Protein AF-0000000074209182 (afdb_homodimer)

Secondary structure (DSSP, 8-state):
------HHHHHHHHHHHHHHHHHHH-GGG--HHHHHHHH---HHHHHHHH-S-HHHHHHHHHHHHHHHHH-------SSHHHHHHHHHHHHS--SHHHHHHHHHHHHHHHHHTT-HHHHHHHHHHHHHHHHHHHHHHHHHTTTS---HHHHHHHHHHHHHHHHHHHHHHHTSSSPPPHHHHHHHHHHHHHHHHHHS----/------HHHHHHHHHHHHHHHHHHH-GGG--HHHHHHHH---HHHHHHHH-S-HHHHHHHHHHHHHHHHH-------SSHHHHHHHHHHHHS--SHHHHHHHHHHHHHHHHHTT-HHHHHHHHHHHHHHHHHHHHHHHHHTTTS---HHHHHHHHHHHHHHHHHHHHHHHTSSSPPPHHHHHHHHHHHHHHHHHHS----

InterPro domains:
  IPR009057 Homedomain-like superfamily [SSF46689] (1-52)
  IPR036271 Tetracyclin repressor-like, C-terminal domain superfamily [SSF48498] (78-194)
  IPR039538 BetI-type transcriptional repressor, C-terminal [PF13977] (80-192)

Foldseek 3Di:
DPDPDDLVVVLVLLLVQQLVCCLVPRNVVDDLVSSCVVSVHDSVVVCVSQNDDPVSSVVVSLVVLLCVLPDDDDDADPQLLSRLLVCLLSSADADPVLLSSLLSNVRLVVVLVPPVVSVVVNVVSLVVQLVVLLVSLCRNQPQWDDDPVVSSVLSVVSSVSSVVNSVVQNPDPHGDHSVVSSVVSVVSSVVVCVVTPRDD/DPDPDDLVVVLVLLLVQQLVCCLVPRNVVDDLVSSCVVSVHDSVVVCVSQNDDPVSSVVVSLVVLLCVLPDDDDDADPQLLSRLLVCLLSSADADPVLLSSLLSNVRLVVVLVPPVVSVVVNVVSLVVQLVVLLVSLCSNQPQWDDDPVVSSVLSVVSSVSSVVNSNVQNPDPHGDHSVVSSVVSVVSSVVVCVVTPRDD

Solvent-accessible surface area (backbone atoms only — not comparable to full-atom values): 21245 Å² total; per-residue (Å²): 125,81,77,76,79,54,65,68,58,52,52,48,49,51,29,51,33,49,39,51,38,22,59,66,57,33,67,85,64,61,41,64,68,57,40,20,69,69,68,71,44,51,61,68,58,50,27,70,76,51,40,93,39,69,64,46,48,50,51,52,30,50,54,52,49,50,46,58,69,68,56,67,93,63,91,65,56,88,47,43,51,51,27,47,27,49,50,43,35,64,56,27,33,60,46,72,68,47,28,45,51,38,31,31,49,50,51,49,51,59,50,19,75,62,32,70,82,46,30,56,59,53,50,50,51,52,51,51,47,37,50,51,33,39,53,42,47,51,58,42,43,60,83,36,88,71,56,68,69,59,47,52,49,50,20,51,49,54,36,45,50,36,48,4,46,28,50,40,24,33,73,38,98,58,58,42,50,61,67,59,43,38,52,53,22,49,38,52,41,51,44,52,46,68,75,44,52,78,67,128,125,81,77,76,79,54,65,67,58,54,52,48,49,51,31,51,35,48,40,50,39,21,58,66,57,30,68,85,64,60,42,63,68,56,40,21,70,68,68,71,45,51,62,68,57,52,28,70,76,51,39,93,39,68,63,45,46,50,51,52,31,50,54,50,49,52,45,57,69,67,57,68,92,64,91,65,56,88,48,43,52,52,26,48,27,49,50,45,36,67,56,27,35,59,45,72,68,45,25,46,52,36,32,30,48,48,51,50,50,59,50,19,74,62,33,72,83,46,29,56,59,52,50,50,50,52,51,51,47,37,51,52,31,41,52,41,47,51,60,41,43,58,82,36,89,70,56,69,68,61,48,52,50,50,19,49,49,54,36,46,50,37,48,3,47,28,49,40,24,33,72,39,98,58,58,43,52,61,68,60,42,37,52,54,24,48,37,52,41,50,44,51,46,68,76,45,51,79,66,129

Organism: NCBI:txid88382

pLDDT: mean 86.75, std 9.21, range [39.56, 97.88]

Structure (mmCIF, N/CA/C/O backbone):
data_AF-0000000074209182-model_v1
#
loop_
_entity.id
_entity.type
_entity.pdbx_description
1 polymer 'AcrR family transcriptional regulator'
#
loop_
_atom_site.group_PDB
_atom_site.id
_atom_site.type_symbol
_atom_site.label_atom_id
_atom_site.label_alt_id
_atom_site.label_comp_id
_atom_site.label_asym_id
_atom_site.label_entity_id
_atom_site.label_seq_id
_atom_site.pdbx_PDB_ins_code
_atom_site.Cartn_x
_atom_site.Cartn_y
_atom_site.Cartn_z
_atom_site.occupancy
_atom_site.B_iso_or_equiv
_atom_site.auth_seq_id
_atom_site.auth_comp_id
_atom_site.auth_asym_id
_atom_site.auth_atom_id
_atom_site.pdbx_PDB_model_num
ATOM 1 N N . MET A 1 1 ? -36.531 -30.547 11.758 1 39.56 1 MET A N 1
ATOM 2 C CA . MET A 1 1 ? -36.312 -30 10.422 1 39.56 1 MET A CA 1
ATOM 3 C C . MET A 1 1 ? -34.844 -29.641 10.203 1 39.56 1 MET A C 1
ATOM 5 O O . MET A 1 1 ? -34.188 -29.156 11.117 1 39.56 1 MET A O 1
ATOM 9 N N . PRO A 1 2 ? -34.094 -30.219 9.273 1 46.34 2 PRO A N 1
ATOM 10 C CA . PRO A 1 2 ? -32.656 -29.891 9.203 1 46.34 2 PRO A CA 1
ATOM 11 C C . PRO A 1 2 ? -32.375 -28.391 9.148 1 46.34 2 PRO A C 1
ATOM 13 O O . PRO A 1 2 ? -33.219 -27.641 8.641 1 46.34 2 PRO A O 1
ATOM 16 N N . LYS A 1 3 ? -31.781 -27.844 9.992 1 56.06 3 LYS A N 1
ATOM 17 C CA . LYS A 1 3 ? -31.484 -26.422 10.062 1 56.06 3 LYS A CA 1
ATOM 18 C C . LYS A 1 3 ? -31.156 -25.859 8.68 1 56.06 3 LYS A C 1
ATOM 20 O O . LYS A 1 3 ? -30.266 -26.359 7.992 1 56.06 3 LYS A O 1
ATOM 25 N N . ARG A 1 4 ? -32.062 -25.328 8.023 1 65.88 4 ARG A N 1
ATOM 26 C CA . ARG A 1 4 ? -31.906 -24.703 6.711 1 65.88 4 ARG A CA 1
ATOM 27 C C . ARG A 1 4 ? -30.656 -23.828 6.652 1 65.88 4 ARG A C 1
ATOM 29 O O . ARG A 1 4 ? -30.5 -22.906 7.453 1 65.88 4 ARG A O 1
ATOM 36 N N . VAL A 1 5 ? -29.688 -24.469 5.918 1 73.25 5 VAL A N 1
ATOM 37 C CA . VAL A 1 5 ? -28.438 -23.734 5.773 1 73.25 5 VAL A CA 1
ATOM 38 C C . VAL A 1 5 ? -28.703 -22.406 5.059 1 73.25 5 VAL A C 1
ATOM 40 O O . VAL A 1 5 ? -29.375 -22.375 4.027 1 73.25 5 VAL A O 1
ATOM 43 N N . ASP A 1 6 ? -28.547 -21.281 5.672 1 86 6 ASP A N 1
ATOM 44 C CA . ASP A 1 6 ? -28.609 -19.953 5.059 1 86 6 ASP A CA 1
ATOM 45 C C . ASP A 1 6 ? -27.484 -19.766 4.039 1 86 6 ASP A C 1
ATOM 47 O O . ASP A 1 6 ? -26.312 -19.703 4.402 1 86 6 ASP A O 1
ATOM 51 N N . PRO A 1 7 ? -27.859 -19.812 2.793 1 88 7 PRO A N 1
ATOM 52 C CA . PRO A 1 7 ? -26.859 -19.734 1.73 1 88 7 PRO A CA 1
ATOM 53 C C . PRO A 1 7 ? -25.922 -18.547 1.89 1 88 7 PRO A C 1
ATOM 55 O O . PRO A 1 7 ? -24.734 -18.656 1.604 1 88 7 PRO A O 1
ATOM 58 N N . ASP A 1 8 ? -26.469 -17.469 2.316 1 89.81 8 ASP A N 1
ATOM 59 C CA . ASP A 1 8 ? -25.641 -16.281 2.486 1 89.81 8 ASP A CA 1
ATOM 60 C C . ASP A 1 8 ? -24.609 -16.469 3.592 1 89.81 8 ASP A C 1
ATOM 62 O O . ASP A 1 8 ? -23.469 -16.031 3.471 1 89.81 8 ASP A O 1
ATOM 66 N N . ALA A 1 9 ? -25 -17.125 4.555 1 91.75 9 ALA A N 1
ATOM 67 C CA . ALA A 1 9 ? -24.078 -17.406 5.656 1 91.75 9 ALA A CA 1
ATOM 68 C C . ALA A 1 9 ? -22.953 -18.344 5.207 1 91.75 9 ALA A C 1
ATOM 70 O O . ALA A 1 9 ? -21.797 -18.172 5.625 1 91.75 9 ALA A O 1
ATOM 71 N N . ARG A 1 10 ? -23.281 -19.266 4.41 1 92.75 10 ARG A N 1
ATOM 72 C CA . ARG A 1 10 ? -22.281 -20.203 3.9 1 92.75 10 ARG A CA 1
ATOM 73 C C . ARG A 1 10 ? -21.297 -19.5 2.965 1 92.75 10 ARG A C 1
ATOM 75 O O . ARG A 1 10 ? -20.094 -19.75 3.023 1 92.75 10 ARG A O 1
ATOM 82 N N . ARG A 1 11 ? -21.812 -18.656 2.16 1 94.44 11 ARG A N 1
ATOM 83 C CA . ARG A 1 11 ? -20.953 -17.891 1.267 1 94.44 11 ARG A CA 1
ATOM 84 C C . ARG A 1 11 ? -20.016 -16.984 2.055 1 94.44 11 ARG A C 1
ATOM 86 O O . ARG A 1 11 ? -18.844 -16.844 1.7 1 94.44 11 ARG A O 1
ATOM 93 N N . GLU A 1 12 ? -20.5 -16.438 3.084 1 95.31 12 GLU A N 1
ATOM 94 C CA . GLU A 1 12 ? -19.672 -15.602 3.938 1 95.31 12 GLU A CA 1
ATOM 95 C C . GLU A 1 12 ? -18.578 -16.422 4.617 1 95.31 12 GLU A C 1
ATOM 97 O O . GLU A 1 12 ? -17.453 -15.953 4.781 1 95.31 12 GLU A O 1
ATOM 102 N N . GLN A 1 13 ? -18.938 -17.547 5.012 1 96.06 13 GLN A N 1
ATOM 103 C CA . GLN A 1 13 ? -17.969 -18.453 5.602 1 96.06 13 GLN A CA 1
ATOM 104 C C . GLN A 1 13 ? -16.828 -18.75 4.629 1 96.06 13 GLN A C 1
ATOM 106 O O . GLN A 1 13 ? -15.664 -18.766 5.02 1 96.06 13 GLN A O 1
ATOM 111 N N . VAL A 1 14 ? -17.188 -19 3.443 1 96.56 14 VAL A N 1
ATOM 112 C CA . VAL A 1 14 ? -16.219 -19.281 2.4 1 96.56 14 VAL A CA 1
ATOM 113 C C . VAL A 1 14 ? -15.336 -18.047 2.168 1 96.56 14 VAL A C 1
ATOM 115 O O . VAL A 1 14 ? -14.109 -18.156 2.078 1 96.56 14 VAL A O 1
ATOM 118 N N . ALA A 1 15 ? -15.953 -16.922 2.125 1 96.88 15 ALA A N 1
ATOM 119 C CA . ALA A 1 15 ? -15.211 -15.688 1.931 1 96.88 15 ALA A CA 1
ATOM 120 C C . ALA A 1 15 ? -14.227 -15.445 3.074 1 96.88 15 ALA A C 1
ATOM 122 O O . ALA A 1 15 ? -13.086 -15.047 2.846 1 96.88 15 ALA A O 1
ATOM 123 N N . ASP A 1 16 ? -14.672 -15.742 4.242 1 97.5 16 ASP A N 1
ATOM 124 C CA . ASP A 1 16 ? -13.797 -15.602 5.402 1 97.5 16 ASP A CA 1
ATOM 125 C C . ASP A 1 16 ? -12.594 -16.531 5.301 1 97.5 16 ASP A C 1
ATOM 127 O O . ASP A 1 16 ? -11.477 -16.156 5.656 1 97.5 16 ASP A O 1
ATOM 131 N N . ALA A 1 17 ? -12.844 -17.688 4.844 1 97.81 17 ALA A N 1
ATOM 132 C CA . ALA A 1 17 ? -11.758 -18.641 4.648 1 97.81 17 ALA A CA 1
ATOM 133 C C . ALA A 1 17 ? -10.758 -18.141 3.613 1 97.81 17 ALA A C 1
ATOM 135 O O . ALA A 1 17 ? -9.547 -18.297 3.779 1 97.81 17 ALA A O 1
ATOM 136 N N . VAL A 1 18 ? -11.25 -17.578 2.531 1 97.88 18 VAL A N 1
ATOM 137 C CA . VAL A 1 18 ? -10.391 -17 1.505 1 97.88 18 VAL A CA 1
ATOM 138 C C . VAL A 1 18 ? -9.508 -15.914 2.119 1 97.88 18 VAL A C 1
ATOM 140 O O . VAL A 1 18 ? -8.297 -15.891 1.894 1 97.88 18 VAL A O 1
ATOM 143 N N . ILE A 1 19 ? -10.102 -15.078 2.92 1 97.5 19 ILE A N 1
ATOM 144 C CA . ILE A 1 19 ? -9.367 -13.992 3.561 1 97.5 19 ILE A CA 1
ATOM 145 C C . ILE A 1 19 ? -8.258 -14.562 4.441 1 97.5 19 ILE A C 1
ATOM 147 O O . ILE A 1 19 ? -7.109 -14.125 4.363 1 97.5 19 ILE A O 1
ATOM 151 N N . GLU A 1 20 ? -8.578 -15.547 5.18 1 97.44 20 GLU A N 1
ATOM 152 C CA . GLU A 1 20 ? -7.594 -16.156 6.07 1 97.44 20 GLU A CA 1
ATOM 153 C C . GLU A 1 20 ? -6.469 -16.812 5.277 1 97.44 20 GLU A C 1
ATOM 155 O O . GLU A 1 20 ? -5.301 -16.734 5.664 1 97.44 20 GLU A O 1
ATOM 160 N N . GLU A 1 21 ? -6.812 -17.5 4.176 1 97.44 21 GLU A N 1
ATOM 161 C CA . GLU A 1 21 ? -5.797 -18.109 3.324 1 97.44 21 GLU A CA 1
ATOM 162 C C . GLU A 1 21 ? -4.855 -17.047 2.748 1 97.44 21 GLU A C 1
ATOM 164 O O . GLU A 1 21 ? -3.645 -17.266 2.678 1 97.44 21 GLU A O 1
ATOM 169 N N . ILE A 1 22 ? -5.422 -15.938 2.35 1 96.94 22 ILE A N 1
ATOM 170 C CA . ILE A 1 22 ? -4.617 -14.852 1.798 1 96.94 22 ILE A CA 1
ATOM 171 C C . ILE A 1 22 ? -3.67 -14.312 2.869 1 96.94 22 ILE A C 1
ATOM 173 O O . ILE A 1 22 ? -2.48 -14.125 2.611 1 96.94 22 ILE A O 1
ATOM 177 N N . VAL A 1 23 ? -4.223 -14.109 4.035 1 95.25 23 VAL A N 1
ATOM 178 C CA . VAL A 1 23 ? -3.439 -13.531 5.121 1 95.25 23 VAL A CA 1
ATOM 179 C C . VAL A 1 23 ? -2.281 -14.461 5.477 1 95.25 23 VAL A C 1
ATOM 181 O O . VAL A 1 23 ? -1.147 -14.008 5.656 1 95.25 23 VAL A O 1
ATOM 184 N N . GLU A 1 24 ? -2.5 -15.719 5.496 1 94.75 24 GLU A N 1
ATOM 185 C CA . GLU A 1 24 ? -1.509 -16.672 5.988 1 94.75 24 GLU A CA 1
ATOM 186 C C . GLU A 1 24 ? -0.549 -17.094 4.879 1 94.75 24 GLU A C 1
ATOM 188 O O . GLU A 1 24 ? 0.639 -17.312 5.129 1 94.75 24 GLU A O 1
ATOM 193 N N . HIS A 1 25 ? -1.118 -17.172 3.609 1 94 25 HIS A N 1
ATOM 194 C CA . HIS A 1 25 ? -0.312 -17.828 2.586 1 94 25 HIS A CA 1
ATOM 195 C C . HIS A 1 25 ? -0.218 -16.969 1.327 1 94 25 HIS A C 1
ATOM 197 O O . HIS A 1 25 ? 0.547 -17.281 0.414 1 94 25 HIS A O 1
ATOM 203 N N . GLY A 1 26 ? -0.926 -15.953 1.258 1 93.62 26 GLY A N 1
ATOM 204 C CA . GLY A 1 26 ? -0.942 -15.117 0.064 1 93.62 26 GLY A CA 1
ATOM 205 C C . GLY A 1 26 ? -2.066 -15.477 -0.893 1 93.62 26 GLY A C 1
ATOM 206 O O . GLY A 1 26 ? -2.584 -16.594 -0.864 1 93.62 26 GLY A O 1
ATOM 207 N N . LEU A 1 27 ? -2.418 -14.555 -1.725 1 93.69 27 LEU A N 1
ATOM 208 C CA . LEU A 1 27 ? -3.582 -14.672 -2.598 1 93.69 27 LEU A CA 1
ATOM 209 C C . LEU A 1 27 ? -3.393 -15.805 -3.602 1 93.69 27 LEU A C 1
ATOM 211 O O . LEU A 1 27 ? -4.348 -16.516 -3.932 1 93.69 27 LEU A O 1
ATOM 215 N N . ARG A 1 28 ? -2.256 -16.031 -4.031 1 87.31 28 ARG A N 1
ATOM 216 C CA . ARG A 1 28 ? -1.998 -17.031 -5.074 1 87.31 28 ARG A CA 1
ATOM 217 C C . ARG A 1 28 ? -2.045 -18.438 -4.508 1 87.31 28 ARG A C 1
ATOM 219 O O . ARG A 1 28 ? -2.096 -19.422 -5.262 1 87.31 28 ARG A O 1
ATOM 226 N N . ALA A 1 29 ? -2.016 -18.547 -3.305 1 91.44 29 ALA A N 1
ATOM 227 C CA . ALA A 1 29 ? -2.062 -19.859 -2.67 1 91.44 29 ALA A CA 1
ATOM 228 C C . ALA A 1 29 ? -3.502 -20.344 -2.488 1 91.44 29 ALA A C 1
ATOM 230 O O . ALA A 1 29 ? -3.742 -21.5 -2.129 1 91.44 29 ALA A O 1
ATOM 231 N N . VAL A 1 30 ? -4.414 -19.469 -2.727 1 95.38 30 VAL A N 1
ATOM 232 C CA . VAL A 1 30 ? -5.816 -19.797 -2.492 1 95.38 30 VAL A CA 1
ATOM 233 C C . VAL A 1 30 ? -6.289 -20.828 -3.52 1 95.38 30 VAL A C 1
ATOM 235 O O . VAL A 1 30 ? -6.137 -20.625 -4.727 1 95.38 30 VAL A O 1
ATOM 238 N N . THR A 1 31 ? -6.77 -21.906 -3.061 1 95.62 31 THR A N 1
ATOM 239 C CA . THR A 1 31 ? -7.359 -22.953 -3.9 1 95.62 31 THR A CA 1
ATOM 240 C C . THR A 1 31 ? -8.656 -23.469 -3.287 1 95.62 31 THR A C 1
ATOM 242 O O . THR A 1 31 ? -8.922 -23.25 -2.105 1 95.62 31 THR A O 1
ATOM 245 N N . LEU A 1 32 ? -9.43 -24.125 -4.16 1 95.56 32 LEU A N 1
ATOM 246 C CA . LEU A 1 32 ? -10.656 -24.719 -3.643 1 95.56 32 LEU A CA 1
ATOM 247 C C . LEU A 1 32 ? -10.328 -25.766 -2.576 1 95.56 32 LEU A C 1
ATOM 249 O O . LEU A 1 32 ? -11.062 -25.906 -1.593 1 95.56 32 LEU A O 1
ATOM 253 N N . ALA A 1 33 ? -9.25 -26.469 -2.744 1 96.19 33 ALA A N 1
ATOM 254 C CA . ALA A 1 33 ? -8.828 -27.484 -1.784 1 96.19 33 ALA A CA 1
ATOM 255 C C . ALA A 1 33 ? -8.523 -26.859 -0.425 1 96.19 33 ALA A C 1
ATOM 257 O O . ALA A 1 33 ? -8.938 -27.375 0.613 1 96.19 33 ALA A O 1
ATOM 258 N N . ARG A 1 34 ? -7.832 -25.75 -0.391 1 96.62 34 ARG A N 1
ATOM 259 C CA . ARG A 1 34 ? -7.477 -25.078 0.857 1 96.62 34 ARG A CA 1
ATOM 260 C C . ARG A 1 34 ? -8.711 -24.484 1.525 1 96.62 34 ARG A C 1
ATOM 262 O O . ARG A 1 34 ? -8.836 -24.516 2.752 1 96.62 34 ARG A O 1
ATOM 269 N N . ILE A 1 35 ? -9.562 -23.875 0.721 1 97.19 35 ILE A N 1
ATOM 270 C CA . ILE A 1 35 ? -10.82 -23.328 1.241 1 97.19 35 ILE A CA 1
ATOM 271 C C . ILE A 1 35 ? -11.633 -24.453 1.875 1 97.19 35 ILE A C 1
ATOM 273 O O . ILE A 1 35 ? -12.18 -24.297 2.973 1 97.19 35 ILE A O 1
ATOM 277 N N . SER A 1 36 ? -11.719 -25.578 1.171 1 97.19 36 SER A N 1
ATOM 278 C CA . SER A 1 36 ? -12.438 -26.734 1.678 1 97.19 36 SER A CA 1
ATOM 279 C C . SER A 1 36 ? -11.867 -27.188 3.02 1 97.19 36 SER A C 1
ATOM 281 O O . SER A 1 36 ? -12.617 -27.406 3.975 1 97.19 36 SER A O 1
ATOM 283 N N . ALA A 1 37 ? -10.625 -27.297 3.127 1 97.56 37 ALA A N 1
ATOM 284 C CA . ALA A 1 37 ? -9.961 -27.719 4.355 1 97.56 37 ALA A CA 1
ATOM 285 C C . ALA A 1 37 ? -10.258 -26.766 5.504 1 97.56 37 ALA A C 1
ATOM 287 O O . ALA A 1 37 ? -10.516 -27.203 6.629 1 97.56 37 ALA A O 1
ATOM 288 N N . ARG A 1 38 ? -10.328 -25.516 5.207 1 96.75 38 ARG A N 1
ATOM 289 C CA . ARG A 1 38 ? -10.508 -24.516 6.25 1 96.75 38 ARG A CA 1
ATOM 290 C C . ARG A 1 38 ? -11.969 -24.438 6.695 1 96.75 38 ARG A C 1
ATOM 292 O O . ARG A 1 38 ? -12.25 -24.203 7.867 1 96.75 38 ARG A O 1
ATOM 299 N N . THR A 1 39 ? -12.867 -24.609 5.844 1 96.31 39 THR A N 1
ATOM 300 C CA . THR A 1 39 ? -14.281 -24.391 6.145 1 96.31 39 THR A CA 1
ATOM 301 C C . THR A 1 39 ? -14.93 -25.703 6.605 1 96.31 39 THR A C 1
ATOM 303 O O . THR A 1 39 ? -16 -25.672 7.223 1 96.31 39 THR A O 1
ATOM 306 N N . GLY A 1 40 ? -14.336 -26.844 6.168 1 96.62 40 GLY A N 1
ATOM 307 C CA . GLY A 1 40 ? -14.969 -28.141 6.398 1 96.62 40 GLY A CA 1
ATOM 308 C C . GLY A 1 40 ? -16 -28.484 5.348 1 96.62 40 GLY A C 1
ATOM 309 O O . GLY A 1 40 ? -16.609 -29.562 5.406 1 96.62 40 GLY A O 1
ATOM 310 N N . LEU A 1 41 ? -16.234 -27.656 4.418 1 95.25 41 LEU A N 1
ATOM 311 C CA . LEU A 1 41 ? -17.156 -27.938 3.312 1 95.25 41 LEU A CA 1
ATOM 312 C C . LEU A 1 41 ? -16.469 -28.766 2.232 1 95.25 41 LEU A C 1
ATOM 314 O O . LEU A 1 41 ? -15.266 -28.609 1.995 1 95.25 41 LEU A O 1
ATOM 318 N N . SER A 1 42 ? -17.234 -29.578 1.591 1 95 42 SER A N 1
ATOM 319 C CA . SER A 1 42 ? -16.688 -30.266 0.432 1 95 42 SER A CA 1
ATOM 320 C C . SER A 1 42 ? -16.5 -29.328 -0.748 1 95 42 SER A C 1
ATOM 322 O O . SER A 1 42 ? -17.172 -28.297 -0.833 1 95 42 SER A O 1
ATOM 324 N N . ILE A 1 43 ? -15.594 -29.688 -1.666 1 94.62 43 ILE A N 1
ATOM 325 C CA . ILE A 1 43 ? -15.398 -28.906 -2.879 1 94.62 43 ILE A CA 1
ATOM 326 C C . ILE A 1 43 ? -16.703 -28.844 -3.668 1 94.62 43 ILE A C 1
ATOM 328 O O . ILE A 1 43 ? -17.047 -27.797 -4.227 1 94.62 43 ILE A O 1
ATOM 332 N N . GLY A 1 44 ? -17.438 -29.922 -3.701 1 93.69 44 GLY A N 1
ATOM 333 C CA . GLY A 1 44 ? -18.75 -29.938 -4.328 1 93.69 44 GLY A CA 1
ATOM 334 C C . GLY A 1 44 ? -19.719 -28.938 -3.719 1 93.69 44 GLY A C 1
ATOM 335 O O . GLY A 1 44 ? -20.453 -28.266 -4.438 1 93.69 44 GLY A O 1
ATOM 336 N N . SER A 1 45 ? -19.75 -28.859 -2.43 1 92.94 45 SER A N 1
ATOM 337 C CA . SER A 1 45 ? -20.594 -27.906 -1.722 1 92.94 45 SER A CA 1
ATOM 338 C C . SER A 1 45 ? -20.219 -26.469 -2.066 1 92.94 45 SER A C 1
ATOM 340 O O . SER A 1 45 ? -21.094 -25.625 -2.273 1 92.94 45 SER A O 1
ATOM 342 N N . ILE A 1 46 ? -18.922 -26.156 -2.082 1 94.56 46 ILE A N 1
ATOM 343 C CA . ILE A 1 46 ? -18.469 -24.828 -2.439 1 94.56 46 ILE A CA 1
ATOM 344 C C . ILE A 1 46 ? -18.922 -24.484 -3.859 1 94.56 46 ILE A C 1
ATOM 346 O O . ILE A 1 46 ? -19.406 -23.375 -4.113 1 94.56 46 ILE A O 1
ATOM 350 N N . ARG A 1 47 ? -18.812 -25.453 -4.738 1 92.94 47 ARG A N 1
ATOM 351 C CA . ARG A 1 47 ? -19.219 -25.25 -6.125 1 92.94 47 ARG A CA 1
ATOM 352 C C . ARG A 1 47 ? -20.719 -25.016 -6.227 1 92.94 47 ARG A C 1
ATOM 354 O O . ARG A 1 47 ? -21.172 -24.266 -7.086 1 92.94 47 ARG A O 1
ATOM 361 N N . HIS A 1 48 ? -21.406 -25.641 -5.352 1 91.12 48 HIS A N 1
ATOM 362 C CA . HIS A 1 48 ? -22.859 -25.438 -5.297 1 91.12 48 HIS A CA 1
ATOM 363 C C . HIS A 1 48 ? -23.203 -23.984 -5.012 1 91.12 48 HIS A C 1
ATOM 365 O O . HIS A 1 48 ? -24.125 -23.422 -5.617 1 91.12 48 HIS A O 1
ATOM 371 N N . PHE A 1 49 ? -22.422 -23.391 -4.207 1 90.75 49 PHE A N 1
ATOM 372 C CA . PHE A 1 49 ? -22.734 -22.031 -3.781 1 90.75 49 PHE A CA 1
ATOM 373 C C . PHE A 1 49 ? -22.125 -21 -4.73 1 90.75 49 PHE A C 1
ATOM 375 O O . PHE A 1 49 ? -22.609 -19.875 -4.84 1 90.75 49 PHE A O 1
ATOM 382 N N . PHE A 1 50 ? -21.031 -21.25 -5.477 1 91.62 50 PHE A N 1
ATOM 383 C CA . PHE A 1 50 ? -20.297 -20.25 -6.242 1 91.62 50 PHE A CA 1
ATOM 384 C C . PHE A 1 50 ? -20.188 -20.656 -7.707 1 91.62 50 PHE A C 1
ATOM 386 O O . PHE A 1 50 ? -19.938 -19.828 -8.57 1 91.62 50 PHE A O 1
ATOM 393 N N . GLY A 1 51 ? -20.422 -21.781 -7.941 1 82.81 51 GLY A N 1
ATOM 394 C CA . GLY A 1 51 ? -20.109 -22.328 -9.25 1 82.81 51 GLY A CA 1
ATOM 395 C C . GLY A 1 51 ? -18.734 -22.969 -9.312 1 82.81 51 GLY A C 1
ATOM 396 O O . GLY A 1 51 ? -18.094 -23.172 -8.289 1 82.81 51 GLY A O 1
ATOM 397 N N . ASP A 1 52 ? -18.234 -23.297 -10.477 1 76.56 52 ASP A N 1
ATOM 398 C CA . ASP A 1 52 ? -17.078 -24.188 -10.648 1 76.56 52 ASP A CA 1
ATOM 399 C C . ASP A 1 52 ? -15.773 -23.406 -10.648 1 76.56 52 ASP A C 1
ATOM 401 O O . ASP A 1 52 ? -14.695 -23.984 -10.664 1 76.56 52 ASP A O 1
ATOM 405 N N . ASN A 1 53 ? -15.922 -22.234 -10.312 1 86.12 53 ASN A N 1
ATOM 406 C CA . ASN A 1 53 ? -14.703 -21.5 -10.586 1 86.12 53 ASN A CA 1
ATOM 407 C C . ASN A 1 53 ? -14.227 -20.719 -9.367 1 86.12 53 ASN A C 1
ATOM 409 O O . ASN A 1 53 ? -15.008 -19.984 -8.758 1 86.12 53 ASN A O 1
ATOM 413 N N . LEU A 1 54 ? -12.961 -20.938 -9.008 1 91.69 54 LEU A N 1
ATOM 414 C CA . LEU A 1 54 ? -12.281 -20.203 -7.945 1 91.69 54 LEU A CA 1
ATOM 415 C C . LEU A 1 54 ? -12.438 -18.703 -8.133 1 91.69 54 LEU A C 1
ATOM 417 O O . LEU A 1 54 ? -12.555 -17.953 -7.164 1 91.69 54 LEU A O 1
ATOM 421 N N . ARG A 1 55 ? -12.555 -18.312 -9.32 1 92.31 55 ARG A N 1
ATOM 422 C CA . ARG A 1 55 ? -12.625 -16.875 -9.633 1 92.31 55 ARG A CA 1
ATOM 423 C C . ARG A 1 55 ? -13.938 -16.281 -9.125 1 92.31 55 ARG A C 1
ATOM 425 O O . ARG A 1 55 ? -13.969 -15.125 -8.703 1 92.31 55 ARG A O 1
ATOM 432 N N . GLU A 1 56 ? -14.953 -17.078 -9.156 1 94.44 56 GLU A N 1
ATOM 433 C CA . GLU A 1 56 ? -16.234 -16.609 -8.633 1 94.44 56 GLU A CA 1
ATOM 434 C C . GLU A 1 56 ? -16.172 -16.422 -7.117 1 94.44 56 GLU A C 1
ATOM 436 O O . GLU A 1 56 ? -16.719 -15.469 -6.574 1 94.44 56 GLU A O 1
ATOM 441 N N . VAL A 1 57 ? -15.539 -17.375 -6.461 1 96.06 57 VAL A N 1
ATOM 442 C CA . VAL A 1 57 ? -15.344 -17.281 -5.02 1 96.06 57 VAL A CA 1
ATOM 443 C C . VAL A 1 57 ? -14.547 -16.016 -4.684 1 96.06 57 VAL A C 1
ATOM 445 O O . VAL A 1 57 ? -14.922 -15.258 -3.787 1 96.06 57 VAL A O 1
ATOM 448 N N . MET A 1 58 ? -13.539 -15.805 -5.453 1 96 58 MET A N 1
ATOM 449 C CA . MET A 1 58 ? -12.664 -14.664 -5.227 1 96 58 MET A CA 1
ATOM 450 C C . MET A 1 58 ? -13.398 -13.352 -5.484 1 96 58 MET A C 1
ATOM 452 O O . MET A 1 58 ? -13.227 -12.383 -4.746 1 96 58 MET A O 1
ATOM 456 N N . ARG A 1 59 ? -14.211 -13.328 -6.492 1 94.75 59 ARG A N 1
ATOM 457 C CA . ARG A 1 59 ? -14.984 -12.141 -6.809 1 94.75 59 ARG A CA 1
ATOM 458 C C . ARG A 1 59 ? -15.969 -11.812 -5.688 1 94.75 59 ARG A C 1
ATOM 460 O O . ARG A 1 59 ? -16.094 -10.656 -5.285 1 94.75 59 ARG A O 1
ATOM 467 N N . PHE A 1 60 ? -16.641 -12.844 -5.273 1 95.62 60 PHE A N 1
ATOM 468 C CA . PHE A 1 60 ? -17.562 -12.648 -4.164 1 95.62 60 PHE A CA 1
ATOM 469 C C . PHE A 1 60 ? -16.844 -12.117 -2.936 1 95.62 60 PHE A C 1
ATOM 471 O O . PHE A 1 60 ? -17.312 -11.188 -2.277 1 95.62 60 PHE A O 1
ATOM 478 N N . THR A 1 61 ? -15.695 -12.695 -2.617 1 96.94 61 THR A N 1
ATOM 479 C CA . THR A 1 61 ? -14.906 -12.297 -1.456 1 96.94 61 THR A CA 1
ATOM 480 C C . THR A 1 61 ? -14.469 -10.844 -1.569 1 96.94 61 THR A C 1
ATOM 482 O O . THR A 1 61 ? -14.578 -10.078 -0.605 1 96.94 61 THR A O 1
ATOM 485 N N . LEU A 1 62 ? -14.008 -10.445 -2.734 1 96.19 62 LEU A N 1
ATOM 486 C CA . LEU A 1 62 ? -13.609 -9.055 -2.939 1 96.19 62 LEU A CA 1
ATOM 487 C C . LEU A 1 62 ? -14.789 -8.109 -2.734 1 96.19 62 LEU A C 1
ATOM 489 O O . LEU A 1 62 ? -14.641 -7.051 -2.119 1 96.19 62 LEU A O 1
ATOM 493 N N . GLY A 1 63 ? -15.914 -8.5 -3.26 1 93.94 63 GLY A N 1
ATOM 494 C CA . GLY A 1 63 ? -17.109 -7.699 -3.033 1 93.94 63 GLY A CA 1
ATOM 495 C C . GLY A 1 63 ? -17.438 -7.516 -1.563 1 93.94 63 GLY A C 1
ATOM 496 O O . GLY A 1 63 ? -17.734 -6.402 -1.122 1 93.94 63 GLY A O 1
ATOM 497 N N . MET A 1 64 ? -17.344 -8.547 -0.845 1 93.75 64 MET A N 1
ATOM 498 C CA . MET A 1 64 ? -17.609 -8.5 0.593 1 93.75 64 MET A CA 1
ATOM 499 C C . MET A 1 64 ? -16.562 -7.645 1.304 1 93.75 64 MET A C 1
ATOM 501 O O . MET A 1 64 ? -16.906 -6.848 2.182 1 93.75 64 MET A O 1
ATOM 505 N N . LEU A 1 65 ? -15.344 -7.867 0.967 1 92.75 65 LEU A N 1
ATOM 506 C CA . LEU A 1 65 ? -14.25 -7.094 1.558 1 92.75 65 LEU A CA 1
ATOM 507 C C . LEU A 1 65 ? -14.445 -5.605 1.298 1 92.75 65 LEU A C 1
ATOM 509 O O . LEU A 1 65 ? -14.25 -4.785 2.197 1 92.75 65 LEU A O 1
ATOM 513 N N . THR A 1 66 ? -14.812 -5.312 0.097 1 90.19 66 THR A N 1
ATOM 514 C CA . THR A 1 66 ? -15.07 -3.926 -0.283 1 90.19 66 THR A CA 1
ATOM 515 C C . THR A 1 66 ? -16.156 -3.316 0.601 1 90.19 66 THR A C 1
ATOM 517 O O . THR A 1 66 ? -16 -2.197 1.098 1 90.19 66 THR A O 1
ATOM 520 N N . GLN A 1 67 ? -17.125 -4.023 0.864 1 88.38 67 GLN A N 1
ATOM 521 C CA . GLN A 1 67 ? -18.203 -3.559 1.727 1 88.38 67 GLN A CA 1
ATOM 522 C C . GLN A 1 67 ? -17.719 -3.363 3.16 1 88.38 67 GLN A C 1
ATOM 524 O O . GLN A 1 67 ? -18.047 -2.363 3.801 1 88.38 67 GLN A O 1
ATOM 529 N N . ARG A 1 68 ? -16.969 -4.254 3.594 1 86.69 68 ARG A N 1
ATOM 530 C CA . ARG A 1 68 ? -16.5 -4.211 4.973 1 86.69 68 ARG A CA 1
ATOM 531 C C . ARG A 1 68 ? -15.562 -3.029 5.191 1 86.69 68 ARG A C 1
ATOM 533 O O . ARG A 1 68 ? -15.594 -2.389 6.246 1 86.69 68 ARG A O 1
ATOM 540 N N . VAL A 1 69 ? -14.805 -2.787 4.199 1 79.62 69 VAL A N 1
ATOM 541 C CA . VAL A 1 69 ? -13.789 -1.753 4.379 1 79.62 69 VAL A CA 1
ATOM 542 C C . VAL A 1 69 ? -14.414 -0.375 4.172 1 79.62 69 VAL A C 1
ATOM 544 O O . VAL A 1 69 ? -13.898 0.63 4.664 1 79.62 69 VAL A O 1
ATOM 547 N N . THR A 1 70 ? -15.547 -0.352 3.453 1 76.12 70 THR A N 1
ATOM 548 C CA . THR A 1 70 ? -16.172 0.933 3.172 1 76.12 70 THR A CA 1
ATOM 549 C C . THR A 1 70 ? -17.312 1.199 4.148 1 76.12 70 THR A C 1
ATOM 551 O O . THR A 1 70 ? -17.75 2.346 4.32 1 76.12 70 THR A O 1
ATOM 554 N N . SER A 1 71 ? -17.906 0.091 4.668 1 70.31 71 SER A N 1
ATOM 555 C CA . SER A 1 71 ? -19.094 0.232 5.492 1 70.31 71 SER A CA 1
ATOM 556 C C . SER A 1 71 ? -18.734 0.43 6.961 1 70.31 71 SER A C 1
ATOM 558 O O . SER A 1 71 ? -18.172 -0.469 7.594 1 70.31 71 SER A O 1
ATOM 560 N N . GLN A 1 72 ? -18.188 1.48 7.328 1 59.56 72 GLN A N 1
ATOM 561 C CA . GLN A 1 72 ? -18 1.587 8.773 1 59.56 72 GLN A CA 1
ATOM 562 C C . GLN A 1 72 ? -19.016 2.535 9.391 1 59.56 72 GLN A C 1
ATOM 564 O O . GLN A 1 72 ? -19.328 3.586 8.82 1 59.56 72 GLN A O 1
ATOM 569 N N . ASN A 1 73 ? -19.859 1.884 10.227 1 57.09 73 ASN A N 1
ATOM 570 C CA . ASN A 1 73 ? -20.797 2.664 11.016 1 57.09 73 ASN A CA 1
ATOM 571 C C . ASN A 1 73 ? -20.094 3.449 12.117 1 57.09 73 ASN A C 1
ATOM 573 O O . ASN A 1 73 ? -19.484 2.861 13.008 1 57.09 73 ASN A O 1
ATOM 577 N N . PHE A 1 74 ? -19.719 4.637 11.797 1 59.56 74 PHE A N 1
ATOM 578 C CA . PHE A 1 74 ? -19.062 5.355 12.891 1 59.56 74 PHE A CA 1
ATOM 579 C C . PHE A 1 74 ? -19.938 6.492 13.383 1 59.56 74 PHE A C 1
ATOM 581 O O . PHE A 1 74 ? -20.766 7.02 12.641 1 59.56 74 PHE A O 1
ATOM 588 N N . THR A 1 75 ? -19.953 6.523 14.641 1 66.5 75 THR A N 1
ATOM 589 C CA . THR A 1 75 ? -20.469 7.766 15.211 1 66.5 75 THR A CA 1
ATOM 590 C C . THR A 1 75 ? -19.609 8.953 14.781 1 66.5 75 THR A C 1
ATOM 592 O O . THR A 1 75 ? -18.406 8.992 15.055 1 66.5 75 THR A O 1
ATOM 595 N N . LEU A 1 76 ? -20.234 9.805 14 1 76.38 76 LEU A N 1
ATOM 596 C CA . LEU A 1 76 ? -19.5 10.938 13.469 1 76.38 76 LEU A CA 1
ATOM 597 C C . LEU A 1 76 ? -19.719 12.188 14.32 1 76.38 76 LEU A C 1
ATOM 599 O O . LEU A 1 76 ? -20.812 12.367 14.875 1 76.38 76 LEU A O 1
ATOM 603 N N . SER A 1 77 ? -18.656 12.875 14.547 1 80.56 77 SER A N 1
ATOM 604 C CA . SER A 1 77 ? -18.703 14.164 15.234 1 80.56 77 SER A CA 1
ATOM 605 C C . SER A 1 77 ? -19.734 15.086 14.602 1 80.56 77 SER A C 1
ATOM 607 O O . SER A 1 77 ? -20.062 14.953 13.422 1 80.56 77 SER A O 1
ATOM 609 N N . ASP A 1 78 ? -20.234 15.961 15.445 1 84.38 78 ASP A N 1
ATOM 610 C CA . ASP A 1 78 ? -21.125 17 14.938 1 84.38 78 ASP A CA 1
ATOM 611 C C . ASP A 1 78 ? -20.344 18.078 14.18 1 84.38 78 ASP A C 1
ATOM 613 O O . ASP A 1 78 ? -20.906 18.766 13.328 1 84.38 78 ASP A O 1
ATOM 617 N N . ASP A 1 79 ? -19.109 18.234 14.492 1 86.38 79 ASP A N 1
ATOM 618 C CA . ASP A 1 79 ? -18.25 19.188 13.789 1 86.38 79 ASP A CA 1
ATOM 619 C C . ASP A 1 79 ? -17.766 18.609 12.453 1 86.38 79 ASP A C 1
ATOM 621 O O . ASP A 1 79 ? -17.094 17.594 12.422 1 86.38 79 ASP A O 1
ATOM 625 N N . PRO A 1 80 ? -18.109 19.328 11.383 1 86.25 80 PRO A N 1
ATOM 626 C CA . PRO A 1 80 ? -17.812 18.781 10.062 1 86.25 80 PRO A CA 1
ATOM 627 C C . PRO A 1 80 ? -16.312 18.531 9.852 1 86.25 80 PRO A C 1
ATOM 629 O O . PRO A 1 80 ? -15.938 17.562 9.188 1 86.25 80 PRO A O 1
ATOM 632 N N . LEU A 1 81 ? -15.508 19.359 10.375 1 84.38 81 LEU A N 1
ATOM 633 C CA . LEU A 1 81 ? -14.07 19.156 10.234 1 84.38 81 LEU A CA 1
ATOM 634 C C . LEU A 1 81 ? -13.602 17.969 11.07 1 84.38 81 LEU A C 1
ATOM 636 O O . LEU A 1 81 ? -12.758 17.188 10.633 1 84.38 81 LEU A O 1
ATOM 640 N N . GLU A 1 82 ? -14.188 17.8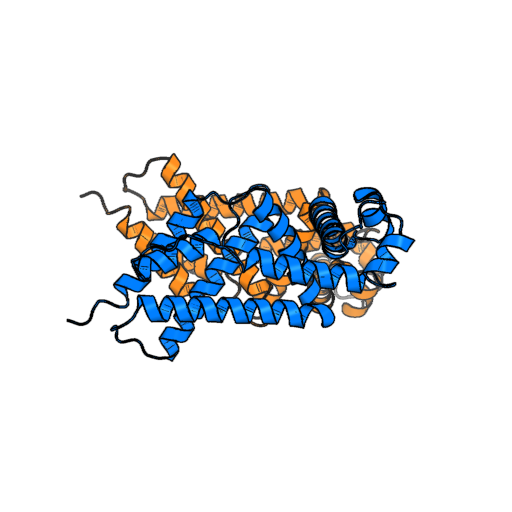44 12.188 1 86.31 82 GLU A N 1
ATOM 641 C CA . GLU A 1 82 ? -13.859 16.703 13.039 1 86.31 82 GLU A CA 1
ATOM 642 C C . GLU A 1 82 ? -14.367 15.398 12.445 1 86.31 82 GLU A C 1
ATOM 644 O O . GLU A 1 82 ? -13.758 14.344 12.641 1 86.31 82 GLU A O 1
ATOM 649 N N . ARG A 1 83 ? -15.359 15.531 11.711 1 88.88 83 ARG A N 1
ATOM 650 C CA . ARG A 1 83 ? -15.867 14.359 11.008 1 88.88 83 ARG A CA 1
ATOM 651 C C . ARG A 1 83 ? -14.844 13.82 10.008 1 88.88 83 ARG A C 1
ATOM 653 O O . ARG A 1 83 ? -14.742 12.609 9.805 1 88.88 83 ARG A O 1
ATOM 660 N N . VAL A 1 84 ? -14.164 14.75 9.383 1 87.5 84 VAL A N 1
ATOM 661 C CA . VAL A 1 84 ? -13.117 14.344 8.453 1 87.5 84 VAL A CA 1
ATOM 662 C C . VAL A 1 84 ? -12.062 13.531 9.188 1 87.5 84 VAL A C 1
ATOM 664 O O . VAL A 1 84 ? -11.656 12.461 8.727 1 87.5 84 VAL A O 1
ATOM 667 N N . ALA A 1 85 ? -11.75 13.984 10.359 1 86 85 ALA A N 1
ATOM 668 C CA . ALA A 1 85 ? -10.758 13.273 11.164 1 86 85 ALA A CA 1
ATOM 669 C C . ALA A 1 85 ? -11.281 11.914 11.602 1 86 85 ALA A C 1
ATOM 671 O O . ALA A 1 85 ? -10.539 10.93 11.609 1 86 85 ALA A O 1
ATOM 672 N N . ASP A 1 86 ? -12.492 11.898 11.914 1 85.69 86 ASP A N 1
ATOM 673 C CA . ASP A 1 86 ? -13.109 10.648 12.352 1 85.69 86 ASP A CA 1
ATOM 674 C C . ASP A 1 86 ? -13.086 9.609 11.234 1 85.69 86 ASP A C 1
ATOM 676 O O . ASP A 1 86 ? -12.703 8.461 11.461 1 85.69 86 ASP A O 1
ATOM 680 N N . VAL A 1 87 ? -13.414 10.023 10.125 1 84.38 87 VAL A N 1
ATOM 681 C CA . VAL A 1 87 ? -13.484 9.109 8.992 1 84.38 87 VAL A CA 1
ATOM 682 C C . VAL A 1 87 ? -12.078 8.617 8.641 1 84.38 87 VAL A C 1
ATOM 684 O O . VAL A 1 87 ? -11.875 7.43 8.383 1 84.38 87 VAL A O 1
ATOM 687 N N . LEU A 1 88 ? -11.102 9.469 8.656 1 83.31 88 LEU A N 1
ATOM 688 C CA . LEU A 1 88 ? -9.727 9.078 8.383 1 83.31 88 LEU A CA 1
ATOM 689 C C . LEU A 1 88 ? -9.234 8.055 9.398 1 83.31 88 LEU A C 1
ATOM 691 O O . LEU A 1 88 ? -8.539 7.105 9.039 1 83.31 88 LEU A O 1
ATOM 695 N N . THR A 1 89 ? -9.68 8.234 10.602 1 79.75 89 THR A N 1
ATOM 696 C CA . THR A 1 89 ? -9.25 7.363 11.688 1 79.75 89 THR A CA 1
ATOM 697 C C . THR A 1 89 ? -9.906 5.992 11.578 1 79.75 89 THR A C 1
ATOM 699 O O . THR A 1 89 ? -9.25 4.965 11.766 1 79.75 89 THR A O 1
ATOM 702 N N . PHE A 1 90 ? -11.109 6.031 11.18 1 77.25 90 PHE A N 1
ATOM 703 C CA . PHE A 1 90 ? -11.859 4.781 11.117 1 77.25 90 PHE A CA 1
ATOM 704 C C . PHE A 1 90 ? -11.484 3.984 9.875 1 77.25 90 PHE A C 1
ATOM 706 O O . PHE A 1 90 ? -11.562 2.754 9.867 1 77.25 90 PHE A O 1
ATOM 713 N N . ALA A 1 91 ? -11.125 4.719 8.914 1 77.5 91 ALA A N 1
ATOM 714 C CA . ALA A 1 91 ? -10.797 4.066 7.645 1 77.5 91 ALA A CA 1
ATOM 715 C C . ALA A 1 91 ? -9.484 3.297 7.746 1 77.5 91 ALA A C 1
ATOM 717 O O . ALA A 1 91 ? -9.25 2.354 6.988 1 77.5 91 ALA A O 1
ATOM 718 N N . ALA A 1 92 ? -8.672 3.66 8.656 1 80.44 92 ALA A N 1
ATOM 719 C CA . ALA A 1 92 ? -7.422 2.934 8.875 1 80.44 92 ALA A CA 1
ATOM 720 C C . ALA A 1 92 ? -7.637 1.732 9.789 1 80.44 92 ALA A C 1
ATOM 722 O O . ALA A 1 92 ? -8.375 1.818 10.773 1 80.44 92 ALA A O 1
ATOM 723 N N . PRO A 1 93 ? -7.043 0.596 9.414 1 81.25 93 PRO A N 1
ATOM 724 C CA . PRO A 1 93 ? -7.215 -0.593 10.25 1 81.25 93 PRO A CA 1
ATOM 725 C C . PRO A 1 93 ? -6.484 -0.483 11.586 1 81.25 93 PRO A C 1
ATOM 727 O O . PRO A 1 93 ? -5.258 -0.366 11.617 1 81.25 93 PRO A O 1
ATOM 730 N N . THR A 1 94 ? -7.285 -0.491 12.695 1 81.75 94 THR A N 1
ATOM 731 C CA . THR A 1 94 ? -6.68 -0.358 14.016 1 81.75 94 THR A CA 1
ATOM 732 C C . THR A 1 94 ? -6.945 -1.601 14.859 1 81.75 94 THR A C 1
ATOM 734 O O . THR A 1 94 ? -6.461 -1.708 15.992 1 81.75 94 THR A O 1
ATOM 737 N N . THR A 1 95 ? -7.789 -2.518 14.352 1 84.06 95 THR A N 1
ATOM 738 C CA . THR A 1 95 ? -8.039 -3.789 15.023 1 84.06 95 THR A CA 1
ATOM 739 C C . THR A 1 95 ? -7.402 -4.941 14.25 1 84.06 95 THR A C 1
ATOM 741 O O . THR A 1 95 ? -7.102 -4.809 13.062 1 84.06 95 THR A O 1
ATOM 744 N N . GLU A 1 96 ? -7.25 -6 14.922 1 88.38 96 GLU A N 1
ATOM 745 C CA . GLU A 1 96 ? -6.68 -7.18 14.273 1 88.38 96 GLU A CA 1
ATOM 746 C C . GLU A 1 96 ? -7.543 -7.645 13.109 1 88.38 96 GLU A C 1
ATOM 748 O O . GLU A 1 96 ? -7.023 -8.016 12.055 1 88.38 96 GLU A O 1
ATOM 753 N N . LYS A 1 97 ? -8.836 -7.66 13.312 1 89.38 97 LYS A N 1
ATOM 754 C CA . LYS A 1 97 ? -9.75 -8.07 12.25 1 89.38 97 LYS A CA 1
ATOM 755 C C . LYS A 1 97 ? -9.633 -7.152 11.039 1 89.38 97 LYS A C 1
ATOM 757 O O . LYS A 1 97 ? -9.516 -7.621 9.906 1 89.38 97 LYS A O 1
ATOM 762 N N . GLN A 1 98 ? -9.648 -5.887 11.266 1 87.31 98 GLN A N 1
ATOM 763 C CA . GLN A 1 98 ? -9.5 -4.922 10.18 1 87.31 98 GLN A CA 1
ATOM 764 C C . GLN A 1 98 ? -8.148 -5.07 9.484 1 87.31 98 GLN A C 1
ATOM 766 O O . GLN A 1 98 ? -8.062 -4.973 8.258 1 87.31 98 GLN A O 1
ATOM 771 N N . HIS A 1 99 ? -7.207 -5.297 10.328 1 90.25 99 HIS A N 1
ATOM 772 C CA . HIS A 1 99 ? -5.863 -5.473 9.789 1 90.25 99 HIS A CA 1
ATOM 773 C C . HIS A 1 99 ? -5.809 -6.645 8.812 1 90.25 99 HIS A C 1
ATOM 775 O O . HIS A 1 99 ? -5.32 -6.496 7.691 1 90.25 99 HIS A O 1
ATOM 781 N N . ARG A 1 100 ? -6.332 -7.75 9.172 1 92.12 100 ARG A N 1
ATOM 782 C CA . ARG A 1 100 ? -6.344 -8.953 8.344 1 92.12 100 ARG A CA 1
ATOM 783 C C . ARG A 1 100 ? -7.129 -8.719 7.055 1 92.12 100 ARG A C 1
ATOM 785 O O . ARG A 1 100 ? -6.707 -9.141 5.977 1 92.12 100 ARG A O 1
ATOM 792 N N . GLU A 1 101 ? -8.227 -8.062 7.195 1 92.88 101 GLU A N 1
ATOM 793 C CA . GLU A 1 101 ? -9.047 -7.738 6.027 1 92.88 101 GLU A CA 1
ATOM 794 C C . GLU A 1 101 ? -8.305 -6.816 5.07 1 92.88 101 GLU A C 1
ATOM 796 O O . GLU A 1 101 ? -8.391 -6.977 3.852 1 92.88 101 GLU A O 1
ATOM 801 N N . HIS A 1 102 ? -7.566 -5.906 5.621 1 91.38 102 HIS A N 1
ATOM 802 C CA . HIS A 1 102 ? -6.832 -4.973 4.77 1 91.38 102 HIS A CA 1
ATOM 803 C C . HIS A 1 102 ? -5.633 -5.652 4.117 1 91.38 102 HIS A C 1
ATOM 805 O O . HIS A 1 102 ? -5.238 -5.293 3.006 1 91.38 102 HIS A O 1
ATOM 811 N N . ILE A 1 103 ? -5.07 -6.637 4.777 1 93.81 103 ILE A N 1
ATOM 812 C CA . ILE A 1 103 ? -4.035 -7.441 4.133 1 93.81 103 ILE A CA 1
ATOM 813 C C . ILE A 1 103 ? -4.598 -8.078 2.861 1 93.81 103 ILE A C 1
ATOM 815 O O . ILE A 1 103 ? -4.023 -7.926 1.78 1 93.81 103 ILE A O 1
ATOM 819 N N . ALA A 1 104 ? -5.711 -8.727 3.041 1 96 104 ALA A N 1
ATOM 820 C CA . ALA A 1 104 ? -6.336 -9.391 1.9 1 96 104 ALA A CA 1
ATOM 821 C C . ALA A 1 104 ? -6.703 -8.383 0.815 1 96 104 ALA A C 1
ATOM 823 O O . ALA A 1 104 ? -6.465 -8.625 -0.371 1 96 104 ALA A O 1
ATOM 824 N N . PHE A 1 105 ? -7.203 -7.273 1.234 1 93.31 105 PHE A N 1
ATOM 825 C CA . PHE A 1 105 ? -7.617 -6.246 0.284 1 93.31 105 PHE A CA 1
ATOM 826 C C . PHE A 1 105 ? -6.422 -5.719 -0.499 1 93.31 105 PHE A C 1
ATOM 828 O O . PHE A 1 105 ? -6.504 -5.52 -1.712 1 93.31 105 PHE A O 1
ATOM 835 N N . THR A 1 106 ? -5.344 -5.52 0.148 1 92.25 106 THR A N 1
ATOM 836 C CA . THR A 1 106 ? -4.121 -5.043 -0.496 1 92.25 106 THR A CA 1
ATOM 837 C C . THR A 1 106 ? -3.633 -6.051 -1.535 1 92.25 106 THR A C 1
ATOM 839 O O . THR A 1 106 ? -3.215 -5.664 -2.629 1 92.25 106 THR A O 1
ATOM 842 N N . GLU A 1 107 ? -3.707 -7.293 -1.218 1 94.38 107 GLU A N 1
ATOM 843 C CA . GLU A 1 107 ? -3.285 -8.305 -2.182 1 94.38 107 GLU A CA 1
ATOM 844 C C . GLU A 1 107 ? -4.199 -8.32 -3.402 1 94.38 107 GLU A C 1
ATOM 846 O O .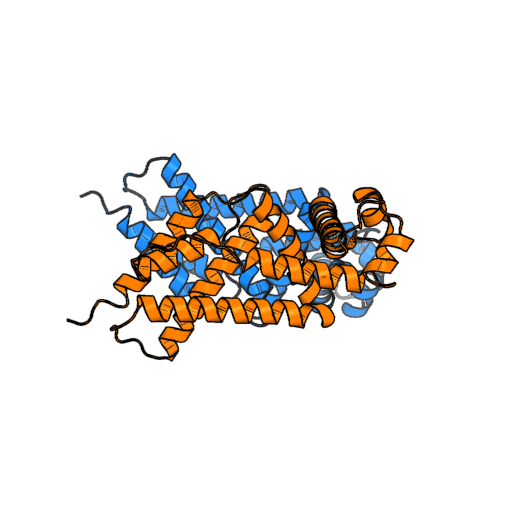 GLU A 1 107 ? -3.736 -8.516 -4.527 1 94.38 107 GLU A O 1
ATOM 851 N N . TYR A 1 108 ? -5.492 -8.117 -3.189 1 94.81 108 TYR A N 1
ATOM 852 C CA . TYR A 1 108 ? -6.41 -7.988 -4.316 1 94.81 108 TYR A CA 1
ATOM 853 C C . TY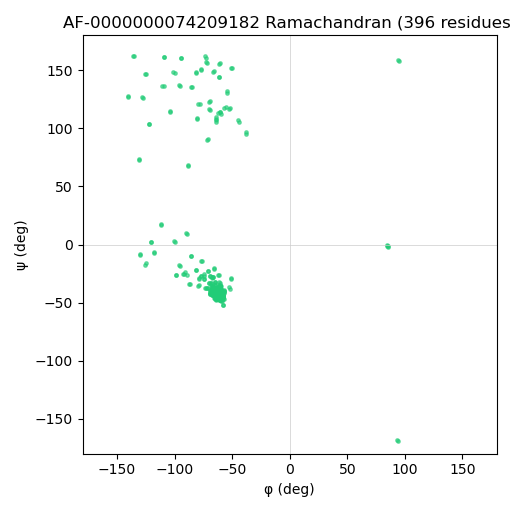R A 1 108 ? -6.035 -6.797 -5.191 1 94.81 108 TYR A C 1
ATOM 855 O O . TYR A 1 108 ? -6.125 -6.867 -6.418 1 94.81 108 TYR A O 1
ATOM 863 N N . ARG A 1 109 ? -5.68 -5.727 -4.539 1 92.25 109 ARG A N 1
ATOM 864 C CA . ARG A 1 109 ? -5.293 -4.535 -5.285 1 92.25 109 ARG A CA 1
ATOM 865 C C . ARG A 1 109 ? -4.066 -4.805 -6.148 1 92.25 109 ARG A C 1
ATOM 867 O O . ARG A 1 109 ? -3.99 -4.348 -7.289 1 92.25 109 ARG A O 1
ATOM 874 N N . VAL A 1 110 ? -3.146 -5.488 -5.566 1 92.44 110 VAL A N 1
ATOM 875 C CA . VAL A 1 110 ? -1.944 -5.852 -6.312 1 92.44 110 VAL A CA 1
ATOM 876 C C . VAL A 1 110 ? -2.318 -6.734 -7.5 1 92.44 110 VAL A C 1
ATOM 878 O O . VAL A 1 110 ? -1.874 -6.496 -8.625 1 92.44 110 VAL A O 1
ATOM 881 N N . LEU A 1 111 ? -3.154 -7.723 -7.281 1 92.88 111 LEU A N 1
ATOM 882 C CA . LEU A 1 111 ? -3.613 -8.609 -8.344 1 92.88 111 LEU A CA 1
ATOM 883 C C . LEU A 1 111 ? -4.348 -7.828 -9.422 1 92.88 111 LEU A C 1
ATOM 885 O O . LEU A 1 111 ? -4.168 -8.094 -10.617 1 92.88 111 LEU A O 1
ATOM 889 N N . ALA A 1 112 ? -5.137 -6.871 -9.039 1 92.62 112 ALA A N 1
ATOM 890 C CA . ALA A 1 112 ? -6.004 -6.109 -9.938 1 92.62 112 ALA A CA 1
ATOM 891 C C . ALA A 1 112 ? -5.18 -5.281 -10.914 1 92.62 112 ALA A C 1
ATOM 893 O O . ALA A 1 112 ? -5.68 -4.871 -11.969 1 92.62 112 ALA A O 1
ATOM 894 N N . ARG A 1 113 ? -3.965 -5.023 -10.617 1 90.69 113 ARG A N 1
ATOM 895 C CA . ARG A 1 113 ? -3.115 -4.254 -11.516 1 90.69 113 ARG A CA 1
ATOM 896 C C . ARG A 1 113 ? -2.947 -4.973 -12.852 1 90.69 113 ARG A C 1
ATOM 898 O O . ARG A 1 113 ? -2.828 -4.328 -13.898 1 90.69 113 ARG A O 1
ATOM 905 N N . THR A 1 114 ? -2.951 -6.328 -12.789 1 90.44 114 THR A N 1
ATOM 906 C CA . THR A 1 114 ? -2.66 -7.094 -13.992 1 90.44 114 THR A CA 1
ATOM 907 C C . THR A 1 114 ? -3.826 -8.008 -14.352 1 90.44 114 THR A C 1
ATOM 909 O O . THR A 1 114 ? -3.725 -8.828 -15.266 1 90.44 114 THR A O 1
ATOM 912 N N . ASP A 1 115 ? -4.895 -7.992 -13.648 1 92.06 115 ASP A N 1
ATOM 913 C CA . ASP A 1 115 ? -6.086 -8.797 -13.898 1 92.06 115 ASP A CA 1
ATOM 914 C C . ASP A 1 115 ? -7.32 -7.914 -14.086 1 92.06 115 ASP A C 1
ATOM 916 O O . ASP A 1 115 ? -7.891 -7.426 -13.102 1 92.06 115 ASP A O 1
ATOM 920 N N . PRO A 1 116 ? -7.766 -7.734 -15.258 1 90.69 116 PRO A N 1
ATOM 921 C CA . PRO A 1 116 ? -8.852 -6.805 -15.555 1 90.69 116 PRO A CA 1
ATOM 922 C C . PRO A 1 116 ? -10.156 -7.176 -14.852 1 90.69 116 PRO A C 1
ATOM 924 O O . PRO A 1 116 ? -10.992 -6.309 -14.578 1 90.69 116 PRO A O 1
ATOM 927 N N . GLU A 1 117 ? -10.312 -8.422 -14.562 1 90.38 117 GLU A N 1
ATOM 928 C CA . GLU A 1 117 ? -11.539 -8.875 -13.898 1 90.38 117 GLU A CA 1
ATOM 929 C C . GLU A 1 117 ? -11.695 -8.227 -12.523 1 90.38 117 GLU A C 1
ATOM 931 O O . GLU A 1 117 ? -12.797 -7.859 -12.133 1 90.38 117 GLU A O 1
ATOM 936 N N . PHE A 1 118 ? -10.609 -8.047 -11.844 1 93.75 118 PHE A N 1
ATOM 937 C CA . PHE A 1 118 ? -10.656 -7.477 -10.508 1 93.75 118 PHE A CA 1
ATOM 938 C C . PHE A 1 118 ? -10.414 -5.973 -10.539 1 93.75 118 PHE A C 1
ATOM 940 O O . PHE A 1 118 ? -10.75 -5.262 -9.594 1 93.75 118 PHE A O 1
ATOM 947 N N . ALA A 1 119 ? -9.852 -5.508 -11.617 1 92.25 119 ALA A N 1
ATOM 948 C CA . ALA A 1 119 ? -9.5 -4.098 -11.75 1 92.25 119 ALA A CA 1
ATOM 949 C C . ALA A 1 119 ? -10.742 -3.211 -11.656 1 92.25 119 ALA A C 1
ATOM 951 O O . ALA A 1 119 ? -10.703 -2.148 -11.031 1 92.25 119 ALA A O 1
ATOM 952 N N . ALA A 1 120 ? -11.758 -3.695 -12.219 1 90.44 120 ALA A N 1
ATOM 953 C CA . ALA A 1 120 ? -12.977 -2.896 -12.234 1 90.44 120 ALA A CA 1
ATOM 954 C C . ALA A 1 120 ? -13.539 -2.719 -10.828 1 90.44 120 ALA A C 1
ATOM 956 O O . ALA A 1 120 ? -13.945 -1.617 -10.445 1 90.44 120 ALA A O 1
ATOM 957 N N . GLU A 1 121 ? -13.547 -3.783 -10.078 1 91.25 121 GLU A N 1
ATOM 958 C CA . GLU A 1 121 ? -14.062 -3.723 -8.711 1 91.25 121 GLU A CA 1
ATOM 959 C C . GLU A 1 121 ? -13.211 -2.807 -7.84 1 91.25 121 GLU A C 1
ATOM 961 O O . GLU A 1 121 ? -13.734 -1.995 -7.078 1 91.25 121 GLU A O 1
ATOM 966 N N . ILE A 1 122 ? -11.945 -2.914 -7.977 1 91.81 122 ILE A N 1
ATOM 967 C CA . ILE A 1 122 ? -11.008 -2.1 -7.207 1 91.81 122 ILE A CA 1
ATOM 968 C C . ILE A 1 122 ? -11.172 -0.629 -7.586 1 91.81 122 ILE A C 1
ATOM 970 O O . ILE A 1 122 ? -11.227 0.241 -6.711 1 91.81 122 ILE A O 1
ATOM 974 N N . ALA A 1 123 ? -11.328 -0.369 -8.859 1 89.06 123 ALA A N 1
ATOM 975 C CA . ALA A 1 123 ? -11.516 0.999 -9.336 1 89.06 123 ALA A CA 1
ATOM 976 C C . ALA A 1 123 ? -12.812 1.59 -8.789 1 89.06 123 ALA A C 1
ATOM 978 O O . ALA A 1 123 ? -12.859 2.766 -8.414 1 89.06 123 ALA A O 1
ATOM 979 N N . GLY A 1 124 ? -13.797 0.761 -8.758 1 87.88 124 GLY A N 1
ATOM 980 C CA . GLY A 1 124 ? -15.062 1.206 -8.195 1 87.88 124 GLY A CA 1
ATOM 981 C C . GLY A 1 124 ? -14.969 1.579 -6.73 1 87.88 124 GLY A C 1
ATOM 982 O O . GLY A 1 124 ? -15.555 2.574 -6.301 1 87.88 124 GLY A O 1
ATOM 983 N N . THR A 1 125 ? -14.234 0.833 -6.004 1 86.62 125 THR A N 1
ATOM 984 C CA . THR A 1 125 ? -14.039 1.112 -4.586 1 86.62 125 THR A CA 1
ATOM 985 C C . THR A 1 125 ? -13.289 2.43 -4.391 1 86.62 125 THR A C 1
ATOM 987 O O . THR A 1 125 ? -13.641 3.221 -3.514 1 86.62 125 THR A O 1
ATOM 990 N N . ALA A 1 126 ? -12.297 2.623 -5.195 1 85.5 126 ALA A N 1
ATOM 991 C CA . ALA A 1 126 ? -11.531 3.863 -5.129 1 85.5 126 ALA A CA 1
ATOM 992 C C . ALA A 1 126 ? -12.406 5.07 -5.461 1 85.5 126 ALA A C 1
ATOM 994 O O . ALA A 1 126 ? -12.305 6.113 -4.816 1 85.5 126 ALA A O 1
ATOM 995 N N . GLN A 1 127 ? -13.234 4.891 -6.43 1 87.31 127 GLN A N 1
ATOM 996 C CA . GLN A 1 127 ? -14.148 5.961 -6.82 1 87.31 127 GLN A CA 1
ATOM 997 C C . GLN A 1 127 ? -15.125 6.293 -5.695 1 87.31 127 GLN A C 1
ATOM 999 O O . GLN A 1 127 ? -15.359 7.465 -5.398 1 87.31 127 GLN A O 1
ATOM 1004 N N . LEU A 1 128 ? -15.625 5.285 -5.082 1 85.25 128 LEU A N 1
ATOM 1005 C CA . LEU A 1 128 ? -16.531 5.48 -3.955 1 85.25 128 LEU A CA 1
ATOM 1006 C C . LEU A 1 128 ? -15.82 6.191 -2.807 1 85.25 128 LEU A C 1
ATOM 1008 O O . LEU A 1 128 ? -16.391 7.098 -2.188 1 85.25 128 LEU A O 1
ATOM 1012 N N . GLY A 1 129 ? -14.625 5.809 -2.535 1 86 129 GLY A N 1
ATOM 1013 C CA . GLY A 1 129 ? -13.836 6.461 -1.501 1 86 129 GLY A CA 1
ATOM 1014 C C . GLY A 1 129 ? -13.602 7.934 -1.767 1 86 129 GLY A C 1
ATOM 1015 O O . GLY A 1 129 ? -13.727 8.758 -0.859 1 86 129 GLY A O 1
ATOM 1016 N N . THR A 1 130 ? -13.336 8.203 -3.006 1 87.25 130 THR A N 1
ATOM 1017 C CA . THR A 1 130 ? -13.125 9.602 -3.389 1 87.25 130 THR A CA 1
ATOM 1018 C C . THR A 1 130 ? -14.406 10.406 -3.201 1 87.25 130 THR A C 1
ATOM 1020 O O . THR A 1 130 ? -14.367 11.531 -2.697 1 87.25 130 THR A O 1
ATOM 1023 N N . GLU A 1 131 ? -15.484 9.82 -3.539 1 89.62 131 GLU A N 1
ATOM 1024 C CA . GLU A 1 131 ? -16.766 10.508 -3.406 1 89.62 131 GLU A CA 1
ATOM 1025 C C . GLU A 1 131 ? -17.109 10.758 -1.941 1 89.62 131 GLU A C 1
ATOM 1027 O O . GLU A 1 131 ? -17.641 11.812 -1.597 1 89.62 131 GLU A O 1
ATOM 1032 N N . VAL A 1 132 ? -16.781 9.852 -1.139 1 87.12 132 VAL A N 1
ATOM 1033 C CA . VAL A 1 132 ? -17.016 10.016 0.293 1 87.12 132 VAL A CA 1
ATOM 1034 C C . VAL A 1 132 ? -16.172 11.172 0.82 1 87.12 132 VAL A C 1
ATOM 1036 O O . VAL A 1 132 ? -16.656 12.008 1.589 1 87.12 132 VAL A O 1
ATOM 1039 N N . MET A 1 133 ? -14.914 11.242 0.393 1 89.56 133 MET A N 1
ATOM 1040 C CA . MET A 1 133 ? -14.031 12.32 0.839 1 89.56 133 MET A CA 1
ATOM 1041 C C . MET A 1 133 ? -14.531 13.672 0.342 1 89.56 133 MET A C 1
ATOM 1043 O O . MET A 1 133 ? -14.461 14.672 1.062 1 89.56 133 MET A O 1
ATOM 1047 N N . ARG A 1 134 ? -15.016 13.656 -0.864 1 91.31 134 ARG A N 1
ATOM 1048 C CA . ARG A 1 134 ? -15.57 14.891 -1.424 1 91.31 134 ARG A CA 1
ATOM 1049 C C . ARG A 1 134 ? -16.766 15.375 -0.607 1 91.31 134 ARG A C 1
ATOM 1051 O O . ARG A 1 134 ? -16.875 16.562 -0.302 1 91.31 134 ARG A O 1
ATOM 1058 N N . SER A 1 135 ? -17.594 14.484 -0.306 1 91.19 135 SER A N 1
ATOM 1059 C CA . SER A 1 135 ? -18.766 14.836 0.482 1 91.19 135 SER A CA 1
ATOM 1060 C C . SER A 1 135 ? -18.375 15.367 1.856 1 91.19 135 SER A C 1
ATOM 1062 O O . SER A 1 135 ? -18.922 16.375 2.314 1 91.19 135 SER A O 1
ATOM 1064 N N . LEU A 1 136 ? -17.438 14.734 2.449 1 88.75 136 LEU A N 1
ATOM 1065 C CA . LEU A 1 136 ? -16.969 15.164 3.762 1 88.75 136 LEU A CA 1
ATOM 1066 C C . LEU A 1 136 ? -16.328 16.547 3.691 1 88.75 136 LEU A C 1
ATOM 1068 O O . LEU A 1 136 ? -16.578 17.391 4.551 1 88.75 136 LEU A O 1
ATOM 1072 N N . LEU A 1 137 ? -15.547 16.672 2.693 1 90.19 137 LEU A N 1
ATOM 1073 C CA . LEU A 1 137 ? -14.844 17.938 2.535 1 90.19 137 LEU A CA 1
ATOM 1074 C C . LEU A 1 137 ? -15.828 19.078 2.24 1 90.19 137 LEU A C 1
ATOM 1076 O O . LEU A 1 137 ? -15.656 20.188 2.73 1 90.19 137 LEU A O 1
ATOM 1080 N N . ARG A 1 138 ? -16.812 18.766 1.436 1 91.75 138 ARG A N 1
ATOM 1081 C CA . ARG A 1 138 ? -17.828 19.766 1.122 1 91.75 138 ARG A CA 1
ATOM 1082 C C . ARG A 1 138 ? -18.531 20.25 2.389 1 91.75 138 ARG A C 1
ATOM 1084 O O . ARG A 1 138 ? -18.734 21.438 2.568 1 91.75 138 ARG A O 1
ATOM 1091 N N . ASP A 1 139 ? -18.875 19.375 3.229 1 90.44 139 ASP A N 1
ATOM 1092 C CA . ASP A 1 139 ? -19.5 19.719 4.5 1 90.44 139 ASP A CA 1
ATOM 1093 C C . ASP A 1 139 ? -18.547 20.5 5.387 1 90.44 139 ASP A C 1
ATOM 1095 O O . ASP A 1 139 ? -18.938 21.484 6.016 1 90.44 139 ASP A O 1
ATOM 1099 N N . ALA A 1 140 ? -17.328 20.047 5.43 1 89.5 140 ALA A N 1
ATOM 1100 C CA . ALA A 1 140 ? -16.328 20.641 6.312 1 89.5 140 ALA A CA 1
ATOM 1101 C C . ALA A 1 140 ? -15.992 22.062 5.887 1 89.5 140 ALA A C 1
ATOM 1103 O O . ALA A 1 140 ? -15.672 22.922 6.723 1 89.5 140 ALA A O 1
ATOM 1104 N N . LEU A 1 141 ? -16.141 22.312 4.613 1 89.19 141 LEU A N 1
ATOM 1105 C CA . LEU A 1 141 ? -15.719 23.609 4.105 1 89.19 141 LEU A CA 1
ATOM 1106 C C . LEU A 1 141 ? -16.922 24.438 3.67 1 89.19 141 LEU A C 1
ATOM 1108 O O . LEU A 1 141 ? -16.781 25.391 2.895 1 89.19 141 LEU A O 1
ATOM 1112 N N . ALA A 1 142 ? -17.969 23.984 4.152 1 87.12 142 ALA A N 1
ATOM 1113 C CA . ALA A 1 142 ? -19.172 24.766 3.85 1 87.12 142 ALA A CA 1
ATOM 1114 C C . ALA A 1 142 ? -18.984 26.219 4.262 1 87.12 142 ALA A C 1
ATOM 1116 O O . ALA A 1 142 ? -18.562 26.516 5.383 1 87.12 142 ALA A O 1
ATOM 1117 N N . GLY A 1 143 ? -19.312 27.094 3.311 1 83.5 143 GLY A N 1
ATOM 1118 C CA . GLY A 1 143 ? -19.234 28.516 3.596 1 83.5 143 GLY A CA 1
ATOM 1119 C C . GLY A 1 143 ? -17.844 29.094 3.375 1 83.5 143 GLY A C 1
ATOM 1120 O O . GLY A 1 143 ? -17.625 30.297 3.555 1 83.5 143 GLY A O 1
ATOM 1121 N N . ARG A 1 144 ? -16.938 28.281 3.016 1 85.25 144 ARG A N 1
ATOM 1122 C CA . ARG A 1 144 ? -15.578 28.75 2.756 1 85.25 144 ARG A CA 1
ATOM 1123 C C . ARG A 1 144 ? -15.336 28.922 1.261 1 85.25 144 ARG A C 1
ATOM 1125 O O . ARG A 1 144 ? -16.031 28.312 0.439 1 85.25 144 ARG A O 1
ATOM 1132 N N . ARG A 1 145 ? -14.508 29.891 0.925 1 84 145 ARG A N 1
ATOM 1133 C CA . ARG A 1 145 ? -14.156 30.125 -0.473 1 84 145 ARG A CA 1
ATOM 1134 C C . ARG A 1 145 ? -13.078 29.141 -0.937 1 84 145 ARG A C 1
ATOM 1136 O O . ARG A 1 145 ? -11.961 29.156 -0.419 1 84 145 ARG A O 1
ATOM 1143 N N . ILE A 1 146 ? -13.445 28.188 -1.772 1 87 146 ILE A N 1
ATOM 1144 C CA . ILE A 1 146 ? -12.516 27.25 -2.379 1 87 146 ILE A CA 1
ATOM 1145 C C . ILE A 1 146 ? -12.898 27 -3.834 1 87 146 ILE A C 1
ATOM 1147 O O . ILE A 1 146 ? -14.078 26.812 -4.145 1 87 146 ILE A O 1
ATOM 1151 N N . ASP A 1 147 ? -11.938 27.188 -4.656 1 89.38 147 ASP A N 1
ATOM 1152 C CA . ASP A 1 147 ? -12.219 26.891 -6.059 1 89.38 147 ASP A CA 1
ATOM 1153 C C . ASP A 1 147 ? -12.305 25.391 -6.301 1 89.38 147 ASP A C 1
ATOM 1155 O O . ASP A 1 147 ? -11.773 24.594 -5.52 1 89.38 147 ASP A O 1
ATOM 1159 N N . GLU A 1 148 ? -12.914 24.969 -7.363 1 89.19 148 GLU A N 1
ATOM 1160 C CA . GLU A 1 148 ? -13.234 23.578 -7.66 1 89.19 148 GLU A CA 1
ATOM 1161 C C . GLU A 1 148 ? -11.961 22.75 -7.824 1 89.19 148 GLU A C 1
ATOM 1163 O O . GLU A 1 148 ? -11.906 21.594 -7.387 1 89.19 148 GLU A O 1
ATOM 1168 N N . GLU A 1 149 ? -11.023 23.281 -8.445 1 87.88 149 GLU A N 1
ATOM 1169 C CA . GLU A 1 149 ? -9.789 22.547 -8.68 1 87.88 149 GLU A CA 1
ATOM 1170 C C . GLU A 1 149 ? -9.078 22.219 -7.371 1 87.88 149 GLU A C 1
ATOM 1172 O O . GLU A 1 149 ? -8.641 21.094 -7.156 1 87.88 149 GLU A O 1
ATOM 1177 N N . THR A 1 150 ? -9.016 23.234 -6.539 1 85.69 150 THR A N 1
ATOM 1178 C CA . THR A 1 150 ? -8.391 23.047 -5.238 1 85.69 150 THR A CA 1
ATOM 1179 C C . THR A 1 150 ? -9.203 22.078 -4.383 1 85.69 150 THR A C 1
ATOM 1181 O O . THR A 1 150 ? -8.633 21.25 -3.668 1 85.69 150 THR A O 1
ATOM 1184 N N . PHE A 1 151 ? -10.508 22.203 -4.508 1 89.62 151 PHE A N 1
ATOM 1185 C CA . PHE A 1 151 ? -11.398 21.297 -3.795 1 89.62 151 PHE A CA 1
ATOM 1186 C C . PHE A 1 151 ? -11.133 19.844 -4.195 1 89.62 151 PHE A C 1
ATOM 1188 O O . PHE A 1 151 ? -10.961 18.984 -3.334 1 89.62 151 PHE A O 1
ATOM 1195 N N . ASP A 1 152 ? -11.023 19.641 -5.465 1 87.94 152 ASP A N 1
ATOM 1196 C CA . ASP A 1 152 ? -10.781 18.297 -5.98 1 87.94 152 ASP A CA 1
ATOM 1197 C C . ASP A 1 152 ? -9.414 17.781 -5.535 1 87.94 152 ASP A C 1
ATOM 1199 O O . ASP A 1 152 ? -9.273 16.609 -5.188 1 87.94 152 ASP A O 1
ATOM 1203 N N . GLN A 1 153 ? -8.523 18.609 -5.504 1 83.56 153 GLN A N 1
ATOM 1204 C CA . GLN A 1 153 ? -7.188 18.234 -5.07 1 83.56 153 GLN A CA 1
ATOM 1205 C C . GLN A 1 153 ? -7.176 17.844 -3.596 1 83.56 153 GLN A C 1
ATOM 1207 O O . GLN A 1 153 ? -6.566 16.828 -3.221 1 83.56 153 GLN A O 1
ATOM 1212 N N . ASP A 1 154 ? -7.918 18.625 -2.846 1 86.38 154 ASP A N 1
ATOM 1213 C CA . ASP A 1 154 ? -7.965 18.328 -1.416 1 86.38 154 ASP A CA 1
ATOM 1214 C C . ASP A 1 154 ? -8.703 17.031 -1.145 1 86.38 154 ASP A C 1
ATOM 1216 O O . ASP A 1 154 ? -8.281 16.219 -0.306 1 86.38 154 ASP A O 1
ATOM 1220 N N . ALA A 1 155 ? -9.703 16.812 -1.826 1 88.75 155 ALA A N 1
ATOM 1221 C CA . ALA A 1 155 ? -10.445 15.562 -1.667 1 88.75 155 ALA A CA 1
ATOM 1222 C C . ALA A 1 155 ? -9.586 14.359 -2.051 1 88.75 155 ALA A C 1
ATOM 1224 O O . ALA A 1 155 ? -9.578 13.344 -1.349 1 88.75 155 ALA A O 1
ATOM 1225 N N . ASN A 1 156 ? -8.867 14.461 -3.139 1 84.88 156 ASN A N 1
ATOM 1226 C CA . ASN A 1 156 ? -7.973 13.398 -3.586 1 84.88 156 ASN A CA 1
ATOM 1227 C C . ASN A 1 156 ? -6.855 13.148 -2.578 1 84.88 156 ASN A C 1
ATOM 1229 O O . ASN A 1 156 ? -6.453 12 -2.363 1 84.88 156 ASN A O 1
ATOM 1233 N N . GLN A 1 157 ? -6.438 14.211 -2.049 1 84 157 GLN A N 1
ATOM 1234 C CA . GLN A 1 157 ? -5.387 14.094 -1.045 1 84 157 GLN A CA 1
ATOM 1235 C C . GLN A 1 157 ? -5.883 13.352 0.191 1 84 157 GLN A C 1
ATOM 1237 O O . GLN A 1 157 ? -5.16 12.531 0.763 1 84 157 GLN A O 1
ATOM 1242 N N . LEU A 1 158 ? -7.055 13.656 0.628 1 87.62 158 LEU A N 1
ATOM 1243 C CA . LEU A 1 158 ? -7.633 12.969 1.777 1 87.62 158 LEU A CA 1
ATOM 1244 C C . LEU A 1 158 ? -7.773 11.477 1.505 1 87.62 158 LEU A C 1
ATOM 1246 O O . LEU A 1 158 ? -7.445 10.648 2.359 1 87.62 158 LEU A O 1
ATOM 1250 N N . PHE A 1 159 ? -8.188 11.203 0.328 1 87.38 159 PHE A N 1
ATOM 1251 C CA . PHE A 1 159 ? -8.336 9.797 -0.021 1 87.38 159 PHE A CA 1
ATOM 1252 C C . PHE A 1 159 ? -6.98 9.109 -0.088 1 87.38 159 PHE A C 1
ATOM 1254 O O . PHE A 1 159 ? -6.828 7.98 0.382 1 87.38 159 PHE A O 1
ATOM 1261 N N . THR A 1 160 ? -6.023 9.781 -0.688 1 85.12 160 THR A N 1
ATOM 1262 C CA . THR A 1 160 ? -4.668 9.25 -0.783 1 85.12 160 THR A CA 1
ATOM 1263 C C . THR A 1 160 ? -4.109 8.938 0.603 1 85.12 160 THR A C 1
ATOM 1265 O O . THR A 1 160 ? -3.457 7.91 0.799 1 85.12 160 THR A O 1
ATOM 1268 N N . LEU A 1 161 ? -4.379 9.758 1.52 1 84.5 161 LEU A N 1
ATOM 1269 C CA . LEU A 1 161 ? -3.906 9.57 2.887 1 84.5 161 LEU A CA 1
ATOM 1270 C C . LEU A 1 161 ? -4.539 8.328 3.512 1 84.5 161 LEU A C 1
ATOM 1272 O O . LEU A 1 161 ? -3.852 7.539 4.16 1 84.5 161 LEU A O 1
ATOM 1276 N N . ILE A 1 162 ? -5.785 8.164 3.289 1 85.75 162 ILE A N 1
ATOM 1277 C CA . ILE A 1 162 ? -6.504 7.012 3.822 1 85.75 162 ILE A CA 1
ATOM 1278 C C . ILE A 1 162 ? -5.945 5.73 3.211 1 85.75 162 ILE A C 1
ATOM 1280 O O . ILE A 1 162 ? -5.676 4.758 3.924 1 85.75 162 ILE A O 1
ATOM 1284 N N . GLU A 1 163 ? -5.809 5.762 1.954 1 86.06 163 GLU A N 1
ATOM 1285 C CA . GLU A 1 163 ? -5.246 4.605 1.268 1 86.06 163 GLU A CA 1
ATOM 1286 C C . GLU A 1 163 ? -3.848 4.281 1.784 1 86.06 163 GLU A C 1
ATOM 1288 O O . GLU A 1 163 ? -3.539 3.121 2.074 1 86.06 163 GLU A O 1
ATOM 1293 N N . GLY A 1 164 ? -3.096 5.305 1.878 1 86.19 164 GLY A N 1
ATOM 1294 C CA . GLY A 1 164 ? -1.737 5.125 2.361 1 86.19 164 GLY A CA 1
ATOM 1295 C C . GLY A 1 164 ? -1.673 4.508 3.746 1 86.19 164 GLY A C 1
ATOM 1296 O O . GLY A 1 164 ? -0.897 3.58 3.982 1 86.19 164 GLY A O 1
ATOM 1297 N N . LEU A 1 165 ? -2.471 4.992 4.617 1 85 165 LEU A N 1
ATOM 1298 C CA . LEU A 1 165 ? -2.5 4.461 5.973 1 85 165 LEU A CA 1
ATOM 1299 C C . LEU A 1 165 ? -2.979 3.012 5.98 1 85 165 LEU A C 1
ATOM 1301 O O . LEU A 1 165 ? -2.432 2.176 6.703 1 85 165 LEU A O 1
ATOM 1305 N N . SER A 1 166 ? -3.936 2.756 5.148 1 85.38 166 SER A N 1
ATOM 1306 C CA . SER A 1 166 ? -4.461 1.399 5.031 1 85.38 166 SER A CA 1
ATOM 1307 C C . SER A 1 166 ? -3.396 0.439 4.508 1 85.38 166 SER A C 1
ATOM 1309 O O . SER A 1 166 ? -3.215 -0.65 5.059 1 85.38 166 SER A O 1
ATOM 1311 N N . PHE A 1 167 ? -2.709 0.815 3.514 1 85.94 167 PHE A N 1
ATOM 1312 C CA . PHE A 1 167 ? -1.697 -0.033 2.893 1 85.94 167 PHE A CA 1
ATOM 1313 C C . PHE A 1 167 ? -0.498 -0.208 3.816 1 85.94 167 PHE A C 1
ATOM 1315 O O . PHE A 1 167 ? 0.041 -1.311 3.939 1 85.94 167 PHE A O 1
ATOM 1322 N N . SER A 1 168 ? -0.134 0.895 4.418 1 83.69 168 SER A N 1
ATOM 1323 C CA . SER A 1 168 ? 0.982 0.823 5.355 1 83.69 168 SER A CA 1
ATOM 1324 C C . SER A 1 168 ? 0.687 -0.148 6.492 1 83.69 168 SER A C 1
ATOM 1326 O O . SER A 1 168 ? 1.541 -0.956 6.867 1 83.69 168 SER A O 1
ATOM 1328 N N . SER A 1 169 ? -0.482 -0.091 6.961 1 83.31 169 SER A N 1
ATOM 1329 C CA . SER A 1 169 ? -0.887 -0.991 8.039 1 83.31 169 SER A CA 1
ATOM 1330 C C . SER A 1 169 ? -0.884 -2.443 7.574 1 83.31 169 SER A C 1
ATOM 1332 O O . SER A 1 169 ? -0.387 -3.324 8.281 1 83.31 169 SER A O 1
ATOM 1334 N N . ALA A 1 170 ? -1.362 -2.662 6.391 1 84.62 170 ALA A N 1
ATOM 1335 C CA . ALA A 1 170 ? -1.516 -4.012 5.852 1 84.62 170 ALA A CA 1
ATOM 1336 C C . ALA A 1 170 ? -0.158 -4.664 5.609 1 84.62 170 ALA A C 1
ATOM 1338 O O . ALA A 1 170 ? -0.031 -5.887 5.676 1 84.62 170 ALA A O 1
ATOM 1339 N N . LEU A 1 171 ? 0.811 -3.859 5.359 1 81.56 171 LEU A N 1
ATOM 1340 C CA . LEU A 1 171 ? 2.102 -4.41 4.961 1 81.56 171 LEU A CA 1
ATOM 1341 C C . LEU A 1 171 ? 3.072 -4.426 6.137 1 81.56 171 LEU A C 1
ATOM 1343 O O . LEU A 1 171 ? 4.223 -4.844 5.992 1 81.56 171 LEU A O 1
ATOM 1347 N N . ARG A 1 172 ? 2.57 -4.012 7.254 1 77.12 172 ARG A N 1
ATOM 1348 C CA . ARG A 1 172 ? 3.338 -4.102 8.492 1 77.12 172 ARG A CA 1
ATOM 1349 C C . ARG A 1 172 ? 3 -5.379 9.25 1 77.12 172 ARG A C 1
ATOM 1351 O O . ARG A 1 172 ? 1.938 -5.969 9.047 1 77.12 172 ARG A O 1
ATOM 1358 N N . ALA A 1 173 ? 3.996 -5.668 10.148 1 73.62 173 ALA A N 1
ATOM 1359 C CA . ALA A 1 173 ? 3.77 -6.844 10.984 1 73.62 173 ALA A CA 1
ATOM 1360 C C . ALA A 1 173 ? 2.656 -6.59 12 1 73.62 173 ALA A C 1
ATOM 1362 O O . ALA A 1 173 ? 1.915 -7.508 12.359 1 73.62 173 ALA A O 1
ATOM 1363 N N . THR A 1 174 ? 2.58 -5.258 12.461 1 76 174 THR A N 1
ATOM 1364 C CA . THR A 1 174 ? 1.554 -4.867 13.422 1 76 174 THR A CA 1
ATOM 1365 C C . THR A 1 174 ? 0.746 -3.684 12.898 1 76 174 THR A C 1
ATOM 1367 O O . THR A 1 174 ? 1.28 -2.822 12.195 1 76 174 THR A O 1
ATOM 1370 N N . PRO A 1 175 ? -0.564 -3.721 13.305 1 79.06 175 PRO A N 1
ATOM 1371 C CA . PRO A 1 175 ? -1.4 -2.605 12.852 1 79.06 175 PRO A CA 1
ATOM 1372 C C . PRO A 1 175 ? -0.909 -1.255 13.375 1 79.06 175 PRO A C 1
ATOM 1374 O O . PRO A 1 175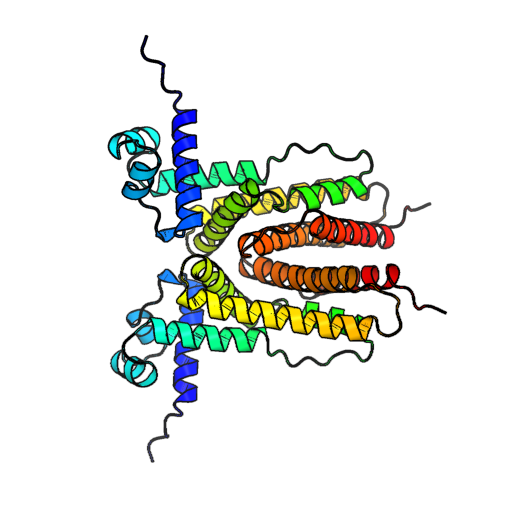 ? -0.183 -1.199 14.367 1 79.06 175 PRO A O 1
ATOM 1377 N N . LEU A 1 176 ? -1.271 -0.251 12.641 1 81.44 176 LEU A N 1
ATOM 1378 C CA . LEU A 1 176 ? -1.085 1.105 13.141 1 81.44 176 LEU A CA 1
ATOM 1379 C C . LEU A 1 176 ? -1.884 1.326 14.422 1 81.44 176 LEU A C 1
ATOM 1381 O O . LEU A 1 176 ? -2.975 0.773 14.586 1 81.44 176 LEU A O 1
ATOM 1385 N N . SER A 1 177 ? -1.311 2.084 15.281 1 82.94 177 SER A N 1
ATOM 1386 C CA . SER A 1 177 ? -2.086 2.414 16.469 1 82.94 177 SER A CA 1
ATOM 1387 C C . SER A 1 177 ? -3.129 3.484 16.172 1 82.94 177 SER A C 1
ATOM 1389 O O . SER A 1 177 ? -2.939 4.312 15.273 1 82.94 177 SER A O 1
ATOM 1391 N N . GLU A 1 178 ? -4.195 3.4 16.922 1 82.81 178 GLU A N 1
ATOM 1392 C CA . GLU A 1 178 ? -5.23 4.422 16.781 1 82.81 178 GLU A CA 1
ATOM 1393 C C . GLU A 1 178 ? -4.668 5.816 17.016 1 82.81 178 GLU A C 1
ATOM 1395 O O . GLU A 1 178 ? -5.051 6.773 16.344 1 82.81 178 GLU A O 1
ATOM 1400 N N . ALA A 1 179 ? -3.822 5.93 17.969 1 81.69 179 ALA A N 1
ATOM 1401 C CA . ALA A 1 179 ? -3.217 7.215 18.312 1 81.69 179 ALA A CA 1
ATOM 1402 C C . ALA A 1 179 ? -2.414 7.77 17.141 1 81.69 179 ALA A C 1
ATOM 1404 O O . ALA A 1 179 ? -2.467 8.969 16.844 1 81.69 179 ALA A O 1
ATOM 1405 N N . GLU A 1 180 ? -1.669 6.949 16.469 1 79.19 180 GLU A N 1
ATOM 1406 C CA . GLU A 1 180 ? -0.885 7.355 15.305 1 79.19 180 GLU A CA 1
ATOM 1407 C C . GLU A 1 180 ? -1.785 7.871 14.188 1 79.19 180 GLU A C 1
ATOM 1409 O O . GLU A 1 180 ? -1.522 8.93 13.609 1 79.19 180 GLU A O 1
ATOM 1414 N N . VAL A 1 181 ? -2.826 7.121 13.914 1 84.5 181 VAL A N 1
ATOM 1415 C CA . VAL A 1 181 ? -3.744 7.469 12.836 1 84.5 181 VAL A CA 1
ATOM 1416 C C . VAL A 1 181 ? -4.465 8.773 13.164 1 84.5 181 VAL A C 1
ATOM 1418 O O . VAL A 1 181 ? -4.59 9.656 12.32 1 84.5 181 VAL A O 1
ATOM 1421 N N . ARG A 1 182 ? -4.82 8.906 14.398 1 83.19 182 ARG A N 1
ATOM 1422 C CA . ARG A 1 182 ? -5.531 10.109 14.828 1 83.19 182 ARG A CA 1
ATOM 1423 C C . ARG A 1 182 ? -4.637 11.336 14.727 1 83.19 182 ARG A C 1
ATOM 1425 O O . ARG A 1 182 ? -5.109 12.43 14.391 1 83.19 182 ARG A O 1
ATOM 1432 N N . ALA A 1 183 ? -3.477 11.211 15.086 1 81.25 183 ALA A N 1
ATOM 1433 C CA . ALA A 1 183 ? -2.541 12.328 15 1 81.25 183 ALA A CA 1
ATOM 1434 C C . ALA A 1 183 ? -2.416 12.828 13.562 1 81.25 183 ALA A C 1
ATOM 1436 O O . ALA A 1 183 ? -2.426 14.039 13.32 1 81.25 183 ALA A O 1
ATOM 1437 N N . ILE A 1 184 ? -2.301 11.883 12.664 1 81.56 184 ILE A N 1
ATOM 1438 C CA . ILE A 1 184 ? -2.186 12.234 11.25 1 81.56 184 ILE A CA 1
ATOM 1439 C C . ILE A 1 184 ? -3.477 12.898 10.773 1 81.56 184 ILE A C 1
ATOM 1441 O O . ILE A 1 184 ? -3.441 13.914 10.078 1 81.56 184 ILE A O 1
ATOM 1445 N N . ALA A 1 185 ? -4.594 12.297 11.172 1 84.69 185 ALA A N 1
ATOM 1446 C CA . ALA A 1 185 ? -5.902 12.836 10.797 1 84.69 185 ALA A CA 1
ATOM 1447 C C . ALA A 1 185 ? -6.086 14.25 11.336 1 84.69 185 ALA A C 1
ATOM 1449 O O . ALA A 1 185 ? -6.531 15.141 10.609 1 84.69 185 ALA A O 1
ATOM 1450 N N . THR A 1 186 ? -5.738 14.484 12.57 1 82.12 186 THR A N 1
ATOM 1451 C CA . THR A 1 186 ? -5.883 15.781 13.211 1 82.12 186 THR A CA 1
ATOM 1452 C C . THR A 1 186 ? -5.008 16.828 12.531 1 82.12 186 THR A C 1
ATOM 1454 O O . THR A 1 186 ? -5.438 17.969 12.32 1 82.12 186 THR A O 1
ATOM 1457 N N . ALA A 1 187 ? -3.84 16.453 12.164 1 79.5 187 ALA A N 1
ATOM 1458 C CA . ALA A 1 187 ? -2.938 17.359 11.461 1 79.5 187 ALA A CA 1
ATOM 1459 C C . ALA A 1 187 ? -3.51 17.766 10.102 1 79.5 187 ALA A C 1
ATOM 1461 O O . ALA A 1 187 ? -3.367 18.906 9.68 1 79.5 187 ALA A O 1
ATOM 1462 N N . THR A 1 188 ? -4.066 16.797 9.469 1 81.81 188 THR A N 1
ATOM 1463 C CA . THR A 1 188 ? -4.664 17.047 8.164 1 81.81 188 THR A CA 1
ATOM 1464 C C . THR A 1 188 ? -5.82 18.047 8.273 1 81.81 188 THR A C 1
ATOM 1466 O O . THR A 1 188 ? -5.918 18.984 7.484 1 81.81 188 THR A O 1
ATOM 1469 N N . VAL A 1 189 ? -6.621 17.875 9.281 1 81.88 189 VAL A N 1
ATOM 1470 C CA . VAL A 1 189 ? -7.762 18.766 9.508 1 81.88 189 VAL A CA 1
ATOM 1471 C C . VAL A 1 189 ? -7.27 20.156 9.867 1 81.88 189 VAL A C 1
ATOM 1473 O O . VAL A 1 189 ? -7.828 21.156 9.414 1 81.88 189 VAL A O 1
ATOM 1476 N N . ALA A 1 190 ? -6.301 20.203 10.664 1 81.19 190 ALA A N 1
ATOM 1477 C CA . ALA A 1 190 ? -5.73 21.484 11.039 1 81.19 190 ALA A CA 1
ATOM 1478 C C . ALA A 1 190 ? -5.219 22.234 9.812 1 81.19 190 ALA A C 1
ATOM 1480 O O . ALA A 1 190 ? -5.391 23.453 9.711 1 81.19 190 ALA A O 1
ATOM 1481 N N . ARG A 1 191 ? -4.629 21.578 8.938 1 78.12 191 ARG A N 1
ATOM 1482 C CA . ARG A 1 191 ? -4.148 22.172 7.699 1 78.12 191 ARG A CA 1
ATOM 1483 C C . ARG A 1 191 ? -5.309 22.734 6.875 1 78.12 191 ARG A C 1
ATOM 1485 O O . ARG A 1 191 ? -5.223 23.828 6.336 1 78.12 191 ARG A O 1
ATOM 1492 N N . LEU A 1 192 ? -6.336 21.922 6.758 1 81.69 192 LEU A N 1
ATOM 1493 C CA . LEU A 1 192 ? -7.512 22.359 6.008 1 81.69 192 LEU A CA 1
ATOM 1494 C C . LEU A 1 192 ? -8.125 23.609 6.633 1 81.69 192 LEU A C 1
ATOM 1496 O O . LEU A 1 192 ? -8.516 24.531 5.922 1 81.69 192 LEU A O 1
ATOM 1500 N N . ARG A 1 193 ? -8.133 23.578 7.934 1 82 193 ARG A N 1
ATOM 1501 C CA . ARG A 1 193 ? -8.68 24.734 8.656 1 82 193 ARG A CA 1
ATOM 1502 C C . ARG A 1 193 ? -7.848 25.984 8.414 1 82 193 ARG A C 1
ATOM 1504 O O . ARG A 1 193 ? -8.391 27.078 8.242 1 82 193 ARG A O 1
ATOM 1511 N N . ALA A 1 194 ? -6.652 25.844 8.438 1 78.88 194 ALA A N 1
ATOM 1512 C CA . ALA A 1 194 ? -5.75 26.984 8.242 1 78.88 194 ALA A CA 1
ATOM 1513 C C . ALA A 1 194 ? -5.828 27.5 6.812 1 78.88 194 ALA A C 1
ATOM 1515 O O . ALA A 1 194 ? -5.738 28.719 6.582 1 78.88 194 ALA A O 1
ATOM 1516 N N . ALA A 1 195 ? -6.016 26.641 5.879 1 79.75 195 ALA A N 1
ATOM 1517 C CA . ALA A 1 195 ? -6.008 27 4.465 1 79.75 195 ALA A CA 1
ATOM 1518 C C . ALA A 1 195 ? -7.312 27.688 4.066 1 79.75 195 ALA A C 1
ATOM 1520 O O . ALA A 1 195 ? -7.332 28.516 3.158 1 79.75 195 ALA A O 1
ATOM 1521 N N . TYR A 1 196 ? -8.336 27.297 4.852 1 84.75 196 TYR A N 1
ATOM 1522 C CA . TYR A 1 196 ? -9.648 27.828 4.492 1 84.75 196 TYR A CA 1
ATOM 1523 C C . TYR A 1 196 ? -10.352 28.422 5.711 1 84.75 196 TYR A C 1
ATOM 1525 O O . TYR A 1 196 ? -11.328 27.859 6.203 1 84.75 196 TYR A O 1
ATOM 1533 N N . PRO A 1 197 ? -9.836 29.594 6.133 1 77.75 197 PRO A N 1
ATOM 1534 C CA . PRO A 1 197 ? -10.484 30.219 7.285 1 77.75 197 PRO A CA 1
ATOM 1535 C C . PRO A 1 197 ? -11.914 30.672 6.988 1 77.75 197 PRO A C 1
ATOM 1537 O O . PRO A 1 197 ? -12.281 30.828 5.824 1 77.75 197 PRO A O 1
ATOM 1540 N N . LEU A 1 198 ? -12.719 30.625 8.078 1 73.06 198 LEU A N 1
ATOM 1541 C CA . LEU A 1 198 ? -14.094 31.094 7.922 1 73.06 198 LEU A CA 1
ATOM 1542 C C . LEU A 1 198 ? -14.109 32.531 7.422 1 73.06 198 LEU A C 1
ATOM 1544 O O . LEU A 1 198 ? -13.281 33.344 7.828 1 73.06 198 LEU A O 1
ATOM 1548 N N . VAL A 1 199 ? -14.68 32.719 6.215 1 63.72 199 VAL A N 1
ATOM 1549 C CA . VAL A 1 199 ? -14.852 34.094 5.73 1 63.72 199 VAL A CA 1
ATOM 1550 C C . VAL A 1 199 ? -15.805 34.844 6.648 1 63.72 199 VAL A C 1
ATOM 1552 O O . VAL A 1 199 ? -16.859 34.312 7.023 1 63.72 199 VAL A O 1
ATOM 1555 N N . ASP A 1 200 ? -15.258 35.844 7.445 1 54.62 200 ASP A N 1
ATOM 1556 C CA . ASP A 1 200 ? -16.125 36.781 8.125 1 54.62 200 ASP A CA 1
ATOM 1557 C C . ASP A 1 200 ? -17.172 37.344 7.172 1 54.62 200 ASP A C 1
ATOM 1559 O O . ASP A 1 200 ? -16.906 37.531 5.984 1 54.62 200 ASP A O 1
ATOM 1563 N N . MET B 1 1 ? 39.469 -6.328 -29.297 1 40.28 1 MET B N 1
ATOM 1564 C CA . MET B 1 1 ? 39.281 -7.031 -28.031 1 40.28 1 MET B CA 1
ATOM 1565 C C . MET B 1 1 ? 37.812 -7.117 -27.656 1 40.28 1 MET B C 1
ATOM 1567 O O . MET B 1 1 ? 37.062 -6.164 -27.875 1 40.28 1 MET B O 1
ATOM 1571 N N . PRO B 1 2 ? 37.156 -8.273 -27.531 1 46.91 2 PRO B N 1
ATOM 1572 C CA . PRO B 1 2 ? 35.688 -8.289 -27.297 1 46.91 2 PRO B CA 1
ATOM 1573 C C . PRO B 1 2 ? 35.281 -7.422 -26.109 1 46.91 2 PRO B C 1
ATOM 1575 O O . PRO B 1 2 ? 36.062 -7.242 -25.172 1 46.91 2 PRO B O 1
ATOM 1578 N N . LYS B 1 3 ? 34.594 -6.484 -26.266 1 57.06 3 LYS B N 1
ATOM 1579 C CA . LYS B 1 3 ? 34.156 -5.562 -25.219 1 57.06 3 LYS B CA 1
ATOM 1580 C C . LYS B 1 3 ? 33.844 -6.309 -23.938 1 57.06 3 LYS B C 1
ATOM 1582 O O . LYS B 1 3 ? 33.031 -7.238 -23.922 1 57.06 3 LYS B O 1
ATOM 1587 N N . ARG B 1 4 ? 34.688 -6.398 -23.031 1 67.06 4 ARG B N 1
ATOM 1588 C CA . ARG B 1 4 ? 34.531 -7.039 -21.719 1 67.06 4 ARG B CA 1
ATOM 1589 C C . ARG B 1 4 ? 33.219 -6.66 -21.078 1 67.06 4 ARG B C 1
ATOM 1591 O O . ARG B 1 4 ? 32.906 -5.48 -20.906 1 67.06 4 ARG B O 1
ATOM 1598 N N . VAL B 1 5 ? 32.344 -7.754 -21.125 1 73.56 5 VAL B N 1
ATOM 1599 C CA . VAL B 1 5 ? 31.031 -7.531 -20.531 1 73.56 5 VAL B CA 1
ATOM 1600 C C . VAL B 1 5 ? 31.172 -7.219 -19.047 1 73.56 5 VAL B C 1
ATOM 1602 O O . VAL B 1 5 ? 31.875 -7.934 -18.328 1 73.56 5 VAL B O 1
ATOM 1605 N N . ASP B 1 6 ? 30.875 -6.051 -18.578 1 86.06 6 ASP B N 1
ATOM 1606 C CA . ASP B 1 6 ? 30.828 -5.684 -17.156 1 86.06 6 ASP B CA 1
ATOM 1607 C C . ASP B 1 6 ? 29.734 -6.473 -16.438 1 86.06 6 ASP B C 1
ATOM 1609 O O . ASP B 1 6 ? 28.547 -6.277 -16.672 1 86.06 6 ASP B O 1
ATOM 1613 N N . PRO B 1 7 ? 30.188 -7.422 -15.648 1 88.12 7 PRO B N 1
ATOM 1614 C CA . PRO B 1 7 ? 29.219 -8.297 -14.961 1 88.12 7 PRO B CA 1
ATOM 1615 C C . PRO B 1 7 ? 28.156 -7.52 -14.188 1 88.12 7 PRO B C 1
ATOM 1617 O O . PRO B 1 7 ? 27 -7.926 -14.156 1 88.12 7 PRO B O 1
ATOM 1620 N N . ASP B 1 8 ? 28.547 -6.449 -13.617 1 89.94 8 ASP B N 1
ATOM 1621 C CA . ASP B 1 8 ? 27.609 -5.656 -12.844 1 89.94 8 ASP B CA 1
ATOM 1622 C C . ASP B 1 8 ? 26.547 -5.031 -13.75 1 89.94 8 ASP B C 1
ATOM 1624 O O . ASP B 1 8 ? 25.375 -4.961 -13.391 1 89.94 8 ASP B O 1
ATOM 1628 N N . ALA B 1 9 ? 26.953 -4.66 -14.844 1 91.88 9 ALA B N 1
ATOM 1629 C CA . ALA B 1 9 ? 26.016 -4.082 -15.812 1 91.88 9 ALA B CA 1
ATOM 1630 C C . ALA B 1 9 ? 25.016 -5.125 -16.297 1 91.88 9 ALA B C 1
ATOM 1632 O O . ALA B 1 9 ? 23.844 -4.816 -16.484 1 91.88 9 ALA B O 1
ATOM 1633 N N . ARG B 1 10 ? 25.469 -6.293 -16.5 1 92.88 10 ARG B N 1
ATOM 1634 C CA . ARG B 1 10 ? 24.594 -7.375 -16.938 1 92.88 10 ARG B CA 1
ATOM 1635 C C . ARG B 1 10 ? 23.594 -7.758 -15.852 1 92.88 10 ARG B C 1
ATOM 1637 O O . ARG B 1 10 ? 22.422 -7.992 -16.141 1 92.88 10 ARG B O 1
ATOM 1644 N N . ARG B 1 11 ? 24.078 -7.785 -14.656 1 94.44 11 ARG B N 1
ATOM 1645 C CA . ARG B 1 11 ? 23.172 -8.086 -13.547 1 94.44 11 ARG B CA 1
ATOM 1646 C C . ARG B 1 11 ? 22.109 -7.008 -13.398 1 94.44 11 ARG B C 1
ATOM 1648 O O . ARG B 1 11 ? 20.938 -7.312 -13.117 1 94.44 11 ARG B O 1
ATOM 1655 N N . GLU B 1 12 ? 22.484 -5.816 -13.602 1 95.38 12 GLU B N 1
ATOM 1656 C CA . GLU B 1 12 ? 21.531 -4.719 -13.531 1 95.38 12 GLU B CA 1
ATOM 1657 C C . GLU B 1 12 ? 20.5 -4.82 -14.656 1 95.38 12 GLU B C 1
ATOM 1659 O O . GLU B 1 12 ? 19.328 -4.516 -14.453 1 95.38 12 GLU B O 1
ATOM 1664 N N . GLN B 1 13 ? 20.969 -5.184 -15.75 1 96.12 13 GLN B N 1
ATOM 1665 C CA . GLN B 1 13 ? 20.062 -5.395 -16.875 1 96.12 13 GLN B CA 1
ATOM 1666 C C . GLN B 1 13 ? 19.016 -6.449 -16.547 1 96.12 13 GLN B C 1
ATOM 1668 O O . GLN B 1 13 ? 17.828 -6.277 -16.859 1 96.12 13 GLN B O 1
ATOM 1673 N N . VAL B 1 14 ? 19.453 -7.48 -15.961 1 96.62 14 VAL B N 1
ATOM 1674 C CA . VAL B 1 14 ? 18.547 -8.562 -15.57 1 96.62 14 VAL B CA 1
ATOM 1675 C C . VAL B 1 14 ? 17.562 -8.055 -14.516 1 96.62 14 VAL B C 1
ATOM 1677 O O . VAL B 1 14 ? 16.359 -8.32 -14.609 1 96.62 14 VAL B O 1
ATOM 1680 N N . ALA B 1 15 ? 18.062 -7.328 -13.594 1 96.88 15 ALA B N 1
ATOM 1681 C CA . ALA B 1 15 ? 17.203 -6.777 -12.547 1 96.88 15 ALA B CA 1
ATOM 1682 C C . ALA B 1 15 ? 16.156 -5.848 -13.141 1 96.88 15 ALA B C 1
ATOM 1684 O O . ALA B 1 15 ? 14.992 -5.887 -12.742 1 96.88 15 ALA B O 1
ATOM 1685 N N . ASP B 1 16 ? 16.562 -5.078 -14.086 1 97.5 16 ASP B N 1
ATOM 1686 C CA . ASP B 1 16 ? 15.625 -4.184 -14.75 1 97.5 16 ASP B CA 1
ATOM 1687 C C . ASP B 1 16 ? 14.531 -4.973 -15.469 1 97.5 16 ASP B C 1
ATOM 1689 O O . ASP B 1 16 ? 13.367 -4.578 -15.461 1 97.5 16 ASP B O 1
ATOM 1693 N N . ALA B 1 17 ? 14.922 -6.02 -16.047 1 97.88 17 ALA B N 1
ATOM 1694 C CA . ALA B 1 17 ? 13.945 -6.883 -16.719 1 97.88 17 ALA B CA 1
ATOM 1695 C C . ALA B 1 17 ? 12.953 -7.469 -15.719 1 97.88 17 ALA B C 1
ATOM 1697 O O . ALA B 1 17 ? 11.758 -7.566 -16.016 1 97.88 17 ALA B O 1
ATOM 1698 N N . VAL B 1 18 ? 13.445 -7.898 -14.578 1 97.88 18 VAL B N 1
ATOM 1699 C CA . VAL B 1 18 ? 12.578 -8.422 -13.523 1 97.88 18 VAL B CA 1
ATOM 1700 C C . VAL B 1 18 ? 11.562 -7.359 -13.117 1 97.88 18 VAL B C 1
ATOM 1702 O O . VAL B 1 18 ? 10.367 -7.645 -13.016 1 97.88 18 VAL B O 1
ATOM 1705 N N . ILE B 1 19 ? 12.023 -6.152 -12.953 1 97.5 19 ILE B N 1
ATOM 1706 C CA . ILE B 1 19 ? 11.148 -5.051 -12.555 1 97.5 19 ILE B CA 1
ATOM 1707 C C . ILE B 1 19 ? 10.062 -4.848 -13.609 1 97.5 19 ILE B C 1
ATOM 1709 O O . ILE B 1 19 ? 8.883 -4.754 -13.281 1 97.5 19 ILE B O 1
ATOM 1713 N N . GLU B 1 20 ? 10.445 -4.855 -14.828 1 97.5 20 GLU B N 1
ATOM 1714 C CA . GLU B 1 20 ? 9.484 -4.652 -15.906 1 97.5 20 GLU B CA 1
ATOM 1715 C C . GLU B 1 20 ? 8.477 -5.797 -15.969 1 97.5 20 GLU B C 1
ATOM 1717 O O . GLU B 1 20 ? 7.289 -5.57 -16.203 1 97.5 20 GLU B O 1
ATOM 1722 N N . GLU B 1 21 ? 8.945 -7.039 -15.781 1 97.5 21 GLU B N 1
ATOM 1723 C CA . GLU B 1 21 ? 8.039 -8.18 -15.758 1 97.5 21 GLU B CA 1
ATOM 1724 C C . GLU B 1 21 ? 7.023 -8.062 -14.625 1 97.5 21 GLU B C 1
ATOM 1726 O O . GLU B 1 21 ? 5.844 -8.375 -14.805 1 97.5 21 GLU B O 1
ATOM 1731 N N . ILE B 1 22 ? 7.492 -7.609 -13.477 1 97 22 ILE B N 1
ATOM 1732 C CA . ILE B 1 22 ? 6.605 -7.438 -12.328 1 97 22 ILE B CA 1
ATOM 1733 C C . ILE B 1 22 ? 5.559 -6.375 -12.641 1 97 22 ILE B C 1
ATOM 1735 O O . ILE B 1 22 ? 4.367 -6.574 -12.391 1 97 22 ILE B O 1
ATOM 1739 N N . VAL B 1 23 ? 6.02 -5.293 -13.203 1 95.31 23 VAL B N 1
ATOM 1740 C CA . VAL B 1 23 ? 5.129 -4.172 -13.484 1 95.31 23 VAL B CA 1
ATOM 1741 C C . VAL B 1 23 ? 4.059 -4.602 -14.484 1 95.31 23 VAL B C 1
ATOM 1743 O O . VAL B 1 23 ? 2.877 -4.293 -14.305 1 95.31 23 VAL B O 1
ATOM 1746 N N . GLU B 1 24 ? 4.418 -5.355 -15.461 1 94.81 24 GLU B N 1
ATOM 1747 C CA . GLU B 1 24 ? 3.506 -5.676 -16.547 1 94.81 24 GLU B CA 1
ATOM 1748 C C . GLU B 1 24 ? 2.65 -6.895 -16.219 1 94.81 24 GLU B C 1
ATOM 1750 O O . GLU B 1 24 ? 1.481 -6.961 -16.609 1 94.81 24 GLU B O 1
ATOM 1755 N N . HIS B 1 25 ? 3.281 -7.855 -15.445 1 94.12 25 HIS B N 1
ATOM 1756 C CA . HIS B 1 25 ? 2.598 -9.141 -15.336 1 94.12 25 HIS B CA 1
ATOM 1757 C C . HIS B 1 25 ? 2.477 -9.586 -13.883 1 94.12 25 HIS B C 1
ATOM 1759 O O . HIS B 1 25 ? 1.787 -10.562 -13.586 1 94.12 25 HIS B O 1
ATOM 1765 N N . GLY B 1 26 ? 3.094 -8.922 -13.016 1 93.62 26 GLY B N 1
ATOM 1766 C CA . GLY B 1 26 ? 3.08 -9.32 -11.625 1 93.62 26 GLY B CA 1
ATOM 1767 C C . GLY B 1 26 ? 4.281 -10.164 -11.227 1 93.62 26 GLY B C 1
ATOM 1768 O O . GLY B 1 26 ? 4.914 -10.789 -12.086 1 93.62 26 GLY B O 1
ATOM 1769 N N . LEU B 1 27 ? 4.562 -10.188 -9.984 1 93.69 27 LEU B N 1
ATOM 1770 C CA . LEU B 1 27 ? 5.773 -10.82 -9.461 1 93.69 27 LEU B CA 1
ATOM 1771 C C . LEU B 1 27 ? 5.754 -12.32 -9.711 1 93.69 27 LEU B C 1
ATOM 1773 O O . LEU B 1 27 ? 6.793 -12.922 -9.992 1 93.69 27 LEU B O 1
ATOM 1777 N N . ARG B 1 28 ? 4.684 -12.922 -9.664 1 87.31 28 ARG B N 1
ATOM 1778 C CA . ARG B 1 28 ? 4.582 -14.375 -9.781 1 87.31 28 ARG B CA 1
ATOM 1779 C C . ARG B 1 28 ? 4.75 -14.82 -11.234 1 87.31 28 ARG B C 1
ATOM 1781 O O . ARG B 1 28 ? 4.938 -16 -11.5 1 87.31 28 ARG B O 1
ATOM 1788 N N . ALA B 1 29 ? 4.672 -13.961 -12.086 1 91.38 29 ALA B N 1
ATOM 1789 C CA . ALA B 1 29 ? 4.824 -14.289 -13.5 1 91.38 29 ALA B CA 1
ATOM 1790 C C . ALA B 1 29 ? 6.293 -14.297 -13.906 1 91.38 29 ALA B C 1
ATOM 1792 O O . ALA B 1 29 ? 6.637 -14.719 -15.016 1 91.38 29 ALA B O 1
ATOM 1793 N N . VAL B 1 30 ? 7.129 -13.836 -13.031 1 95.31 30 VAL B N 1
ATOM 1794 C CA . VAL B 1 30 ? 8.547 -13.719 -13.367 1 95.31 30 VAL B CA 1
ATOM 1795 C C . VAL B 1 30 ? 9.172 -15.102 -13.484 1 95.31 30 VAL B C 1
ATOM 1797 O O . VAL B 1 30 ? 9.055 -15.922 -12.57 1 95.31 30 VAL B O 1
ATOM 1800 N N . THR B 1 31 ? 9.727 -15.383 -14.594 1 95.62 31 THR B N 1
ATOM 1801 C CA . THR B 1 31 ? 10.461 -16.625 -14.836 1 95.62 31 THR B CA 1
ATOM 1802 C C . THR B 1 31 ? 11.773 -16.344 -15.562 1 95.62 31 THR B C 1
ATOM 1804 O O . THR B 1 31 ? 11.953 -15.258 -16.125 1 95.62 31 THR B O 1
ATOM 1807 N N . LEU B 1 32 ? 12.656 -17.344 -15.484 1 95.62 32 LEU B N 1
ATOM 1808 C CA . LEU B 1 32 ? 13.906 -17.203 -16.219 1 95.62 32 LEU B CA 1
ATOM 1809 C C . LEU B 1 32 ? 13.633 -17.062 -17.719 1 95.62 32 LEU B C 1
ATOM 1811 O O . LEU B 1 32 ? 14.328 -16.312 -18.406 1 95.62 32 LEU B O 1
ATOM 1815 N N . ALA B 1 33 ? 12.641 -17.734 -18.188 1 96.19 33 ALA B N 1
ATOM 1816 C CA . ALA B 1 33 ? 12.273 -17.672 -19.609 1 96.19 33 ALA B CA 1
ATOM 1817 C C . ALA B 1 33 ? 11.836 -16.266 -20 1 96.19 33 ALA B C 1
ATOM 1819 O O . ALA B 1 33 ? 12.25 -15.758 -21.047 1 96.19 33 ALA B O 1
ATOM 1820 N N . ARG B 1 34 ? 11.031 -15.625 -19.203 1 96.62 34 ARG B N 1
ATOM 1821 C CA . ARG B 1 34 ? 10.555 -14.273 -19.5 1 96.62 34 ARG B CA 1
ATOM 1822 C C . ARG B 1 34 ? 11.68 -13.258 -19.391 1 96.62 34 ARG B C 1
ATOM 1824 O O . ARG B 1 34 ? 11.75 -12.32 -20.188 1 96.62 34 ARG B O 1
ATOM 1831 N N . ILE B 1 35 ? 12.508 -13.406 -18.375 1 97.25 35 ILE B N 1
ATOM 1832 C CA . ILE B 1 35 ? 13.672 -12.539 -18.234 1 97.25 35 ILE B CA 1
ATOM 1833 C C . ILE B 1 35 ? 14.57 -12.672 -19.453 1 97.25 35 ILE B C 1
ATOM 1835 O O . ILE B 1 35 ? 15.039 -11.664 -20 1 97.25 35 ILE B O 1
ATOM 1839 N N . SER B 1 36 ? 14.812 -13.906 -19.859 1 97.25 36 SER B N 1
ATOM 1840 C CA . SER B 1 36 ? 15.617 -14.172 -21.047 1 97.25 36 SER B CA 1
ATOM 1841 C C . SER B 1 36 ? 15.039 -13.484 -22.281 1 97.25 36 SER B C 1
ATOM 1843 O O . SER B 1 36 ? 15.758 -12.805 -23.016 1 97.25 36 SER B O 1
ATOM 1845 N N . ALA B 1 37 ? 13.805 -13.594 -22.484 1 97.56 37 ALA B N 1
ATOM 1846 C CA . ALA B 1 37 ? 13.125 -12.984 -23.641 1 97.56 37 ALA B CA 1
ATOM 1847 C C . ALA B 1 37 ? 13.266 -11.469 -23.609 1 97.56 37 ALA B C 1
ATOM 1849 O O . ALA B 1 37 ? 13.508 -10.844 -24.641 1 97.56 37 ALA B O 1
ATOM 1850 N N . ARG B 1 38 ? 13.227 -10.906 -22.453 1 96.81 38 ARG B N 1
ATOM 1851 C CA . ARG B 1 38 ? 13.25 -9.453 -22.328 1 96.81 38 ARG B CA 1
ATOM 1852 C C . ARG B 1 38 ? 14.672 -8.914 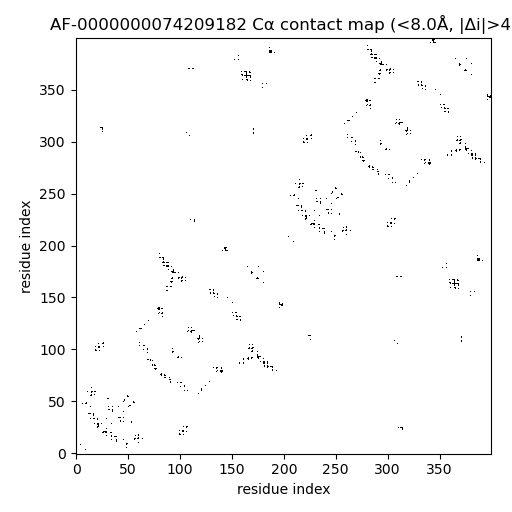-22.484 1 96.81 38 ARG B C 1
ATOM 1854 O O . ARG B 1 38 ? 14.867 -7.824 -23.031 1 96.81 38 ARG B O 1
ATOM 1861 N N . THR B 1 39 ? 15.625 -9.578 -22.031 1 96.44 39 THR B N 1
ATOM 1862 C CA . THR B 1 39 ? 16.984 -9.07 -22 1 96.44 39 THR B CA 1
ATOM 1863 C C . THR B 1 39 ? 17.75 -9.461 -23.266 1 96.44 39 THR B C 1
ATOM 1865 O O . THR B 1 39 ? 18.781 -8.867 -23.578 1 96.44 39 THR B O 1
ATOM 1868 N N . GLY B 1 40 ? 17.297 -10.586 -23.891 1 96.69 40 GLY B N 1
ATOM 1869 C CA . GLY B 1 40 ? 18.047 -11.156 -25 1 96.69 40 GLY B CA 1
ATOM 1870 C C . GLY B 1 40 ? 19.156 -12.086 -24.547 1 96.69 40 GLY B C 1
ATOM 1871 O O . GLY B 1 40 ? 19.859 -12.656 -25.391 1 96.69 40 GLY B O 1
ATOM 1872 N N . LEU B 1 41 ? 19.344 -12.25 -23.312 1 95.38 41 LEU B N 1
ATOM 1873 C CA . LEU B 1 41 ? 20.328 -13.18 -22.781 1 95.38 41 LEU B CA 1
ATOM 1874 C C . LEU B 1 41 ? 19.781 -14.602 -22.766 1 95.38 41 LEU B C 1
ATOM 1876 O O . LEU B 1 41 ? 18.594 -14.812 -22.547 1 95.38 41 LEU B O 1
ATOM 1880 N N . SER B 1 42 ? 20.656 -15.539 -22.953 1 95.12 42 SER B N 1
ATOM 1881 C CA . SER B 1 42 ? 20.234 -16.922 -22.781 1 95.12 42 SER B CA 1
ATOM 1882 C C . SER B 1 42 ? 20.016 -17.266 -21.297 1 95.12 42 SER B C 1
ATOM 1884 O O . SER B 1 42 ? 20.594 -16.609 -20.422 1 95.12 42 SER B O 1
ATOM 1886 N N . ILE B 1 43 ? 19.219 -18.281 -21.047 1 94.69 43 ILE B N 1
ATOM 1887 C CA . ILE B 1 43 ? 19 -18.75 -19.688 1 94.69 43 ILE B CA 1
ATOM 1888 C C . ILE B 1 43 ? 20.328 -19.188 -19.078 1 94.69 43 ILE B C 1
ATOM 1890 O O . ILE B 1 43 ? 20.594 -18.922 -17.891 1 94.69 43 ILE B O 1
ATOM 1894 N N . GLY B 1 44 ? 21.172 -19.812 -19.859 1 93.88 44 GLY B N 1
ATOM 1895 C CA . GLY B 1 44 ? 22.5 -20.172 -19.406 1 93.88 44 GLY B CA 1
ATOM 1896 C C . GLY B 1 44 ? 23.344 -18.984 -18.984 1 93.88 44 GLY B C 1
ATOM 1897 O O . GLY B 1 44 ? 24.031 -19.031 -17.969 1 93.88 44 GLY B O 1
ATOM 1898 N N . SER B 1 45 ? 23.297 -17.938 -19.734 1 93.06 45 SER B N 1
ATOM 1899 C CA . SER B 1 45 ? 24.016 -16.703 -19.406 1 93.06 45 SER B CA 1
ATOM 1900 C C . SER B 1 45 ? 23.516 -16.109 -18.094 1 93.06 45 SER B C 1
ATOM 1902 O O . SER B 1 45 ? 24.312 -15.648 -17.266 1 93.06 45 SER B O 1
ATOM 1904 N N . ILE B 1 46 ? 22.203 -16.047 -17.891 1 94.62 46 ILE B N 1
ATOM 1905 C CA . ILE B 1 46 ? 21.609 -15.539 -16.656 1 94.62 46 ILE B CA 1
ATOM 1906 C C . ILE B 1 46 ? 22.094 -16.375 -15.477 1 94.62 46 ILE B C 1
ATOM 1908 O O . ILE B 1 46 ? 22.484 -15.82 -14.445 1 94.62 46 ILE B O 1
ATOM 1912 N N . ARG B 1 47 ? 22.125 -17.656 -15.68 1 93 47 ARG B N 1
ATOM 1913 C CA . ARG B 1 47 ? 22.578 -18.562 -14.625 1 93 47 ARG B CA 1
ATOM 1914 C C . ARG B 1 47 ? 24.047 -18.344 -14.305 1 93 47 ARG B C 1
ATOM 1916 O O . ARG B 1 47 ? 24.469 -18.484 -13.156 1 93 47 ARG B O 1
ATOM 1923 N N . HIS B 1 48 ? 24.781 -17.984 -15.305 1 91.19 48 HIS B N 1
ATOM 1924 C CA . HIS B 1 48 ? 26.188 -17.672 -15.117 1 91.19 48 HIS B CA 1
ATOM 1925 C C . HIS B 1 48 ? 26.375 -16.5 -14.156 1 91.19 48 HIS B C 1
ATOM 1927 O O . HIS B 1 48 ? 27.25 -16.531 -13.297 1 91.19 48 HIS B O 1
ATOM 1933 N N . PHE B 1 49 ? 25.484 -15.594 -14.242 1 90.88 49 PHE B N 1
ATOM 1934 C CA . PHE B 1 49 ? 25.641 -14.383 -13.445 1 90.88 49 PHE B CA 1
ATOM 1935 C C . PHE B 1 49 ? 24.953 -14.539 -12.086 1 90.88 49 PHE B C 1
ATOM 1937 O O . PHE B 1 49 ? 25.328 -13.867 -11.125 1 90.88 49 PHE B O 1
ATOM 1944 N N . PHE B 1 50 ? 23.953 -15.391 -11.852 1 91.75 50 PHE B N 1
ATOM 1945 C CA . PHE B 1 50 ? 23.141 -15.422 -10.641 1 91.75 50 PHE B CA 1
ATOM 1946 C C . PHE B 1 50 ? 23.156 -16.828 -10.031 1 91.75 50 PHE B C 1
ATOM 1948 O O . PHE B 1 50 ? 22.859 -16.984 -8.844 1 91.75 50 PHE B O 1
ATOM 1955 N N . GLY B 1 51 ? 23.5 -17.672 -10.742 1 83.25 51 GLY B N 1
ATOM 1956 C CA . GLY B 1 51 ? 23.312 -19.062 -10.344 1 83.25 51 GLY B CA 1
ATOM 1957 C C . GLY B 1 51 ? 22.016 -19.656 -10.867 1 83.25 51 GLY B C 1
ATOM 1958 O O . GLY B 1 51 ? 21.344 -19.047 -11.695 1 83.25 51 GLY B O 1
ATOM 1959 N N . ASP B 1 52 ? 21.609 -20.812 -10.414 1 76.88 52 ASP B N 1
ATOM 1960 C CA . ASP B 1 52 ? 20.562 -21.625 -11.047 1 76.88 52 ASP B CA 1
ATOM 1961 C C . ASP B 1 52 ? 19.188 -21.266 -10.5 1 76.88 52 ASP B C 1
ATOM 1963 O O . ASP B 1 52 ? 18.172 -21.766 -11 1 76.88 52 ASP B O 1
ATOM 1967 N N . ASN B 1 53 ? 19.188 -20.281 -9.797 1 86.25 53 ASN B N 1
ATOM 1968 C CA . ASN B 1 53 ? 17.906 -20.141 -9.094 1 86.25 53 ASN B CA 1
ATOM 1969 C C . ASN B 1 53 ? 17.297 -18.766 -9.297 1 86.25 53 ASN B C 1
ATOM 1971 O O . ASN B 1 53 ? 17.969 -17.75 -9.102 1 86.25 53 ASN B O 1
ATOM 1975 N N . LEU B 1 54 ? 16.047 -18.75 -9.758 1 91.88 54 LEU B N 1
ATOM 1976 C CA . LEU B 1 54 ? 15.25 -17.531 -9.906 1 91.88 54 LEU B CA 1
ATOM 1977 C C . LEU B 1 54 ? 15.258 -16.719 -8.617 1 91.88 54 LEU B C 1
ATOM 1979 O O . LEU B 1 54 ? 15.25 -15.484 -8.656 1 91.88 54 LEU B O 1
ATOM 1983 N N . ARG B 1 55 ? 15.391 -17.375 -7.551 1 92.38 55 ARG B N 1
ATOM 1984 C CA . ARG B 1 55 ? 15.336 -16.703 -6.254 1 92.38 55 ARG B CA 1
ATOM 1985 C C . ARG B 1 55 ? 16.547 -15.797 -6.051 1 92.38 55 ARG B C 1
ATOM 1987 O O . ARG B 1 55 ? 16.438 -14.742 -5.422 1 92.38 55 ARG B O 1
ATOM 1994 N N . GLU B 1 56 ? 17.641 -16.219 -6.598 1 94.5 56 GLU B N 1
ATOM 1995 C CA . GLU B 1 56 ? 18.844 -15.391 -6.504 1 94.5 56 GLU B CA 1
ATOM 1996 C C . GLU B 1 56 ? 18.688 -14.117 -7.332 1 94.5 56 GLU B C 1
ATOM 1998 O O . GLU B 1 56 ? 19.109 -13.039 -6.906 1 94.5 56 GLU B O 1
ATOM 2003 N N . VAL B 1 57 ? 18.109 -14.273 -8.5 1 96.12 57 VAL B N 1
ATOM 2004 C CA . VAL B 1 57 ? 17.844 -13.117 -9.359 1 96.12 57 VAL B CA 1
ATOM 2005 C C . VAL B 1 57 ? 16.906 -12.156 -8.641 1 96.12 57 VAL B C 1
ATOM 2007 O O . VAL B 1 57 ? 17.156 -10.945 -8.602 1 96.12 57 VAL B O 1
ATOM 2010 N N . MET B 1 58 ? 15.922 -12.719 -8.031 1 95.94 58 MET B N 1
ATOM 2011 C CA . MET B 1 58 ? 14.922 -11.906 -7.332 1 95.94 58 MET B CA 1
ATOM 2012 C C . MET B 1 58 ? 15.539 -11.211 -6.125 1 95.94 58 MET B C 1
ATOM 2014 O O . MET B 1 58 ? 15.227 -10.047 -5.852 1 95.94 58 MET B O 1
ATOM 2018 N N . ARG B 1 59 ? 16.391 -11.891 -5.43 1 94.88 59 ARG B N 1
ATOM 2019 C CA . ARG B 1 59 ? 17.047 -11.297 -4.273 1 94.88 59 ARG B CA 1
ATOM 2020 C C . ARG B 1 59 ? 17.938 -10.133 -4.684 1 94.88 59 ARG B C 1
ATOM 2022 O O . ARG B 1 59 ? 17.938 -9.078 -4.039 1 94.88 59 ARG B O 1
ATOM 2029 N N . PHE B 1 60 ? 18.703 -10.391 -5.715 1 95.69 60 PHE B N 1
ATOM 2030 C CA . PHE B 1 60 ? 19.547 -9.312 -6.223 1 95.69 60 PHE B CA 1
ATOM 2031 C C . PHE B 1 60 ? 18.703 -8.109 -6.629 1 95.69 60 PHE B C 1
ATOM 2033 O O . PHE B 1 60 ? 19.047 -6.973 -6.305 1 95.69 60 PHE B O 1
ATOM 2040 N N . THR B 1 61 ? 17.609 -8.352 -7.332 1 96.94 61 THR B N 1
ATOM 2041 C CA . THR B 1 61 ? 16.719 -7.289 -7.801 1 96.94 61 THR B CA 1
ATOM 2042 C C . THR B 1 61 ? 16.141 -6.508 -6.621 1 96.94 61 THR B C 1
ATOM 2044 O O . THR B 1 61 ? 16.125 -5.273 -6.641 1 96.94 61 THR B O 1
ATOM 2047 N N . LEU B 1 62 ? 15.703 -7.199 -5.594 1 96.25 62 LEU B N 1
ATOM 2048 C CA . LEU B 1 62 ? 15.172 -6.531 -4.414 1 96.25 62 LEU B CA 1
ATOM 2049 C C . LEU B 1 62 ? 16.234 -5.656 -3.758 1 96.25 62 LEU B C 1
ATOM 2051 O O . LEU B 1 62 ? 15.945 -4.535 -3.336 1 96.25 62 LEU B O 1
ATOM 2055 N N . GLY B 1 63 ? 17.422 -6.188 -3.676 1 94 63 GLY B N 1
ATOM 2056 C CA . GLY B 1 63 ? 18.516 -5.391 -3.146 1 94 63 GLY B CA 1
ATOM 2057 C C . GLY B 1 63 ? 18.75 -4.105 -3.92 1 94 63 GLY B C 1
ATOM 2058 O O . GLY B 1 63 ? 18.906 -3.035 -3.326 1 94 63 GLY B O 1
ATOM 2059 N N . MET B 1 64 ? 18.734 -4.199 -5.176 1 93.75 64 MET B N 1
ATOM 2060 C CA . MET B 1 64 ? 18.906 -3.039 -6.039 1 93.75 64 MET B CA 1
ATOM 2061 C C . MET B 1 64 ? 17.75 -2.057 -5.875 1 93.75 64 MET B C 1
ATOM 2063 O O . MET B 1 64 ? 17.969 -0.846 -5.801 1 93.75 64 MET B O 1
ATOM 2067 N N . LEU B 1 65 ? 16.578 -2.59 -5.887 1 92.81 65 LEU B N 1
ATOM 2068 C CA . LEU B 1 65 ? 15.383 -1.76 -5.715 1 92.81 65 LEU B CA 1
ATOM 2069 C C . LEU B 1 65 ? 15.438 -1.005 -4.391 1 92.81 65 LEU B C 1
ATOM 2071 O O . LEU B 1 65 ? 15.117 0.184 -4.336 1 92.81 65 LEU B O 1
ATOM 2075 N N . THR B 1 66 ? 15.828 -1.714 -3.391 1 90.12 66 THR B N 1
ATOM 2076 C CA . THR B 1 66 ? 15.969 -1.113 -2.068 1 90.12 66 THR B CA 1
ATOM 2077 C C . THR B 1 66 ? 16.938 0.063 -2.105 1 90.12 66 THR B C 1
ATOM 2079 O O . THR B 1 66 ? 16.641 1.133 -1.564 1 90.12 66 THR B O 1
ATOM 2082 N N . GLN B 1 67 ? 17.969 -0.076 -2.768 1 88.38 67 GLN B N 1
ATOM 2083 C CA . GLN B 1 67 ? 18.953 0.993 -2.906 1 88.38 67 GLN B CA 1
ATOM 2084 C C . GLN B 1 67 ? 18.375 2.172 -3.686 1 88.38 67 GLN B C 1
ATOM 2086 O O . GLN B 1 67 ? 18.578 3.328 -3.303 1 88.38 67 GLN B O 1
ATOM 2091 N N . ARG B 1 68 ? 17.703 1.86 -4.688 1 86.56 68 ARG B N 1
ATOM 2092 C CA . ARG B 1 68 ? 17.156 2.904 -5.551 1 86.56 68 ARG B CA 1
ATOM 2093 C C . ARG B 1 68 ? 16.109 3.719 -4.82 1 86.56 68 ARG B C 1
ATOM 2095 O O . ARG B 1 68 ? 16.016 4.938 -4.988 1 86.56 68 ARG B O 1
ATOM 2102 N N . VAL B 1 69 ? 15.367 3.027 -4.031 1 79.38 69 VAL B N 1
ATOM 2103 C CA . VAL B 1 69 ? 14.25 3.715 -3.393 1 79.38 69 VAL B CA 1
ATOM 2104 C C . VAL B 1 69 ? 14.742 4.48 -2.168 1 79.38 69 VAL B C 1
ATOM 2106 O O . VAL B 1 69 ? 14.109 5.441 -1.729 1 79.38 69 VAL B O 1
ATOM 2109 N N . THR B 1 70 ? 15.906 4.055 -1.637 1 76 70 THR B N 1
ATOM 2110 C CA . THR B 1 70 ? 16.422 4.707 -0.437 1 76 70 THR B CA 1
ATOM 2111 C C . THR B 1 70 ? 17.484 5.738 -0.795 1 76 70 THR B C 1
ATOM 2113 O O . THR B 1 70 ? 17.781 6.629 0.002 1 76 70 THR B O 1
ATOM 2116 N N . SER B 1 71 ? 18.141 5.5 -1.949 1 70 71 SER B N 1
ATOM 2117 C CA . SER B 1 71 ? 19.281 6.348 -2.309 1 70 71 SER B CA 1
ATOM 2118 C C . SER B 1 71 ? 18.828 7.57 -3.098 1 70 71 SER B C 1
ATOM 2120 O O . SER B 1 71 ? 18.359 7.445 -4.23 1 70 71 SER B O 1
ATOM 2122 N N . GLN B 1 72 ? 18.156 8.438 -2.541 1 59.28 72 GLN B N 1
ATOM 2123 C CA . GLN B 1 72 ? 17.891 9.602 -3.381 1 59.28 72 GLN B CA 1
ATOM 2124 C C . GLN B 1 72 ? 18.766 10.789 -2.984 1 59.28 72 GLN B C 1
ATOM 2126 O O . GLN B 1 72 ? 18.984 11.023 -1.797 1 59.28 72 GLN B O 1
ATOM 2131 N N . ASN B 1 73 ? 19.641 11.117 -3.957 1 56.69 73 ASN B N 1
ATOM 2132 C CA . ASN B 1 73 ? 20.469 12.305 -3.805 1 56.69 73 ASN B CA 1
ATOM 2133 C C . ASN B 1 73 ? 19.641 13.586 -3.957 1 56.69 73 ASN B C 1
ATOM 2135 O O . ASN B 1 73 ? 19.078 13.836 -5.02 1 56.69 73 ASN B O 1
ATOM 2139 N N . PHE B 1 74 ? 19.125 14.047 -2.873 1 59.09 74 PHE B N 1
ATOM 2140 C CA . PHE B 1 74 ? 18.375 15.281 -3.074 1 59.09 74 PHE B CA 1
ATOM 2141 C C . PHE B 1 74 ? 19.109 16.469 -2.455 1 59.09 74 PHE B C 1
ATOM 2143 O O . PHE B 1 74 ? 19.875 16.297 -1.514 1 59.09 74 PHE B O 1
ATOM 2150 N N . THR B 1 75 ? 19.078 17.453 -3.23 1 65.88 75 THR B N 1
ATOM 2151 C CA . THR B 1 75 ? 19.422 18.719 -2.609 1 65.88 75 THR B CA 1
ATOM 2152 C C . THR B 1 75 ? 18.469 19.047 -1.464 1 65.88 75 THR B C 1
ATOM 2154 O O . THR B 1 75 ? 17.266 19.156 -1.67 1 65.88 75 THR B O 1
ATOM 2157 N N . LEU B 1 76 ? 19.047 19.016 -0.278 1 76.19 76 LEU B N 1
ATOM 2158 C CA . LEU B 1 76 ? 18.219 19.25 0.9 1 76.19 76 LEU B CA 1
ATOM 2159 C C . LEU B 1 76 ? 18.281 20.703 1.336 1 76.19 76 LEU B C 1
ATOM 2161 O O . LEU B 1 76 ? 19.312 21.359 1.18 1 76.19 76 LEU B O 1
ATOM 2165 N N . SER B 1 77 ? 17.141 21.219 1.653 1 80.5 77 SER B N 1
ATOM 2166 C CA . SER B 1 77 ? 17.016 22.562 2.215 1 80.5 77 SER B CA 1
ATOM 2167 C C . SER B 1 77 ? 17.969 22.766 3.385 1 80.5 77 SER B C 1
ATOM 2169 O O . SER B 1 77 ? 18.359 21.797 4.051 1 80.5 77 SER B O 1
ATOM 2171 N N . ASP B 1 78 ? 18.328 24.016 3.543 1 84.19 78 ASP B N 1
ATOM 2172 C CA . ASP B 1 78 ? 19.141 24.375 4.711 1 84.19 78 ASP B CA 1
ATOM 2173 C C . ASP B 1 78 ? 18.281 24.375 5.98 1 84.19 78 ASP B C 1
ATOM 2175 O O . ASP B 1 78 ? 18.812 24.203 7.082 1 84.19 78 ASP B O 1
ATOM 2179 N N . ASP B 1 79 ? 17.016 24.609 5.836 1 86.38 79 ASP B N 1
ATOM 2180 C CA . ASP B 1 79 ? 16.094 24.578 6.973 1 86.38 79 ASP B CA 1
ATOM 2181 C C . ASP B 1 79 ? 15.742 23.141 7.352 1 86.38 79 ASP B C 1
ATOM 2183 O O . ASP B 1 79 ? 15.18 22.406 6.543 1 86.38 79 ASP B O 1
ATOM 2187 N N . PRO B 1 80 ? 16.047 22.797 8.602 1 86.25 80 PRO B N 1
ATOM 2188 C CA . PRO B 1 80 ? 15.875 21.391 9.008 1 86.25 80 PRO B CA 1
ATOM 2189 C C . PRO B 1 80 ? 14.422 20.922 8.875 1 86.25 80 PRO B C 1
ATOM 2191 O O . PRO B 1 80 ? 14.18 19.766 8.531 1 86.25 80 PRO B O 1
ATOM 2194 N N . LEU B 1 81 ? 13.516 21.781 9.133 1 84.56 81 LEU B N 1
ATOM 2195 C CA . LEU B 1 81 ? 12.109 21.391 8.992 1 84.56 81 LEU B CA 1
ATOM 2196 C C . LEU B 1 81 ? 11.734 21.25 7.52 1 84.56 81 LEU B C 1
ATOM 2198 O O . LEU B 1 81 ? 10.992 20.344 7.148 1 84.56 81 LEU B O 1
ATOM 2202 N N . GLU B 1 82 ? 12.273 22.094 6.746 1 86.31 82 GLU B N 1
ATOM 2203 C CA . GLU B 1 82 ? 12.031 22.016 5.312 1 86.31 82 GLU B CA 1
ATOM 2204 C C . GLU B 1 82 ? 12.695 20.781 4.707 1 86.31 82 GLU B C 1
ATOM 2206 O O . GLU B 1 82 ? 12.195 20.203 3.736 1 86.31 82 GLU B O 1
ATOM 2211 N N . ARG B 1 83 ? 13.703 20.391 5.336 1 88.88 83 ARG B N 1
ATOM 2212 C CA . ARG B 1 83 ? 14.367 19.172 4.898 1 88.88 83 ARG B CA 1
ATOM 2213 C C . ARG B 1 83 ? 13.453 17.953 5.07 1 88.88 83 ARG B C 1
ATOM 2215 O O . ARG B 1 83 ? 13.484 17.031 4.262 1 88.88 83 ARG B O 1
ATOM 2222 N N . VAL B 1 84 ? 12.703 17.984 6.152 1 87.62 84 VAL B N 1
ATOM 2223 C CA . VAL B 1 84 ? 11.742 16.906 6.379 1 87.62 84 VAL B CA 1
ATOM 2224 C C . VAL B 1 84 ? 10.742 16.859 5.23 1 87.62 84 VAL B C 1
ATOM 2226 O O . VAL B 1 84 ? 10.469 15.781 4.68 1 87.62 84 VAL B O 1
ATOM 2229 N N . ALA B 1 85 ? 10.336 18.016 4.816 1 86.06 85 ALA B N 1
ATOM 2230 C CA . ALA B 1 85 ? 9.383 18.094 3.711 1 86.06 85 ALA B CA 1
ATOM 2231 C C . ALA B 1 85 ? 10.023 17.625 2.406 1 86.06 85 ALA B C 1
ATOM 2233 O O . ALA B 1 85 ? 9.383 16.938 1.61 1 86.06 85 ALA B O 1
ATOM 2234 N N . ASP B 1 86 ? 11.219 17.984 2.258 1 85.75 86 ASP B N 1
ATOM 2235 C CA . ASP B 1 86 ? 11.938 17.594 1.046 1 85.75 86 ASP B CA 1
ATOM 2236 C C . ASP B 1 86 ? 12.07 16.062 0.951 1 85.75 86 ASP B C 1
ATOM 2238 O O . ASP B 1 86 ? 11.797 15.484 -0.096 1 85.75 86 ASP B O 1
ATOM 2242 N N . VAL B 1 87 ? 12.406 15.508 1.999 1 84.5 87 VAL B N 1
ATOM 2243 C CA . VAL B 1 87 ? 12.617 14.062 2.02 1 84.5 87 VAL B CA 1
ATOM 2244 C C . VAL B 1 87 ? 11.289 13.344 1.8 1 84.5 87 VAL B C 1
ATOM 2246 O O . VAL B 1 87 ? 11.219 12.375 1.042 1 84.5 87 VAL B O 1
ATOM 2249 N N . LEU B 1 88 ? 10.234 13.797 2.398 1 83.44 88 LEU B N 1
ATOM 2250 C CA . LEU B 1 88 ? 8.914 13.203 2.205 1 83.44 88 LEU B CA 1
ATOM 2251 C C . LEU B 1 88 ? 8.484 13.289 0.744 1 83.44 88 LEU B C 1
ATOM 2253 O O . LEU B 1 88 ? 7.906 12.344 0.204 1 83.44 88 LEU B O 1
ATOM 2257 N N . THR B 1 89 ? 8.844 14.375 0.141 1 79.88 89 THR B N 1
ATOM 2258 C CA . THR B 1 89 ? 8.461 14.617 -1.243 1 79.88 89 THR B CA 1
ATOM 2259 C C . THR B 1 89 ? 9.258 13.734 -2.195 1 79.88 89 THR B C 1
ATOM 2261 O O . THR B 1 89 ? 8.703 13.164 -3.137 1 79.88 89 THR B O 1
ATOM 2264 N N . PHE B 1 90 ? 10.461 13.57 -1.856 1 77.25 90 PHE B N 1
ATOM 2265 C CA . PHE B 1 90 ? 11.328 12.805 -2.744 1 77.25 90 PHE B CA 1
ATOM 2266 C C . PHE B 1 90 ? 11.102 11.312 -2.58 1 77.25 90 PHE B C 1
ATOM 2268 O O . PHE B 1 90 ? 11.305 10.539 -3.52 1 77.25 90 PHE B O 1
ATOM 2275 N N . ALA B 1 91 ? 10.719 10.992 -1.417 1 77.75 91 ALA B N 1
ATOM 2276 C CA . ALA B 1 91 ? 10.523 9.578 -1.124 1 77.75 91 ALA B CA 1
ATOM 2277 C C . ALA B 1 91 ? 9.289 9.031 -1.834 1 77.75 91 ALA B C 1
ATOM 2279 O O . ALA B 1 91 ? 9.188 7.832 -2.084 1 77.75 91 ALA B O 1
ATOM 2280 N N . ALA B 1 92 ? 8.398 9.883 -2.172 1 80.75 92 ALA B N 1
ATOM 2281 C CA . ALA B 1 92 ? 7.215 9.469 -2.922 1 80.75 92 ALA B CA 1
ATOM 2282 C C . ALA B 1 92 ? 7.496 9.445 -4.422 1 80.75 92 ALA B C 1
ATOM 2284 O O . ALA B 1 92 ? 8.156 10.344 -4.949 1 80.75 92 ALA B O 1
ATOM 2285 N N . PRO B 1 93 ? 7.047 8.375 -5.094 1 81.44 93 PRO B N 1
ATOM 2286 C CA . PRO B 1 93 ? 7.293 8.289 -6.535 1 81.44 93 PRO B CA 1
ATOM 2287 C C . PRO B 1 93 ? 6.488 9.312 -7.332 1 81.44 93 PRO B C 1
ATOM 2289 O O . PRO B 1 93 ? 5.254 9.289 -7.312 1 81.44 93 PRO B O 1
ATOM 2292 N N . THR B 1 94 ? 7.223 10.25 -8 1 82.25 94 THR B N 1
ATOM 2293 C CA . THR B 1 94 ? 6.539 11.289 -8.766 1 82.25 94 THR B CA 1
ATOM 2294 C C . THR B 1 94 ? 6.895 11.195 -10.242 1 82.25 94 THR B C 1
ATOM 2296 O O . THR B 1 94 ? 6.367 11.945 -11.062 1 82.25 94 THR B O 1
ATOM 2299 N N 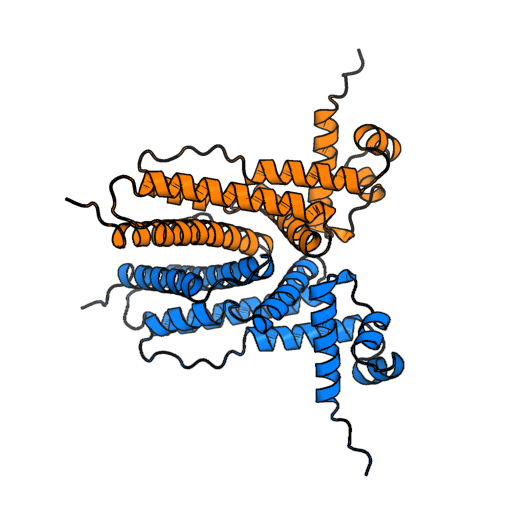. THR B 1 95 ? 7.848 10.312 -10.586 1 84.19 95 THR B N 1
ATOM 2300 C CA . THR B 1 95 ? 8.195 10.062 -11.977 1 84.19 95 THR B CA 1
ATOM 2301 C C . THR B 1 95 ? 7.723 8.68 -12.414 1 84.19 95 THR B C 1
ATOM 2303 O O . THR B 1 95 ? 7.469 7.812 -11.578 1 84.19 95 THR B O 1
ATOM 2306 N N . GLU B 1 96 ? 7.645 8.516 -13.664 1 88.5 96 GLU B N 1
ATOM 2307 C CA . GLU B 1 96 ? 7.234 7.219 -14.195 1 88.5 96 GLU B CA 1
ATOM 2308 C C . GLU B 1 96 ? 8.203 6.117 -13.773 1 88.5 96 GLU B C 1
ATOM 2310 O O . GLU B 1 96 ? 7.777 5.016 -13.422 1 88.5 96 GLU B O 1
ATOM 2315 N N . LYS B 1 97 ? 9.477 6.406 -13.852 1 89.44 97 LYS B N 1
ATOM 2316 C CA . LYS B 1 97 ? 10.484 5.426 -13.453 1 89.44 97 LYS B CA 1
ATOM 2317 C C . LYS B 1 97 ? 10.328 5.051 -11.984 1 89.44 97 LYS B C 1
ATOM 2319 O O . LYS B 1 97 ? 10.32 3.867 -11.633 1 89.44 97 LYS B O 1
ATOM 2324 N N . GLN B 1 98 ? 10.203 6.016 -11.148 1 87.5 98 GLN B N 1
ATOM 2325 C CA . GLN B 1 98 ? 10.016 5.766 -9.727 1 87.5 98 GLN B CA 1
ATOM 2326 C C . GLN B 1 98 ? 8.727 4.992 -9.469 1 87.5 98 GLN B C 1
ATOM 2328 O O . GLN B 1 98 ? 8.688 4.098 -8.625 1 87.5 98 GLN B O 1
ATOM 2333 N N . HIS B 1 99 ? 7.762 5.398 -10.227 1 90.44 99 HIS B N 1
ATOM 2334 C CA . HIS B 1 99 ? 6.473 4.734 -10.094 1 90.44 99 HIS B CA 1
ATOM 2335 C C . HIS B 1 99 ? 6.59 3.242 -10.375 1 90.44 99 HIS B C 1
ATOM 2337 O O . HIS B 1 99 ? 6.148 2.414 -9.578 1 90.44 99 HIS B O 1
ATOM 2343 N N . ARG B 1 100 ? 7.207 2.879 -11.43 1 92.25 100 ARG B N 1
ATOM 2344 C CA . ARG B 1 100 ? 7.387 1.486 -11.828 1 92.25 100 ARG B CA 1
ATOM 2345 C C . ARG B 1 100 ? 8.211 0.721 -10.797 1 92.25 100 ARG B C 1
ATOM 2347 O O . ARG B 1 100 ? 7.887 -0.419 -10.461 1 92.25 100 ARG B O 1
ATOM 2354 N N . GLU B 1 101 ? 9.227 1.365 -10.328 1 92.94 101 GLU B N 1
ATOM 2355 C CA . GLU B 1 101 ? 10.062 0.75 -9.297 1 92.94 101 GLU B CA 1
ATOM 2356 C C . GLU B 1 101 ? 9.273 0.507 -8.016 1 92.94 101 GLU B C 1
ATOM 2358 O O . GLU B 1 101 ? 9.438 -0.528 -7.367 1 92.94 101 GLU B O 1
ATOM 2363 N N . HIS B 1 102 ? 8.422 1.414 -7.699 1 91.56 102 HIS B N 1
ATOM 2364 C CA . HIS B 1 102 ? 7.637 1.265 -6.477 1 91.56 102 HIS B CA 1
ATOM 2365 C C . HIS B 1 102 ? 6.547 0.213 -6.648 1 91.56 102 HIS B C 1
ATOM 2367 O O . HIS B 1 102 ? 6.168 -0.459 -5.684 1 91.56 102 HIS B O 1
ATOM 2373 N N . ILE B 1 103 ? 6.055 0.055 -7.852 1 93.94 103 ILE B N 1
ATOM 2374 C CA . ILE B 1 103 ? 5.145 -1.055 -8.117 1 93.94 103 ILE B CA 1
ATOM 2375 C C . ILE B 1 103 ? 5.828 -2.375 -7.773 1 93.94 103 ILE B C 1
ATOM 2377 O O . ILE B 1 103 ? 5.297 -3.176 -7 1 93.94 103 ILE B O 1
ATOM 2381 N N . ALA B 1 104 ? 7 -2.527 -8.336 1 96.06 104 ALA B N 1
ATOM 2382 C CA . ALA B 1 104 ? 7.75 -3.758 -8.094 1 96.06 104 ALA B CA 1
ATOM 2383 C C . ALA B 1 104 ? 8.062 -3.928 -6.605 1 96.06 104 ALA B C 1
ATOM 2385 O O . ALA B 1 104 ? 7.91 -5.02 -6.055 1 96.06 104 ALA B O 1
ATOM 2386 N N . PHE B 1 105 ? 8.414 -2.855 -5.988 1 93.38 105 PHE B N 1
ATOM 2387 C CA . PHE B 1 105 ? 8.766 -2.902 -4.57 1 93.38 105 PHE B CA 1
ATOM 2388 C C . PHE B 1 105 ? 7.562 -3.303 -3.729 1 93.38 105 PHE B C 1
ATOM 2390 O O . PHE B 1 105 ? 7.688 -4.102 -2.799 1 93.38 105 PHE B O 1
ATOM 2397 N N . THR B 1 106 ? 6.445 -2.785 -4.039 1 92.25 106 THR B N 1
ATOM 2398 C CA . THR B 1 106 ? 5.215 -3.111 -3.326 1 92.25 106 THR B CA 1
ATOM 2399 C C . THR B 1 106 ? 4.883 -4.594 -3.469 1 92.25 106 THR B C 1
ATOM 2401 O O . THR B 1 106 ? 4.48 -5.242 -2.5 1 92.25 106 THR B O 1
ATOM 2404 N N . GLU B 1 107 ? 5.074 -5.113 -4.629 1 94.44 107 GLU B N 1
ATOM 2405 C CA . GLU B 1 107 ? 4.805 -6.535 -4.82 1 94.44 107 GLU B CA 1
ATOM 2406 C C . GLU B 1 107 ? 5.773 -7.395 -4.016 1 94.44 107 GLU B C 1
ATOM 2408 O O . GLU B 1 107 ? 5.391 -8.438 -3.475 1 94.44 107 GLU B O 1
ATOM 2413 N N . TYR B 1 108 ? 7.027 -6.973 -3.93 1 94.81 108 TYR B N 1
ATOM 2414 C CA . TYR B 1 108 ? 7.98 -7.664 -3.07 1 94.81 108 TYR B CA 1
ATOM 2415 C C . TYR B 1 108 ? 7.527 -7.633 -1.615 1 94.81 108 TYR B C 1
ATOM 2417 O O . TYR B 1 108 ? 7.688 -8.617 -0.888 1 94.81 108 TYR B O 1
ATOM 2425 N N . ARG B 1 109 ? 7.027 -6.496 -1.224 1 92.25 109 ARG B N 1
ATOM 2426 C CA . ARG B 1 109 ? 6.559 -6.367 0.152 1 92.25 109 ARG B CA 1
ATOM 2427 C C . ARG B 1 109 ? 5.406 -7.332 0.428 1 92.25 109 ARG B C 1
ATOM 2429 O O . ARG B 1 109 ? 5.34 -7.934 1.501 1 92.25 109 ARG B O 1
ATOM 2436 N N . VAL B 1 110 ? 4.539 -7.406 -0.508 1 92.44 110 VAL B N 1
ATOM 2437 C CA . VAL B 1 110 ? 3.422 -8.336 -0.376 1 92.44 110 VAL B CA 1
ATOM 2438 C C . VAL B 1 110 ? 3.943 -9.766 -0.289 1 92.44 110 VAL B C 1
ATOM 2440 O O . VAL B 1 110 ? 3.537 -10.531 0.589 1 92.44 110 VAL B O 1
ATOM 2443 N N . LEU B 1 111 ? 4.867 -10.125 -1.148 1 92.81 111 LEU B N 1
ATOM 2444 C CA . LEU B 1 111 ? 5.469 -11.453 -1.142 1 92.81 111 LEU B CA 1
ATOM 2445 C C . LEU B 1 111 ? 6.168 -11.734 0.186 1 92.81 111 LEU B C 1
ATOM 2447 O O . LEU B 1 111 ? 6.074 -12.836 0.725 1 92.81 111 LEU B O 1
ATOM 2451 N N . ALA B 1 112 ? 6.828 -10.75 0.717 1 92.56 112 ALA B N 1
ATOM 2452 C CA . ALA B 1 112 ? 7.652 -10.875 1.917 1 92.56 112 ALA B CA 1
ATOM 2453 C C . ALA B 1 112 ? 6.793 -11.203 3.137 1 92.56 112 ALA B C 1
ATOM 2455 O O . ALA B 1 112 ? 7.301 -11.703 4.145 1 92.56 112 ALA B O 1
ATOM 2456 N N . ARG B 1 113 ? 5.551 -10.922 3.084 1 90.62 113 ARG B N 1
ATOM 2457 C CA . ARG B 1 113 ? 4.668 -11.227 4.207 1 90.62 113 ARG B CA 1
ATOM 2458 C C . ARG B 1 113 ? 4.641 -12.727 4.492 1 90.62 113 ARG B C 1
ATOM 2460 O O . ARG B 1 113 ? 4.5 -13.148 5.645 1 90.62 113 ARG B O 1
ATOM 2467 N N . THR B 1 114 ? 4.777 -13.523 3.406 1 90.44 114 THR B N 1
ATOM 2468 C CA . THR B 1 114 ? 4.629 -14.969 3.566 1 90.44 114 THR B CA 1
ATOM 2469 C C . THR B 1 114 ? 5.902 -15.695 3.145 1 90.44 114 THR B C 1
ATOM 2471 O O . THR B 1 114 ? 5.93 -16.922 3.09 1 90.44 114 THR B O 1
ATOM 2474 N N . ASP B 1 115 ? 6.934 -15.031 2.764 1 92.19 115 ASP B N 1
ATOM 2475 C CA . ASP B 1 115 ? 8.211 -15.602 2.359 1 92.19 115 ASP B CA 1
ATOM 2476 C C . ASP B 1 115 ? 9.352 -15.062 3.219 1 92.19 115 ASP B C 1
ATOM 2478 O O . ASP B 1 115 ? 9.828 -13.945 2.996 1 92.19 115 ASP B O 1
ATOM 2482 N N . PRO B 1 116 ? 9.836 -15.812 4.125 1 90.81 116 PRO B N 1
ATOM 2483 C CA . PRO B 1 116 ? 10.836 -15.336 5.086 1 90.81 116 PRO B CA 1
ATOM 2484 C C . PRO B 1 116 ? 12.133 -14.898 4.414 1 90.81 116 PRO B C 1
ATOM 2486 O O . PRO B 1 116 ? 12.859 -14.062 4.953 1 90.81 116 PRO B O 1
ATOM 2489 N N . GLU B 1 117 ? 12.406 -15.445 3.279 1 90.62 117 GLU B N 1
ATOM 2490 C CA . GLU B 1 117 ? 13.641 -15.102 2.572 1 90.62 117 GLU B CA 1
ATOM 2491 C C . GLU B 1 117 ? 13.664 -13.617 2.203 1 90.62 117 GLU B C 1
ATOM 2493 O O . GLU B 1 117 ? 14.711 -12.969 2.287 1 90.62 117 GLU B O 1
ATOM 2498 N N . PHE B 1 118 ? 12.531 -13.094 1.862 1 93.75 118 PHE B N 1
ATOM 2499 C CA . PHE B 1 118 ? 12.461 -11.695 1.449 1 93.75 118 PHE B CA 1
ATOM 2500 C C . PHE B 1 118 ? 12.062 -10.805 2.621 1 93.75 118 PHE B C 1
ATOM 2502 O O . PHE B 1 118 ? 12.281 -9.594 2.586 1 93.75 118 PHE B O 1
ATOM 2509 N N . ALA B 1 119 ? 11.516 -11.398 3.639 1 92.25 119 ALA B N 1
ATOM 2510 C CA . ALA B 1 119 ? 11.023 -10.648 4.793 1 92.25 119 ALA B CA 1
ATOM 2511 C C . ALA B 1 119 ? 12.156 -9.891 5.477 1 92.25 119 ALA B C 1
ATOM 2513 O O . ALA B 1 119 ? 11.984 -8.75 5.898 1 92.25 119 ALA B O 1
ATOM 2514 N N . ALA B 1 120 ? 13.242 -10.516 5.508 1 90.44 120 ALA B N 1
ATOM 2515 C CA . ALA B 1 120 ? 14.375 -9.906 6.191 1 90.44 120 ALA B CA 1
ATOM 2516 C C . ALA B 1 120 ? 14.844 -8.648 5.465 1 90.44 120 ALA B C 1
ATOM 2518 O O . ALA B 1 120 ? 15.109 -7.621 6.094 1 90.44 120 ALA B O 1
ATOM 2519 N N . GLU B 1 121 ? 14.922 -8.734 4.168 1 91.31 121 GLU B N 1
ATOM 2520 C CA . GLU B 1 121 ? 15.359 -7.594 3.373 1 91.31 121 GLU B CA 1
ATOM 2521 C C . GLU B 1 121 ? 14.375 -6.434 3.484 1 91.31 121 GLU B C 1
ATOM 2523 O O . GLU B 1 121 ? 14.781 -5.281 3.654 1 91.31 121 GLU B O 1
ATOM 2528 N N . ILE B 1 122 ? 13.141 -6.742 3.438 1 91.75 122 ILE B N 1
ATOM 2529 C CA . ILE B 1 122 ? 12.086 -5.738 3.533 1 91.75 122 ILE B CA 1
ATOM 2530 C C . ILE B 1 122 ? 12.117 -5.09 4.914 1 91.75 122 ILE B C 1
ATOM 2532 O O . ILE B 1 122 ? 12.031 -3.863 5.035 1 91.75 122 ILE B O 1
ATOM 2536 N N . ALA B 1 123 ? 12.297 -5.891 5.93 1 89.12 123 ALA B N 1
ATOM 2537 C CA . ALA B 1 123 ? 12.375 -5.379 7.297 1 89.12 123 ALA B CA 1
ATOM 2538 C C . ALA B 1 123 ? 13.578 -4.449 7.469 1 89.12 123 ALA B C 1
ATOM 2540 O O . ALA B 1 123 ? 13.484 -3.424 8.141 1 89.12 123 ALA B O 1
ATOM 2541 N N . GLY B 1 124 ? 14.633 -4.832 6.855 1 87.94 124 GLY B N 1
ATOM 2542 C CA . GLY B 1 124 ? 15.82 -3.994 6.906 1 87.94 124 GLY B CA 1
ATOM 2543 C C . GLY B 1 124 ? 15.617 -2.639 6.258 1 87.94 124 GLY B C 1
ATOM 2544 O O . GLY B 1 124 ? 16.094 -1.622 6.773 1 87.94 124 GLY B O 1
ATOM 2545 N N . THR B 1 125 ? 14.914 -2.631 5.188 1 86.44 125 THR B N 1
ATOM 2546 C CA . THR B 1 125 ? 14.625 -1.38 4.496 1 86.44 125 THR B CA 1
ATOM 2547 C C . THR B 1 125 ? 13.742 -0.48 5.352 1 86.44 125 THR B C 1
ATOM 2549 O O . THR B 1 125 ? 13.961 0.73 5.426 1 86.44 125 THR B O 1
ATOM 2552 N N . ALA B 1 126 ? 12.781 -1.081 5.965 1 85.44 126 ALA B N 1
ATOM 2553 C CA . ALA B 1 126 ? 11.891 -0.329 6.844 1 85.44 126 ALA B CA 1
ATOM 2554 C C . ALA B 1 126 ? 12.656 0.261 8.023 1 85.44 126 ALA B C 1
ATOM 2556 O O . ALA B 1 126 ? 12.414 1.404 8.422 1 85.44 126 ALA B O 1
ATOM 2557 N N . GLN B 1 127 ? 13.539 -0.523 8.531 1 87.19 127 GLN B N 1
ATOM 2558 C CA . GLN B 1 127 ? 14.359 -0.057 9.656 1 87.19 127 GLN B CA 1
ATOM 2559 C C . GLN B 1 127 ? 15.234 1.12 9.242 1 87.19 127 GLN B C 1
ATOM 2561 O O . GLN B 1 127 ? 15.344 2.109 9.969 1 87.19 127 GLN B O 1
ATOM 2566 N N . LEU B 1 128 ? 15.805 1.01 8.102 1 85.25 128 LEU B N 1
ATOM 2567 C CA . LEU B 1 128 ? 16.625 2.098 7.582 1 85.25 128 LEU B CA 1
ATOM 2568 C C . LEU B 1 128 ? 15.797 3.355 7.371 1 85.25 128 LEU B C 1
ATOM 2570 O O . LEU B 1 128 ? 16.234 4.461 7.707 1 85.25 128 LEU B O 1
ATOM 2574 N N . GLY B 1 129 ? 14.633 3.205 6.852 1 85.94 129 GLY B N 1
ATOM 2575 C CA . GLY B 1 129 ? 13.734 4.332 6.66 1 85.94 129 GLY B CA 1
ATOM 2576 C C . GLY B 1 129 ? 13.359 5.027 7.957 1 85.94 129 GLY B C 1
ATOM 2577 O O . GLY B 1 129 ? 13.352 6.258 8.023 1 85.94 129 GLY B O 1
ATOM 2578 N N . THR B 1 130 ? 13.133 4.211 8.938 1 87.19 130 THR B N 1
ATOM 2579 C CA . THR B 1 130 ? 12.797 4.77 10.242 1 87.19 130 THR B CA 1
ATOM 2580 C C . THR B 1 130 ? 13.977 5.555 10.812 1 87.19 130 THR B C 1
ATOM 2582 O O . THR B 1 130 ? 13.805 6.645 11.359 1 87.19 130 THR B O 1
ATOM 2585 N N . GLU B 1 131 ? 15.125 5.031 10.625 1 89.56 131 GLU B N 1
ATOM 2586 C CA . GLU B 1 131 ? 16.328 5.695 11.133 1 89.56 131 GLU B CA 1
ATOM 2587 C C . GLU B 1 131 ? 16.562 7.02 10.414 1 89.56 131 GLU B C 1
ATOM 2589 O O . GLU B 1 131 ? 16.969 8 11.031 1 89.56 131 GLU B O 1
ATOM 2594 N N . VAL B 1 132 ? 16.297 7.035 9.195 1 87.19 132 VAL B N 1
ATOM 2595 C CA . VAL B 1 132 ? 16.438 8.266 8.422 1 87.19 132 VAL B CA 1
ATOM 2596 C C . VAL B 1 132 ? 15.453 9.312 8.938 1 87.19 132 VAL B C 1
ATOM 2598 O O . VAL B 1 132 ? 15.82 10.477 9.117 1 87.19 132 VAL B O 1
ATOM 2601 N N . MET B 1 133 ? 14.219 8.898 9.211 1 89.5 133 MET B N 1
ATOM 2602 C CA . MET B 1 133 ? 13.219 9.828 9.711 1 89.5 133 MET B CA 1
ATOM 2603 C C . MET B 1 133 ? 13.602 10.344 11.094 1 89.5 133 MET B C 1
ATOM 2605 O O . MET B 1 133 ? 13.391 11.523 11.398 1 89.5 133 MET B O 1
ATOM 2609 N N . ARG B 1 134 ? 14.133 9.461 11.867 1 91.31 134 ARG B N 1
ATOM 2610 C CA . ARG B 1 134 ? 14.578 9.859 13.195 1 91.31 134 ARG B CA 1
ATOM 2611 C C . ARG B 1 134 ? 15.68 10.914 13.109 1 91.31 134 ARG B C 1
ATOM 2613 O O . ARG B 1 134 ? 15.648 11.906 13.844 1 91.31 134 ARG B O 1
ATOM 2620 N N . SER B 1 135 ? 16.578 10.664 12.281 1 91.12 135 SER B N 1
ATOM 2621 C CA . SER B 1 135 ? 17.672 11.609 12.102 1 91.12 135 SER B CA 1
ATOM 2622 C C . SER B 1 135 ? 17.172 12.961 11.617 1 91.12 135 SER B C 1
ATOM 2624 O O . SER B 1 135 ? 17.578 14.008 12.125 1 91.12 135 SER B O 1
ATOM 2626 N N . LEU B 1 136 ? 16.281 12.93 10.711 1 88.69 136 LEU B N 1
ATOM 2627 C CA . LEU B 1 136 ? 15.703 14.156 10.18 1 88.69 136 LEU B CA 1
ATOM 2628 C C . LEU B 1 136 ? 14.938 14.914 11.258 1 88.69 136 LEU B C 1
ATOM 2630 O O . LEU B 1 136 ? 15.062 16.141 11.375 1 88.69 136 LEU B O 1
ATOM 2634 N N . LEU B 1 137 ? 14.188 14.148 11.953 1 90.25 137 LEU B N 1
ATOM 2635 C CA . LEU B 1 137 ? 13.367 14.758 13 1 90.25 137 LEU B CA 1
ATOM 2636 C C . LEU B 1 137 ? 14.242 15.336 14.102 1 90.25 137 LEU B C 1
ATOM 2638 O O . LEU B 1 137 ? 13.938 16.406 14.648 1 90.25 137 LEU B O 1
ATOM 2642 N N . ARG B 1 138 ? 15.289 14.633 14.43 1 91.81 138 ARG B N 1
ATOM 2643 C CA . ARG B 1 138 ? 16.219 15.125 15.438 1 91.81 138 ARG B CA 1
ATOM 2644 C C . ARG B 1 138 ? 16.812 16.469 15.039 1 91.81 138 ARG B C 1
ATOM 2646 O O . ARG B 1 138 ? 16.891 17.391 15.859 1 91.81 138 ARG B O 1
ATOM 2653 N N . ASP B 1 139 ? 17.203 16.594 13.844 1 90.31 139 ASP B N 1
ATOM 2654 C CA . ASP B 1 139 ? 17.734 17.859 13.336 1 90.31 139 ASP B CA 1
ATOM 2655 C C . ASP B 1 139 ? 16.656 18.953 13.328 1 90.31 139 ASP B C 1
ATOM 2657 O O . ASP B 1 139 ? 16.922 20.094 13.711 1 90.31 139 ASP B O 1
ATOM 2661 N N . ALA B 1 140 ? 15.484 18.562 12.898 1 89.56 140 ALA B N 1
ATOM 2662 C CA . ALA B 1 140 ? 14.391 19.516 12.742 1 89.56 140 ALA B CA 1
ATOM 2663 C C . ALA B 1 140 ? 13.938 20.062 14.102 1 89.56 140 ALA B C 1
ATOM 2665 O O . ALA B 1 140 ? 13.492 21.203 14.203 1 89.56 140 ALA B O 1
ATOM 2666 N N . LEU B 1 141 ? 14.125 19.25 15.102 1 89.31 141 LEU B N 1
ATOM 2667 C CA . LEU B 1 141 ? 13.594 19.641 16.406 1 89.31 141 LEU B CA 1
ATOM 2668 C C . LEU B 1 141 ? 14.727 19.953 17.375 1 89.31 141 LEU B C 1
ATOM 2670 O O . LEU B 1 141 ? 14.531 19.938 18.594 1 89.31 141 LEU B O 1
ATOM 2674 N N . ALA B 1 142 ? 15.789 20.141 16.766 1 87.06 142 ALA B N 1
ATOM 2675 C CA . ALA B 1 142 ? 16.906 20.516 17.625 1 87.06 142 ALA B CA 1
ATOM 2676 C C . ALA B 1 142 ? 16.562 21.734 18.469 1 87.06 142 ALA B C 1
ATOM 2678 O O . ALA B 1 142 ? 16.062 22.734 17.953 1 87.06 142 ALA B O 1
ATOM 2679 N N . GLY B 1 143 ? 16.859 21.594 19.75 1 83.44 143 GLY B N 1
ATOM 2680 C CA . GLY B 1 143 ? 16.625 22.719 20.656 1 83.44 143 GLY B CA 1
ATOM 2681 C C . GLY B 1 143 ? 15.195 22.781 21.172 1 83.44 143 GLY B C 1
ATOM 2682 O O . GLY B 1 143 ? 14.852 23.672 21.953 1 83.44 143 GLY B O 1
ATOM 2683 N N . ARG B 1 144 ? 14.391 21.875 20.75 1 85.31 144 ARG B N 1
ATOM 2684 C CA . ARG B 1 144 ? 13.008 21.844 21.203 1 85.31 144 ARG B CA 1
ATOM 2685 C C . ARG B 1 144 ? 12.812 20.781 22.281 1 85.31 144 ARG B C 1
ATOM 2687 O O . ARG B 1 144 ? 13.594 19.828 22.391 1 85.31 144 ARG B O 1
ATOM 2694 N N . ARG B 1 145 ? 11.891 21.047 23.203 1 84.06 145 ARG B N 1
ATOM 2695 C CA . ARG B 1 145 ? 11.586 20.078 24.25 1 84.06 145 ARG B CA 1
ATOM 2696 C C . ARG B 1 145 ? 10.641 19 23.75 1 84.06 145 ARG B C 1
ATOM 2698 O O . ARG B 1 145 ? 9.508 19.297 23.359 1 84.06 145 ARG B O 1
ATOM 2705 N N . ILE B 1 146 ? 11.125 17.781 23.562 1 87 146 ILE B N 1
ATOM 2706 C CA . ILE B 1 146 ? 10.32 16.625 23.188 1 87 146 ILE B CA 1
ATOM 2707 C C . ILE B 1 146 ? 10.805 15.391 23.938 1 87 146 ILE B C 1
ATOM 2709 O O . ILE B 1 146 ? 12.016 15.156 24.047 1 87 146 ILE B O 1
ATOM 2713 N N . ASP B 1 147 ? 9.875 14.781 24.547 1 89.25 147 ASP B N 1
ATOM 2714 C CA . ASP B 1 147 ? 10.258 13.547 25.219 1 89.25 147 ASP B CA 1
ATOM 2715 C C . ASP B 1 147 ? 10.508 12.422 24.219 1 89.25 147 ASP B C 1
ATOM 2717 O O . ASP B 1 147 ? 10.023 12.477 23.094 1 89.25 147 ASP B O 1
ATOM 2721 N N . GLU B 1 148 ? 11.195 11.383 24.625 1 89.25 148 GLU B N 1
ATOM 2722 C CA . GLU B 1 148 ? 11.664 10.312 23.75 1 89.25 148 GLU B CA 1
ATOM 2723 C C . GLU B 1 148 ? 10.5 9.531 23.156 1 89.25 148 GLU B C 1
ATOM 2725 O O . GLU B 1 148 ? 10.539 9.141 21.984 1 89.25 148 GLU B O 1
ATOM 2730 N N . GLU B 1 149 ? 9.547 9.312 23.906 1 87.94 149 GLU B N 1
ATOM 2731 C CA . GLU B 1 149 ? 8.398 8.547 23.438 1 87.94 149 GLU B CA 1
ATOM 2732 C C . GLU B 1 149 ? 7.664 9.281 22.312 1 87.94 149 GLU B C 1
ATOM 2734 O O . GLU B 1 149 ? 7.332 8.688 21.297 1 87.94 149 GLU B O 1
ATOM 2739 N N . THR B 1 150 ? 7.457 10.539 22.578 1 85.56 150 THR B N 1
ATOM 2740 C CA . THR B 1 150 ? 6.793 11.367 21.562 1 85.56 150 THR B CA 1
ATOM 2741 C C . THR B 1 150 ? 7.656 11.492 20.312 1 85.56 150 THR B C 1
ATOM 2743 O O . THR B 1 150 ? 7.145 11.461 19.188 1 85.56 150 THR B O 1
ATOM 2746 N N . PHE B 1 151 ? 8.953 11.609 20.547 1 89.56 151 PHE B N 1
ATOM 2747 C CA . PHE B 1 151 ? 9.898 11.672 19.438 1 89.56 151 PHE B CA 1
ATOM 2748 C C . PHE B 1 151 ? 9.797 10.43 18.562 1 89.56 151 PHE B C 1
ATOM 2750 O O . PHE B 1 151 ? 9.672 10.523 17.344 1 89.56 151 PHE B O 1
ATOM 2757 N N . ASP B 1 152 ? 9.758 9.312 19.219 1 87.94 152 ASP B N 1
ATOM 2758 C CA . ASP B 1 152 ? 9.68 8.039 18.5 1 87.94 152 ASP B CA 1
ATOM 2759 C C . ASP B 1 152 ? 8.352 7.914 17.75 1 87.94 152 ASP B C 1
ATOM 2761 O O . ASP B 1 152 ? 8.32 7.426 16.625 1 87.94 152 ASP B O 1
ATOM 2765 N N . GLN B 1 153 ? 7.391 8.375 18.328 1 83.56 153 GLN B N 1
ATOM 2766 C CA . GLN B 1 153 ? 6.074 8.344 17.703 1 83.56 153 GLN B CA 1
ATOM 2767 C C . GLN B 1 153 ? 6.035 9.227 16.453 1 83.56 153 GLN B C 1
ATOM 2769 O O . GLN B 1 153 ? 5.512 8.82 15.414 1 83.56 153 GLN B O 1
ATOM 2774 N N . ASP B 1 154 ? 6.656 10.367 16.609 1 86.25 154 ASP B N 1
ATOM 2775 C CA . ASP B 1 154 ? 6.664 11.289 15.477 1 86.25 154 ASP B CA 1
ATOM 2776 C C . ASP B 1 154 ? 7.523 10.75 14.336 1 86.25 154 ASP B C 1
ATOM 2778 O O . ASP B 1 154 ? 7.145 10.852 13.164 1 86.25 154 ASP B O 1
ATOM 2782 N N . ALA B 1 155 ? 8.578 10.188 14.656 1 88.75 155 ALA B N 1
ATOM 2783 C CA . ALA B 1 155 ? 9.43 9.594 13.625 1 88.75 155 ALA B CA 1
ATOM 2784 C C . ALA B 1 155 ? 8.719 8.461 12.906 1 88.75 155 ALA B C 1
ATOM 2786 O O . ALA B 1 155 ? 8.773 8.359 11.68 1 88.75 155 ALA B O 1
ATOM 2787 N N . ASN B 1 156 ? 8.047 7.629 13.641 1 84.94 156 ASN B N 1
ATOM 2788 C CA . ASN B 1 156 ? 7.285 6.527 13.062 1 84.94 156 ASN B CA 1
ATOM 2789 C C . ASN B 1 156 ? 6.152 7.031 12.172 1 84.94 156 ASN B C 1
ATOM 2791 O O . ASN B 1 156 ? 5.859 6.434 11.133 1 84.94 156 ASN B O 1
ATOM 2795 N N . GLN B 1 157 ? 5.605 8.055 12.625 1 84 157 GLN B N 1
ATOM 2796 C CA . GLN B 1 157 ? 4.523 8.656 11.844 1 84 157 GLN B CA 1
ATOM 2797 C C . GLN B 1 157 ? 5.039 9.18 10.508 1 84 157 GLN B C 1
ATOM 2799 O O . GLN B 1 157 ? 4.379 9.039 9.477 1 84 157 GLN B O 1
ATOM 2804 N N . LEU B 1 158 ? 6.156 9.828 10.523 1 87.62 158 LEU B N 1
ATOM 2805 C CA . LEU B 1 158 ? 6.75 10.336 9.289 1 87.62 158 LEU B CA 1
ATOM 2806 C C . LEU B 1 158 ? 7.051 9.195 8.32 1 87.62 158 LEU B C 1
ATOM 2808 O O . LEU B 1 158 ? 6.77 9.297 7.125 1 87.62 158 LEU B O 1
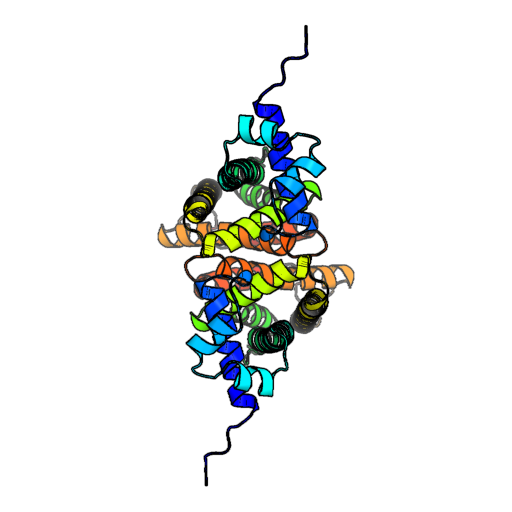ATOM 2812 N N . PHE B 1 159 ? 7.543 8.172 8.883 1 87.75 159 PHE B N 1
ATOM 2813 C CA . PHE B 1 159 ? 7.852 7.023 8.031 1 87.75 159 PHE B CA 1
ATOM 2814 C C . PHE B 1 159 ? 6.574 6.402 7.48 1 87.75 159 PHE B C 1
ATOM 2816 O O . PHE B 1 159 ? 6.516 6.031 6.309 1 87.75 159 PHE B O 1
ATOM 2823 N N . THR B 1 160 ? 5.582 6.273 8.336 1 85.06 160 THR B N 1
ATOM 2824 C CA . THR B 1 160 ? 4.297 5.727 7.922 1 85.06 160 THR B CA 1
ATOM 2825 C C . THR B 1 160 ? 3.709 6.543 6.77 1 85.06 160 THR B C 1
ATOM 2827 O O . THR B 1 160 ? 3.154 5.977 5.824 1 85.06 160 THR B O 1
ATOM 2830 N N . LEU B 1 161 ? 3.855 7.789 6.836 1 84.5 161 LEU B N 1
ATOM 2831 C CA . LEU B 1 161 ? 3.342 8.672 5.797 1 84.5 161 LEU B CA 1
ATOM 2832 C C . LEU B 1 161 ? 4.066 8.438 4.473 1 84.5 161 LEU B C 1
ATOM 2834 O O . LEU B 1 161 ? 3.432 8.359 3.418 1 84.5 161 LEU B O 1
ATOM 2838 N N . ILE B 1 162 ? 5.328 8.273 4.539 1 85.81 162 ILE B N 1
ATOM 2839 C CA . ILE B 1 162 ? 6.133 8.031 3.348 1 85.81 162 ILE B CA 1
ATOM 2840 C C . ILE B 1 162 ? 5.738 6.695 2.725 1 85.81 162 ILE B C 1
ATOM 2842 O O . ILE B 1 162 ? 5.539 6.605 1.51 1 85.81 162 ILE B O 1
ATOM 2846 N N . GLU B 1 163 ? 5.652 5.742 3.549 1 86.19 163 GLU B N 1
ATOM 2847 C CA . GLU B 1 163 ? 5.246 4.422 3.068 1 86.19 163 GLU B CA 1
ATOM 2848 C C . GLU B 1 163 ? 3.863 4.473 2.422 1 86.19 163 GLU B C 1
ATOM 2850 O O . GLU B 1 163 ? 3.66 3.936 1.332 1 86.19 163 GLU B O 1
ATOM 2855 N N . GLY B 1 164 ? 3.016 5.117 3.125 1 86.19 164 GLY B N 1
ATOM 2856 C CA . GLY B 1 164 ? 1.659 5.238 2.613 1 86.19 164 GLY B CA 1
ATOM 2857 C C . GLY B 1 164 ? 1.591 5.91 1.255 1 86.19 164 GLY B C 1
ATOM 2858 O O . GLY B 1 164 ? 0.903 5.43 0.352 1 86.19 164 GLY B O 1
ATOM 2859 N N . LEU B 1 165 ? 2.281 6.965 1.104 1 85.19 165 LEU B N 1
ATOM 2860 C CA . LEU B 1 165 ? 2.299 7.68 -0.169 1 85.19 165 LEU B CA 1
ATOM 2861 C C . LEU B 1 165 ? 2.922 6.82 -1.265 1 85.19 165 LEU B C 1
ATOM 2863 O O . LEU B 1 165 ? 2.43 6.801 -2.395 1 85.19 165 LEU B O 1
ATOM 2867 N N . SER B 1 166 ? 3.938 6.117 -0.881 1 85.56 166 SER B N 1
ATOM 2868 C CA . SER B 1 166 ? 4.605 5.23 -1.826 1 85.56 166 SER B CA 1
ATOM 2869 C C . SER B 1 166 ? 3.68 4.109 -2.285 1 85.56 166 SER B C 1
ATOM 2871 O O . SER B 1 166 ? 3.586 3.824 -3.48 1 85.56 166 SER B O 1
ATOM 2873 N N . PHE B 1 167 ? 3.018 3.516 -1.389 1 86 167 PHE B N 1
ATOM 2874 C CA . PHE B 1 167 ? 2.131 2.398 -1.695 1 86 167 PHE B CA 1
ATOM 2875 C C . PHE B 1 167 ? 0.913 2.875 -2.479 1 86 167 PHE B C 1
ATOM 2877 O O . PHE B 1 167 ? 0.487 2.219 -3.432 1 86 167 PHE B O 1
ATOM 2884 N N . SER B 1 168 ? 0.405 3.99 -2.033 1 83.75 168 SER B N 1
ATOM 2885 C CA . SER B 1 168 ? -0.742 4.551 -2.74 1 83.75 168 SER B CA 1
ATOM 2886 C C . SER B 1 168 ? -0.402 4.852 -4.195 1 83.75 168 SER B C 1
ATOM 2888 O O . SER B 1 168 ? -1.182 4.543 -5.098 1 83.75 168 SER B O 1
ATOM 2890 N N . SER B 1 169 ? 0.727 5.379 -4.402 1 83.44 169 SER B N 1
ATOM 2891 C CA . SER B 1 169 ? 1.173 5.691 -5.758 1 83.44 169 SER B CA 1
ATOM 2892 C C . SER B 1 169 ? 1.34 4.422 -6.586 1 83.44 169 SER B C 1
ATOM 2894 O O . SER B 1 169 ? 0.901 4.367 -7.738 1 83.44 169 SER B O 1
ATOM 2896 N N . ALA B 1 170 ? 1.89 3.414 -5.98 1 84.81 170 ALA B N 1
ATOM 2897 C CA . ALA B 1 170 ? 2.207 2.168 -6.672 1 84.81 170 ALA B CA 1
ATOM 2898 C C . ALA B 1 170 ? 0.937 1.437 -7.098 1 84.81 170 ALA B C 1
ATOM 2900 O O . ALA B 1 170 ? 0.935 0.71 -8.094 1 84.81 170 ALA B O 1
ATOM 2901 N N . LEU B 1 171 ? -0.099 1.646 -6.359 1 81.62 171 LEU B N 1
ATOM 2902 C CA . LEU B 1 171 ? -1.306 0.861 -6.602 1 81.62 171 LEU B CA 1
ATOM 2903 C C . LEU B 1 171 ? -2.32 1.661 -7.414 1 81.62 171 LEU B C 1
ATOM 2905 O O . LEU B 1 171 ? -3.412 1.17 -7.703 1 81.62 171 LEU B O 1
ATOM 2909 N N . ARG B 1 172 ? -1.913 2.846 -7.777 1 77.25 172 ARG B N 1
ATOM 2910 C CA . ARG B 1 172 ? -2.719 3.668 -8.672 1 77.25 172 ARG B CA 1
ATOM 2911 C C . ARG B 1 172 ? -2.287 3.482 -10.125 1 77.25 172 ARG B C 1
ATOM 2913 O O . ARG B 1 172 ? -1.163 3.053 -10.391 1 77.25 172 ARG B O 1
ATOM 2920 N N . ALA B 1 173 ? -3.287 3.891 -10.969 1 73.94 173 ALA B N 1
ATOM 2921 C CA . ALA B 1 173 ? -2.975 3.82 -12.398 1 73.94 173 ALA B CA 1
ATOM 2922 C C . ALA B 1 173 ? -1.938 4.871 -12.781 1 73.94 173 ALA B C 1
ATOM 2924 O O . ALA B 1 173 ? -1.116 4.641 -13.672 1 73.94 173 ALA B O 1
ATOM 2925 N N . THR B 1 174 ? -2.029 6.066 -12.047 1 76.19 174 THR B N 1
ATOM 2926 C CA . THR B 1 174 ? -1.093 7.156 -12.297 1 76.19 174 THR B CA 1
ATOM 2927 C C . THR B 1 174 ? -0.391 7.578 -11.016 1 76.19 174 THR B C 1
ATOM 2929 O O . THR B 1 174 ? -0.982 7.527 -9.93 1 76.19 174 THR B O 1
ATOM 2932 N N . PRO B 1 175 ? 0.896 7.992 -11.227 1 79.56 175 PRO B N 1
ATOM 2933 C CA . PRO B 1 175 ? 1.631 8.43 -10.039 1 79.56 175 PRO B CA 1
ATOM 2934 C C . PRO B 1 175 ? 0.98 9.625 -9.352 1 79.56 175 PRO B C 1
ATOM 2936 O O . PRO B 1 175 ? 0.208 10.359 -9.977 1 79.56 175 PRO B O 1
ATOM 2939 N N . LEU B 1 176 ? 1.279 9.734 -8.094 1 81.81 176 LEU B N 1
ATOM 2940 C CA . LEU B 1 176 ? 0.936 10.953 -7.375 1 81.81 176 LEU B CA 1
ATOM 2941 C C . LEU B 1 176 ? 1.644 12.164 -7.98 1 81.81 176 LEU B C 1
ATOM 2943 O O . LEU B 1 176 ? 2.775 12.047 -8.461 1 81.81 176 LEU B O 1
ATOM 2947 N N . SER B 1 177 ? 0.944 13.234 -7.969 1 83.31 177 SER B N 1
ATOM 2948 C CA . SER B 1 177 ? 1.621 14.438 -8.438 1 83.31 177 SER B CA 1
ATOM 2949 C C . SER B 1 177 ? 2.562 14.992 -7.375 1 83.31 177 SER B C 1
ATOM 2951 O O . SER B 1 177 ? 2.332 14.812 -6.176 1 83.31 177 SER B O 1
ATOM 2953 N N . GLU B 1 178 ? 3.592 15.633 -7.855 1 83.19 178 GLU B N 1
ATOM 2954 C CA . GLU B 1 178 ? 4.523 16.281 -6.93 1 83.19 178 GLU B CA 1
ATOM 2955 C C . GLU B 1 178 ? 3.809 17.281 -6.043 1 83.19 178 GLU B C 1
ATOM 2957 O O . GLU B 1 178 ? 4.125 17.422 -4.855 1 83.19 178 GLU B O 1
ATOM 2962 N N . ALA B 1 179 ? 2.912 18 -6.605 1 81.94 179 ALA B N 1
ATOM 2963 C CA . ALA B 1 179 ? 2.166 19.016 -5.863 1 81.94 179 ALA B C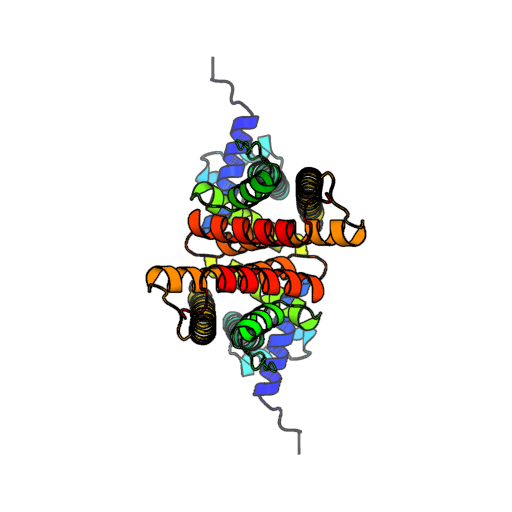A 1
ATOM 2964 C C . ALA B 1 179 ? 1.365 18.375 -4.727 1 81.94 179 ALA B C 1
ATOM 2966 O O . ALA B 1 179 ? 1.311 18.922 -3.621 1 81.94 179 ALA B O 1
ATOM 2967 N N . GLU B 1 180 ? 0.746 17.266 -4.969 1 79.38 180 GLU B N 1
ATOM 2968 C CA . GLU B 1 180 ? -0.02 16.547 -3.951 1 79.38 180 GLU B CA 1
ATOM 2969 C C . GLU B 1 180 ? 0.875 16.109 -2.799 1 79.38 180 GLU B C 1
ATOM 2971 O O . GLU B 1 180 ? 0.533 16.312 -1.63 1 79.38 180 GLU B O 1
ATOM 2976 N N . VAL B 1 181 ? 1.996 15.531 -3.158 1 84.75 181 VAL B N 1
ATOM 2977 C CA . VAL B 1 181 ? 2.924 15.016 -2.156 1 84.75 181 VAL B CA 1
ATOM 2978 C C . VAL B 1 181 ? 3.488 16.172 -1.332 1 84.75 181 VAL B C 1
ATOM 2980 O O . VAL B 1 181 ? 3.562 16.094 -0.104 1 84.75 181 VAL B O 1
ATOM 2983 N N . ARG B 1 182 ? 3.775 17.234 -1.989 1 83.38 182 ARG B N 1
ATOM 2984 C CA . ARG B 1 182 ? 4.34 18.391 -1.309 1 83.38 182 ARG B CA 1
ATOM 2985 C C . ARG B 1 182 ? 3.33 19 -0.341 1 83.38 182 ARG B C 1
ATOM 2987 O O . ARG B 1 182 ? 3.701 19.484 0.734 1 83.38 182 ARG B O 1
ATOM 2994 N N . ALA B 1 183 ? 2.168 19.062 -0.726 1 81.38 183 ALA B N 1
ATOM 2995 C CA . ALA B 1 183 ? 1.129 19.609 0.143 1 81.38 183 ALA B CA 1
ATOM 2996 C C . ALA B 1 183 ? 1.02 18.812 1.437 1 81.38 183 ALA B C 1
ATOM 2998 O O . ALA B 1 183 ? 0.917 19.391 2.523 1 81.38 183 ALA B O 1
ATOM 2999 N N . ILE B 1 184 ? 1.047 17.516 1.281 1 81.44 184 ILE B N 1
ATOM 3000 C CA . ILE B 1 184 ? 0.964 16.641 2.443 1 81.44 184 ILE B CA 1
ATOM 3001 C C . ILE B 1 184 ? 2.203 16.828 3.316 1 81.44 184 ILE B C 1
ATOM 3003 O O . ILE B 1 184 ? 2.096 16.922 4.543 1 81.44 184 ILE B O 1
ATOM 3007 N N . ALA B 1 185 ? 3.355 16.875 2.658 1 84.88 185 ALA B N 1
ATOM 3008 C CA . ALA B 1 185 ? 4.613 17.047 3.375 1 84.88 185 ALA B CA 1
ATOM 3009 C C . ALA B 1 185 ? 4.625 18.375 4.133 1 84.88 185 ALA B C 1
ATOM 3011 O O . ALA B 1 185 ? 5.012 18.422 5.301 1 84.88 185 ALA B O 1
ATOM 3012 N N . THR B 1 186 ? 4.203 19.438 3.504 1 82.19 186 THR B N 1
ATOM 3013 C CA . THR B 1 186 ? 4.188 20.766 4.102 1 82.19 186 THR B CA 1
ATOM 3014 C C . THR B 1 186 ? 3.24 20.812 5.297 1 82.19 186 THR B C 1
ATOM 3016 O O . THR B 1 186 ? 3.562 21.406 6.328 1 82.19 186 THR B O 1
ATOM 3019 N N . ALA B 1 187 ? 2.139 20.172 5.188 1 79.56 187 ALA B N 1
ATOM 3020 C CA . ALA B 1 187 ? 1.184 20.109 6.289 1 79.56 187 ALA B CA 1
ATOM 3021 C C . ALA B 1 187 ? 1.773 19.375 7.488 1 79.56 187 ALA B C 1
ATOM 3023 O O . ALA B 1 187 ? 1.534 19.75 8.641 1 79.56 187 ALA B O 1
ATOM 3024 N N . THR B 1 188 ? 2.451 18.328 7.18 1 81.94 188 THR B N 1
ATOM 3025 C CA . THR B 1 188 ? 3.08 17.547 8.234 1 81.94 188 THR B CA 1
ATOM 3026 C C . THR B 1 188 ? 4.121 18.375 8.977 1 81.94 188 THR B C 1
ATOM 3028 O O . THR B 1 188 ? 4.16 18.375 10.211 1 81.94 188 THR B O 1
ATOM 3031 N N . VAL B 1 189 ? 4.891 19.141 8.258 1 82.06 189 VAL B N 1
ATOM 3032 C CA . VAL B 1 189 ? 5.922 19.984 8.844 1 82.06 189 VAL B CA 1
ATOM 3033 C C . VAL B 1 189 ? 5.277 21.094 9.672 1 82.06 189 VAL B C 1
ATOM 3035 O O . VAL B 1 189 ? 5.75 21.422 10.758 1 82.06 189 VAL B O 1
ATOM 3038 N N . ALA B 1 190 ? 4.266 21.625 9.141 1 81.25 190 ALA B N 1
ATOM 3039 C CA . ALA B 1 190 ? 3.549 22.672 9.867 1 81.25 190 ALA B CA 1
ATOM 3040 C C . ALA B 1 190 ? 3.025 22.156 11.203 1 81.25 190 ALA B C 1
ATOM 3042 O O . ALA B 1 190 ? 3.076 22.859 12.219 1 81.25 190 ALA B O 1
ATOM 3043 N N . ARG B 1 191 ? 2.557 21 11.211 1 78.19 191 ARG B N 1
ATOM 3044 C CA . ARG B 1 191 ? 2.078 20.375 12.445 1 78.19 191 ARG B CA 1
ATOM 3045 C C . ARG B 1 191 ? 3.213 20.203 13.445 1 78.19 191 ARG B C 1
ATOM 3047 O O . ARG B 1 191 ? 3.045 20.484 14.641 1 78.19 191 ARG B O 1
ATOM 3054 N N . LEU B 1 192 ? 4.316 19.719 12.961 1 81.75 192 LEU B N 1
ATOM 3055 C CA . LEU B 1 192 ? 5.477 19.531 13.828 1 81.75 192 LEU B CA 1
ATOM 3056 C C . LEU B 1 192 ? 5.934 20.859 14.422 1 81.75 192 LEU B C 1
ATOM 3058 O O . LEU B 1 192 ? 6.262 20.938 15.609 1 81.75 192 LEU B O 1
ATOM 3062 N N . ARG B 1 193 ? 5.883 21.844 13.57 1 82.12 193 ARG B N 1
ATOM 3063 C CA . ARG B 1 193 ? 6.273 23.172 14.016 1 82.12 193 ARG B CA 1
ATOM 3064 C C . ARG B 1 193 ? 5.332 23.688 15.094 1 82.12 193 ARG B C 1
ATOM 3066 O O . ARG B 1 193 ? 5.77 24.312 16.078 1 82.12 193 ARG B O 1
ATOM 3073 N N . ALA B 1 194 ? 4.152 23.5 14.922 1 79 194 ALA B N 1
ATOM 3074 C CA . ALA B 1 194 ? 3.146 23.969 15.875 1 79 194 ALA B CA 1
ATOM 3075 C C . ALA B 1 194 ? 3.24 23.219 17.188 1 79 194 ALA B C 1
ATOM 3077 O O . ALA B 1 194 ? 3.043 23.781 18.266 1 79 194 ALA B O 1
ATOM 3078 N N . ALA B 1 195 ? 3.555 21.969 17.125 1 80 195 ALA B N 1
ATOM 3079 C CA . ALA B 1 195 ? 3.578 21.109 18.312 1 80 195 ALA B CA 1
ATOM 3080 C C . ALA B 1 195 ? 4.828 21.359 19.141 1 80 195 ALA B C 1
ATOM 3082 O O . ALA B 1 195 ? 4.809 21.188 20.375 1 80 195 ALA B O 1
ATOM 3083 N N . TYR B 1 196 ? 5.848 21.812 18.391 1 84.94 196 TYR B N 1
ATOM 3084 C CA . TYR B 1 196 ? 7.113 22 19.094 1 84.94 196 TYR B CA 1
ATOM 3085 C C . TYR B 1 196 ? 7.703 23.375 18.797 1 84.94 196 TYR B C 1
ATOM 3087 O O . TYR B 1 196 ? 8.711 23.484 18.094 1 84.94 196 TYR B O 1
ATOM 3095 N N . PRO B 1 197 ? 7.059 24.375 19.406 1 77.94 197 PRO B N 1
ATOM 3096 C CA . PRO B 1 197 ? 7.586 25.719 19.188 1 77.94 197 PRO B CA 1
ATOM 3097 C C . PRO B 1 197 ? 8.977 25.922 19.797 1 77.94 197 PRO B C 1
ATOM 3099 O O . PRO B 1 197 ? 9.391 25.141 20.656 1 77.94 197 PRO B O 1
ATOM 3102 N N . LEU B 1 198 ? 9.734 26.797 19.078 1 73.75 198 LEU B N 1
ATOM 3103 C CA . LEU B 1 198 ? 11.062 27.109 19.609 1 73.75 198 LEU B CA 1
ATOM 3104 C C . LEU B 1 198 ? 10.969 27.625 21.047 1 73.75 198 LEU B C 1
ATOM 3106 O O . LEU B 1 198 ? 10.047 28.359 21.391 1 73.75 198 LEU B O 1
ATOM 3110 N N . VAL B 1 199 ? 11.594 26.875 21.969 1 64.5 199 VAL B N 1
ATOM 3111 C CA . VAL B 1 199 ? 11.664 27.359 23.328 1 64.5 199 VAL B CA 1
ATOM 3112 C C . VAL B 1 199 ? 12.492 28.641 23.391 1 64.5 199 VAL B C 1
ATOM 3114 O O . VAL B 1 199 ? 13.57 28.719 22.797 1 64.5 199 VAL B O 1
ATOM 3117 N N . ASP B 1 200 ? 11.812 29.828 23.625 1 55.31 200 ASP B N 1
ATOM 3118 C CA . ASP B 1 200 ? 12.547 31.047 23.969 1 55.31 200 ASP B CA 1
ATOM 3119 C C . ASP B 1 200 ? 13.586 30.766 25.047 1 55.31 200 ASP B C 1
ATOM 3121 O O . ASP B 1 200 ? 13.359 29.938 25.938 1 55.31 200 ASP B O 1
#

Radius of gyration: 23.03 Å; Cα contacts (8 Å, |Δi|>4): 466; chains: 2; bounding box: 76×67×53 Å

Nearest PDB structures (foldseek):
  2nx4-assembly2_D  TM=7.742E-01  e=2.333E-05  Rhodococcus jostii RHA1
  3e7q-assembly1_A  TM=7.528E-01  e=1.364E-04  Pseudomonas aeruginosa
  3crj-assembly1_B  TM=8.018E-01  e=8.777E-04  Haloarcula marismortui ATCC 43049
  8ke8-assembly1_A  TM=7.397E-01  e=4.090E-04  Pseudomonas aeruginosa PAO1
  7w2q-assembly1_B  TM=6.990E-01  e=1.862E-02  Pseudomonas aeruginosa PAO1

Sequence (400 aa):
MPKRVDPDARREQVADAVIEEIVEHGLRAVTLARISARTGLSIGSIRHFFGDNLREVMRFTLGMLTQRVTSQNFTLSDDPLERVADVLTFAAPTTEKQHREHIAFTEYRVLARTDPEFAAEIAGTAQLGTEVMRSLLRDALAGRRIDEETFDQDANQLFTLIEGLSFSSALRATPLSEAEVRAIATATVARLRAAYPLVDMPKRVDPDARREQVADAVIEEIVEHGLRAVTLARISARTGLSIGSIRHFFGDNLREVMRFTLGMLTQRVTSQNFTLSDDPLERVADVLTFAAPTTEKQHREHIAFTEYRVLARTDPEFAAEIAGTAQLGTEVMRSLLRDALAGRRIDEETFDQDANQLFTLIEGLSFSSALRATPLSEAEVRAIATATVARLRAAYPLVD